Protein AF-A0A1F4UQZ3-F1 (afdb_monomer)

Solvent-accessible surface area (backbone atoms only — not comparable to full-atom values): 22144 Å² total; per-residue (Å²): 137,81,85,77,73,74,77,52,70,65,58,59,50,51,50,51,49,51,53,49,50,51,52,49,50,51,53,52,48,54,70,36,80,81,34,38,27,57,60,66,81,38,86,53,58,76,69,54,52,49,53,50,53,51,53,49,31,51,53,33,46,56,51,23,75,71,46,83,50,71,49,60,20,49,28,29,51,36,41,46,78,30,67,94,56,42,72,47,42,84,17,67,29,39,20,33,44,49,50,36,60,72,66,52,88,59,74,44,79,43,82,46,71,38,72,46,68,48,78,52,71,82,83,50,99,48,96,78,57,87,41,72,36,51,33,36,37,34,28,40,34,37,74,46,86,79,81,53,84,61,46,65,63,49,51,28,61,74,68,71,46,86,73,46,77,48,78,45,40,29,43,25,42,67,77,41,61,34,39,54,57,30,37,33,32,74,75,66,73,46,70,71,57,53,53,57,47,55,16,43,35,81,83,68,79,68,31,37,31,33,45,38,39,34,28,61,77,51,37,61,66,54,42,52,54,34,47,54,39,33,62,65,40,38,34,72,68,32,34,59,74,72,74,42,45,94,90,45,42,68,64,42,38,53,49,5,47,50,53,44,47,54,29,22,35,52,31,40,59,71,48,58,84,77,51,86,86,60,61,62,20,56,54,52,34,33,16,44,22,45,13,50,39,44,51,55,52,32,36,77,70,74,58,39,56,70,66,59,52,50,25,22,51,56,34,48,53,20,44,34,51,44,50,48,43,66,67,57,91,46,71,50,29,36,21,34,34,41,53,51,46,50,38,58,77,68,55,16,53,45,63,50,97,77,30,28,34,52,47,70,44,61,69,52,41,51,53,46,35,38,52,50,20,51,51,51,53,57,57,71,72,53,86,80,78,74,76,79,63,53,66,79,73,38,75,67,57,69,77,35,51,67,35,53,73,55,69,79,128

Secondary structure (DSSP, 8-state):
----PPPPHHHHHHHHHHHHHHHHHHHHHHHSTTSHHHHTTPPPPHHHHHHHHHHHHHHHHHHHHT--SHHHHHHHHHHHHTTTS--STT-HHHHHHHHHHHH--S-EEEEEEEEEEE--TTTSS-TT--EEEEEEEEEEEEEE--PPTTHHHHHHHHHT----EEEEEEEEEEEEEEEHHHHHHHHHS---SEEEEEEE-TTSSS-EEEEEEEETTTHHHHHHHHHHHHHHHB-HHHHHHTT--TTTHHHHHHHHHHHHHHHHHHHHHHHGGG-TTS-HHHHHHHHHHHHHHHHHHHHHTTSS-HHHHHHHHHHHHHHHHHHHHT----TTHHHHHHHHHHHHHTT-EEE-TTS-EEEE-HHHHHHHHHHHHHHHHHHHT-SS--PPPGGGG-TTGGGSHHHHTT---

Radius of gyration: 22.31 Å; Cα contacts (8 Å, |Δi|>4): 607; chains: 1; bounding box: 51×51×62 Å

Mean predicted aligned error: 10.72 Å

Foldseek 3Di:
DDDDPPDPPVLVVVLVVLVVVVQVVQVVCCPDPLCVCLLVVHDRDPVVVVVVLVVVLVSLQVSLVSDPDPLLSVLSVQCSVCVVPCADQARPNLQSVLVCLVPDPDWDWHKDKDFDQDPPVDPDVDVPDRGTWIKIWTWTKDWDDDDFPCLLVLLCVLLVNPAAEDETEIEIATPDIGGPQVSCCVVVVDHDQKAKGWYAHPVNPRHIYMYIYGHVVSLQVVLVLLLVLLVLAADPLACVVLVHDPVCSSVLLSLLVVLQSVLLRSSLRRCVVLDVPAQPLLSSLLSRLSSLLSQVVCVVVVRHDPSSNSSVLSSLVSVLLSLCQVPDPDSRNLSSLLLLVLCVVLCQFDDDPQNHTHDGNVVSSSVSSVVSNSVSSVLSVDPDDDRPDSNVVRPPSCVHSNNVSSDDD

Organism: NCBI:txid1802614

pLDDT: mean 75.31, std 20.2, range [28.09, 98.56]

Structure (mmCIF, N/CA/C/O backbone):
data_AF-A0A1F4UQZ3-F1
#
_entry.id   AF-A0A1F4UQZ3-F1
#
loop_
_atom_site.group_PDB
_atom_site.id
_atom_site.type_symbol
_atom_site.label_atom_id
_atom_site.label_alt_id
_atom_site.label_comp_id
_atom_site.label_asym_id
_atom_site.label_entity_id
_atom_site.label_seq_id
_atom_site.pdbx_PDB_ins_code
_atom_site.Cartn_x
_atom_site.Cartn_y
_atom_site.Cartn_z
_atom_site.occupancy
_atom_site.B_iso_or_equiv
_atom_site.auth_seq_id
_atom_site.auth_comp_id
_atom_site.auth_asym_id
_atom_site.auth_atom_id
_atom_site.pdbx_PDB_model_num
ATOM 1 N N . MET A 1 1 ? -3.143 22.768 -29.869 1.00 32.78 1 MET A N 1
ATOM 2 C CA . MET A 1 1 ? -3.600 21.403 -29.548 1.00 32.78 1 MET A CA 1
ATOM 3 C C . MET A 1 1 ? -3.209 20.555 -30.738 1.00 32.78 1 MET A C 1
ATOM 5 O O . MET A 1 1 ? -3.700 20.832 -31.821 1.00 32.78 1 MET A O 1
ATOM 9 N N . GLY A 1 2 ? -2.201 19.696 -30.589 1.00 29.20 2 GLY A N 1
ATOM 10 C CA . GLY A 1 2 ? -1.837 18.744 -31.636 1.00 29.20 2 GLY A CA 1
ATOM 11 C C . GLY A 1 2 ? -2.658 17.484 -31.419 1.00 29.20 2 GLY A C 1
ATOM 12 O O . GLY A 1 2 ? -2.595 16.922 -30.328 1.00 29.20 2 GLY A O 1
ATOM 13 N N . ASP A 1 3 ? -3.453 17.102 -32.414 1.00 28.09 3 ASP A N 1
ATOM 14 C CA . ASP A 1 3 ? -4.177 15.836 -32.418 1.00 28.09 3 ASP A CA 1
ATOM 15 C C . ASP A 1 3 ? -3.158 14.691 -32.366 1.00 28.09 3 ASP A C 1
ATOM 17 O O . ASP A 1 3 ? -2.357 14.511 -33.286 1.00 28.09 3 ASP A O 1
ATOM 21 N N . VAL A 1 4 ? -3.153 13.938 -31.265 1.00 32.62 4 VAL A N 1
ATOM 22 C CA . VAL A 1 4 ? -2.428 12.669 -31.189 1.00 32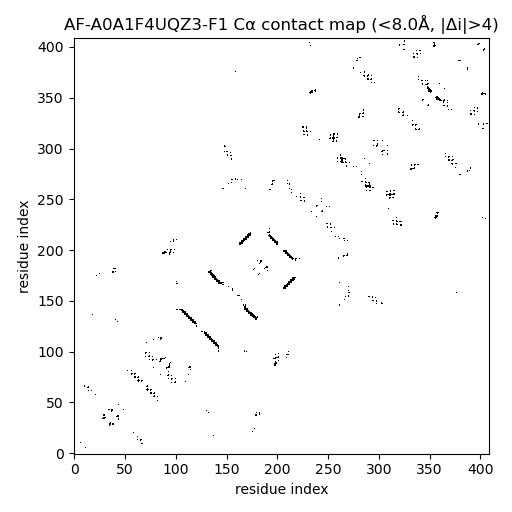.62 4 VAL A CA 1
ATOM 23 C C . VAL A 1 4 ? -3.262 11.674 -31.982 1.00 32.62 4 VAL A C 1
ATOM 25 O O . VAL A 1 4 ? -4.368 11.322 -31.571 1.00 32.62 4 VAL A O 1
ATOM 28 N N . ALA A 1 5 ? -2.768 11.282 -33.156 1.00 30.56 5 ALA A N 1
ATOM 29 C CA . ALA A 1 5 ? -3.398 10.235 -33.943 1.00 30.56 5 ALA A CA 1
ATOM 30 C C . ALA A 1 5 ? -3.519 8.969 -33.073 1.00 30.56 5 ALA A C 1
ATOM 32 O O . ALA A 1 5 ? -2.532 8.603 -32.427 1.00 30.56 5 ALA A O 1
ATOM 33 N N . PRO A 1 6 ? -4.692 8.311 -33.020 1.00 37.00 6 PRO A N 1
ATOM 34 C CA . PRO A 1 6 ? -4.800 7.019 -32.359 1.00 37.00 6 PRO A CA 1
ATOM 35 C C . PRO A 1 6 ? -3.767 6.072 -32.975 1.00 37.00 6 PRO A C 1
ATOM 37 O O . PRO A 1 6 ? -3.554 6.096 -34.193 1.00 37.00 6 PRO A O 1
ATOM 40 N N . LEU A 1 7 ? -3.105 5.271 -32.135 1.00 38.41 7 LEU A N 1
ATOM 41 C CA . LEU A 1 7 ? -2.251 4.184 -32.607 1.00 38.41 7 LEU A CA 1
ATOM 42 C C . LEU A 1 7 ? -3.061 3.369 -33.618 1.00 38.41 7 LEU A C 1
ATOM 44 O O . LEU A 1 7 ? -4.242 3.087 -33.400 1.00 38.41 7 LEU A O 1
ATOM 48 N N . SER A 1 8 ? -2.472 3.066 -34.775 1.00 39.25 8 SER A N 1
ATOM 49 C CA . SER A 1 8 ? -3.177 2.245 -35.750 1.00 39.25 8 SER A CA 1
ATOM 50 C C . SER A 1 8 ? -3.485 0.898 -35.099 1.00 39.25 8 SER A C 1
ATOM 52 O O . SER A 1 8 ? -2.655 0.340 -34.384 1.00 39.25 8 SER A O 1
ATOM 54 N N . TYR A 1 9 ? -4.674 0.366 -35.369 1.00 36.97 9 TYR A N 1
ATOM 55 C CA . TYR A 1 9 ? -5.112 -0.958 -34.914 1.00 36.97 9 TYR A CA 1
ATOM 56 C C . TYR A 1 9 ? -4.041 -2.049 -35.127 1.00 36.97 9 TYR A C 1
ATOM 58 O O . TYR A 1 9 ? -3.914 -2.985 -34.349 1.00 36.97 9 TYR A O 1
ATOM 66 N N . GLU A 1 10 ? -3.220 -1.895 -36.165 1.00 32.75 10 GLU A N 1
ATOM 67 C CA . GLU A 1 10 ? -2.103 -2.771 -36.506 1.00 32.75 10 GLU A CA 1
ATOM 68 C C . GLU A 1 10 ? -0.932 -2.704 -35.503 1.00 32.75 10 GLU A C 1
ATOM 70 O O . GLU A 1 10 ? -0.347 -3.736 -35.189 1.00 32.75 10 GLU A O 1
ATOM 75 N N . ALA A 1 11 ? -0.614 -1.530 -34.944 1.00 34.28 11 ALA A N 1
ATOM 76 C CA . ALA A 1 11 ? 0.420 -1.376 -33.916 1.00 34.28 11 ALA A CA 1
ATOM 77 C C . ALA A 1 11 ? -0.024 -1.967 -32.565 1.00 34.28 11 ALA A C 1
ATOM 79 O O . ALA A 1 11 ? 0.749 -2.673 -31.920 1.00 34.28 11 ALA A O 1
ATOM 80 N N . GLU A 1 12 ? -1.286 -1.758 -32.174 1.00 36.03 12 GLU A N 1
ATOM 81 C CA . GLU A 1 12 ? -1.869 -2.391 -30.980 1.00 36.03 12 GLU A CA 1
ATOM 82 C C . GLU A 1 12 ? -1.916 -3.921 -31.124 1.00 36.03 12 GLU A C 1
ATOM 84 O O . GLU A 1 12 ? -1.550 -4.651 -30.200 1.00 36.03 12 GLU A O 1
ATOM 89 N N . PHE A 1 13 ? -2.288 -4.415 -32.309 1.00 34.84 13 PHE A N 1
ATOM 90 C CA . PHE A 1 13 ? -2.332 -5.845 -32.613 1.00 34.84 13 PHE A CA 1
ATOM 91 C C . PHE A 1 13 ? -0.937 -6.492 -32.640 1.00 34.84 13 PHE A C 1
ATOM 93 O O . PHE A 1 13 ? -0.755 -7.588 -32.107 1.00 34.84 13 PHE A O 1
ATOM 100 N N . ASN A 1 14 ? 0.067 -5.818 -33.209 1.00 37.97 14 ASN A N 1
ATOM 101 C CA . ASN A 1 14 ? 1.448 -6.308 -33.239 1.00 37.97 14 ASN A CA 1
ATOM 102 C C . ASN A 1 14 ? 2.074 -6.352 -31.840 1.00 37.97 14 ASN A C 1
ATOM 104 O O . ASN A 1 14 ? 2.697 -7.356 -31.493 1.00 37.97 14 ASN A O 1
ATOM 108 N N . SER A 1 15 ? 1.836 -5.332 -31.010 1.00 40.19 15 SER A N 1
ATOM 109 C CA . SER A 1 15 ? 2.256 -5.340 -29.607 1.00 40.19 15 SER A CA 1
ATOM 110 C C . SER A 1 15 ? 1.581 -6.472 -28.832 1.00 40.19 15 SER A C 1
ATOM 112 O O . SER A 1 15 ? 2.271 -7.244 -28.171 1.00 40.19 15 SER A O 1
ATOM 114 N N . LEU A 1 16 ? 0.261 -6.658 -28.963 1.00 42.06 16 LEU A N 1
ATOM 115 C CA . LEU A 1 16 ? -0.461 -7.746 -28.289 1.00 42.06 16 LEU A CA 1
ATOM 116 C C . LEU A 1 16 ? 0.040 -9.139 -28.710 1.00 42.06 16 LEU A C 1
ATOM 118 O O . LEU A 1 16 ? 0.190 -10.021 -27.861 1.00 42.06 16 LEU A O 1
ATOM 122 N N . ASN A 1 17 ? 0.351 -9.342 -29.994 1.00 43.34 17 ASN A N 1
ATOM 123 C CA . ASN A 1 17 ? 0.948 -10.588 -30.481 1.00 43.34 17 ASN A CA 1
ATOM 124 C C . ASN A 1 17 ? 2.366 -10.799 -29.942 1.00 43.34 17 ASN A C 1
ATOM 126 O O . ASN A 1 17 ? 2.698 -11.925 -29.579 1.00 43.34 17 ASN A O 1
ATOM 130 N N . ALA A 1 18 ? 3.178 -9.744 -29.833 1.00 44.94 18 ALA A N 1
ATOM 131 C CA . ALA A 1 18 ? 4.507 -9.816 -29.227 1.00 44.94 18 ALA A CA 1
ATOM 132 C C . ALA A 1 18 ? 4.430 -10.149 -27.725 1.00 44.94 18 ALA A C 1
ATOM 134 O O . ALA A 1 18 ? 5.139 -11.041 -27.261 1.00 44.94 18 ALA A O 1
ATOM 135 N N . PHE A 1 19 ? 3.505 -9.532 -26.977 1.00 47.38 19 PHE A N 1
ATOM 136 C CA . PHE A 1 19 ? 3.244 -9.867 -25.569 1.00 47.38 19 PHE A CA 1
ATOM 137 C C . PHE A 1 19 ? 2.729 -11.302 -25.398 1.00 47.38 19 PHE A C 1
ATOM 139 O O . PHE A 1 19 ? 3.161 -12.004 -24.487 1.00 47.38 19 PHE A O 1
ATOM 146 N N . THR A 1 20 ? 1.845 -11.762 -26.287 1.00 44.38 20 THR A N 1
ATOM 147 C CA . THR A 1 20 ? 1.311 -13.134 -26.271 1.00 44.38 20 THR A CA 1
ATOM 148 C C . THR A 1 20 ? 2.392 -14.153 -26.630 1.00 44.38 20 THR A C 1
ATOM 150 O O . THR A 1 20 ? 2.497 -15.193 -25.984 1.00 44.38 20 THR A O 1
ATOM 153 N N . ALA A 1 21 ? 3.238 -13.856 -27.620 1.00 50.19 21 ALA A N 1
ATOM 154 C CA . ALA A 1 21 ? 4.379 -14.688 -27.985 1.00 50.19 21 ALA A CA 1
ATOM 155 C C . ALA A 1 21 ? 5.398 -14.771 -26.841 1.00 50.19 21 ALA A C 1
ATOM 157 O O . ALA A 1 21 ? 5.853 -15.867 -26.523 1.00 50.19 21 ALA A O 1
ATOM 158 N N . LEU A 1 22 ? 5.689 -13.651 -26.171 1.00 50.44 22 LEU A N 1
ATOM 159 C CA . LEU A 1 22 ? 6.536 -13.603 -24.979 1.00 50.44 22 LEU A CA 1
ATOM 160 C C . LEU A 1 22 ? 5.938 -14.422 -23.826 1.00 50.44 22 LEU A C 1
ATOM 162 O O . LEU A 1 22 ? 6.632 -15.254 -23.247 1.00 50.44 22 LEU A O 1
ATOM 166 N N . ALA A 1 23 ? 4.649 -14.246 -23.526 1.00 48.72 23 ALA A N 1
ATOM 167 C CA . ALA A 1 23 ? 3.949 -15.002 -22.488 1.00 48.72 23 ALA A CA 1
ATOM 168 C C . ALA A 1 23 ? 3.950 -16.514 -22.771 1.00 48.72 23 ALA A C 1
ATOM 170 O O . ALA A 1 23 ? 4.271 -17.304 -21.885 1.00 48.72 23 ALA A O 1
ATOM 171 N N . ASN A 1 24 ? 3.672 -16.915 -24.016 1.00 47.56 24 ASN A N 1
ATOM 172 C CA . ASN A 1 24 ? 3.714 -18.314 -24.445 1.00 47.56 24 ASN A CA 1
ATOM 173 C C . ASN A 1 24 ? 5.134 -18.880 -24.395 1.00 47.56 24 ASN A C 1
ATOM 175 O O . ASN A 1 24 ? 5.317 -20.012 -23.965 1.00 47.56 24 ASN A O 1
ATOM 179 N N . LYS A 1 25 ? 6.151 -18.100 -24.781 1.00 53.00 25 LYS A N 1
ATOM 180 C CA . LYS A 1 25 ? 7.551 -18.532 -24.712 1.00 53.00 25 LYS A CA 1
ATOM 181 C C . LYS A 1 25 ? 8.015 -18.715 -23.273 1.00 53.00 25 LYS A C 1
ATOM 183 O O . LYS A 1 25 ? 8.724 -19.672 -22.981 1.00 53.00 25 LYS A O 1
ATOM 188 N N . ILE A 1 26 ? 7.588 -17.835 -22.372 1.00 49.12 26 ILE A N 1
ATOM 189 C CA . ILE A 1 26 ? 7.842 -17.964 -20.936 1.00 49.12 26 ILE A CA 1
ATOM 190 C C . ILE A 1 26 ? 7.118 -19.192 -20.375 1.00 49.12 26 ILE A C 1
ATOM 192 O O . ILE A 1 26 ? 7.720 -19.947 -19.620 1.00 49.12 26 ILE A O 1
ATOM 196 N N . ASP A 1 27 ? 5.870 -19.447 -20.769 1.00 47.47 27 ASP A N 1
ATOM 197 C CA . ASP A 1 27 ? 5.142 -20.650 -20.349 1.00 47.47 27 ASP A CA 1
ATOM 198 C C . ASP A 1 27 ? 5.757 -21.947 -20.914 1.00 47.47 27 ASP A C 1
ATOM 200 O O . ASP A 1 27 ? 5.860 -22.944 -20.204 1.00 47.47 27 ASP A O 1
ATOM 204 N N . GLU A 1 28 ? 6.245 -21.936 -22.156 1.00 48.66 28 GLU A N 1
ATOM 205 C CA . GLU A 1 28 ? 7.026 -23.031 -22.744 1.00 48.66 28 GLU A CA 1
ATOM 206 C C . GLU A 1 28 ? 8.320 -23.287 -21.965 1.00 48.66 28 GLU A C 1
ATOM 208 O O . GLU A 1 28 ? 8.593 -24.434 -21.616 1.00 48.66 28 GLU A O 1
ATOM 213 N N . LEU A 1 29 ? 9.089 -22.234 -21.657 1.00 44.56 29 LEU A N 1
ATOM 214 C CA . LEU A 1 29 ? 10.301 -22.335 -20.837 1.00 44.56 29 LEU A CA 1
ATOM 215 C C . LEU A 1 29 ? 9.965 -22.880 -19.448 1.00 44.56 29 LEU A C 1
ATOM 217 O O . LEU A 1 29 ? 10.637 -23.782 -18.975 1.00 44.56 29 LEU A O 1
ATOM 221 N N . ASN A 1 30 ? 8.873 -22.423 -18.838 1.00 42.50 30 ASN A N 1
ATOM 222 C CA . ASN A 1 30 ? 8.399 -22.915 -17.548 1.00 42.50 30 ASN A CA 1
ATOM 223 C C . ASN A 1 30 ? 8.035 -24.416 -17.568 1.00 42.50 30 ASN A C 1
ATOM 225 O O . ASN A 1 30 ? 8.050 -25.058 -16.521 1.00 42.50 30 ASN A O 1
ATOM 229 N N . ARG A 1 31 ? 7.673 -24.990 -18.723 1.00 44.22 31 ARG A N 1
ATOM 230 C CA . ARG A 1 31 ? 7.304 -26.413 -18.873 1.00 44.22 31 ARG A CA 1
ATOM 231 C C . ARG A 1 31 ? 8.496 -27.335 -19.152 1.00 44.22 31 ARG A C 1
ATOM 233 O O . ARG A 1 31 ? 8.312 -28.550 -19.141 1.00 44.22 31 ARG A O 1
ATOM 240 N N . ASP A 1 32 ? 9.674 -26.788 -19.429 1.00 41.19 32 ASP A N 1
ATOM 241 C CA . ASP A 1 32 ? 10.890 -27.564 -19.668 1.00 41.19 32 ASP A CA 1
ATOM 242 C C . ASP A 1 32 ? 11.533 -27.960 -18.317 1.00 41.19 32 ASP A C 1
ATOM 244 O O . ASP A 1 32 ? 11.783 -27.082 -17.486 1.00 41.19 32 ASP A O 1
ATOM 248 N N . PRO A 1 33 ? 11.801 -29.263 -18.073 1.00 43.09 33 PRO A N 1
ATOM 249 C CA . PRO A 1 33 ? 12.349 -29.775 -16.812 1.00 43.09 33 PRO A CA 1
ATOM 250 C C . PRO A 1 33 ? 13.648 -29.097 -16.348 1.00 43.09 33 PRO A C 1
ATOM 252 O O . PRO A 1 33 ? 13.946 -29.064 -15.158 1.00 43.09 33 PRO A O 1
ATOM 255 N N . ILE A 1 34 ? 14.435 -28.527 -17.268 1.00 37.44 34 ILE A N 1
ATOM 256 C CA . ILE A 1 34 ? 15.671 -27.798 -16.931 1.00 37.44 34 ILE A CA 1
ATOM 257 C C . ILE A 1 34 ? 15.361 -26.471 -16.213 1.00 37.44 34 ILE A C 1
ATOM 259 O O . ILE A 1 34 ? 16.144 -26.010 -15.384 1.00 37.44 34 ILE A O 1
ATOM 263 N N . TYR A 1 35 ? 14.202 -25.874 -16.496 1.00 37.97 35 TYR A N 1
ATOM 264 C CA . TYR A 1 35 ? 13.705 -24.644 -15.877 1.00 37.97 35 TYR A CA 1
ATOM 265 C C . TYR A 1 35 ? 12.632 -24.913 -14.813 1.00 37.97 35 TYR A C 1
ATOM 267 O O . TYR A 1 35 ? 12.076 -23.974 -14.244 1.00 37.97 35 TYR A O 1
ATOM 275 N N . GLU A 1 36 ? 12.375 -26.179 -14.477 1.00 39.12 36 GLU A N 1
ATOM 276 C CA . GLU A 1 36 ? 11.538 -26.578 -13.340 1.00 39.12 36 GLU A CA 1
ATOM 277 C C . GLU A 1 36 ? 12.074 -25.954 -12.033 1.00 39.12 36 GLU A C 1
ATOM 279 O O . GLU A 1 36 ? 11.296 -25.521 -11.186 1.00 39.12 36 GLU A O 1
ATOM 284 N N . GLY A 1 37 ? 13.393 -25.730 -11.934 1.00 37.41 37 GLY A N 1
ATOM 285 C CA . GLY A 1 37 ? 14.016 -24.939 -10.864 1.00 37.41 37 GLY A CA 1
ATOM 286 C C . GLY A 1 37 ? 13.558 -23.471 -10.804 1.00 37.41 37 GLY A C 1
ATOM 287 O O . GLY A 1 37 ? 13.348 -22.938 -9.717 1.00 37.41 37 GLY A O 1
ATOM 288 N N . LEU A 1 38 ? 13.268 -22.826 -11.944 1.00 36.25 38 LEU A N 1
ATOM 289 C CA . LEU A 1 38 ? 12.679 -21.474 -11.975 1.00 36.25 38 LEU A CA 1
ATOM 290 C C . LEU A 1 38 ? 11.217 -21.461 -11.491 1.00 36.25 38 LEU A C 1
ATOM 292 O O . LEU A 1 38 ? 10.775 -20.452 -10.936 1.00 36.25 38 LEU A O 1
A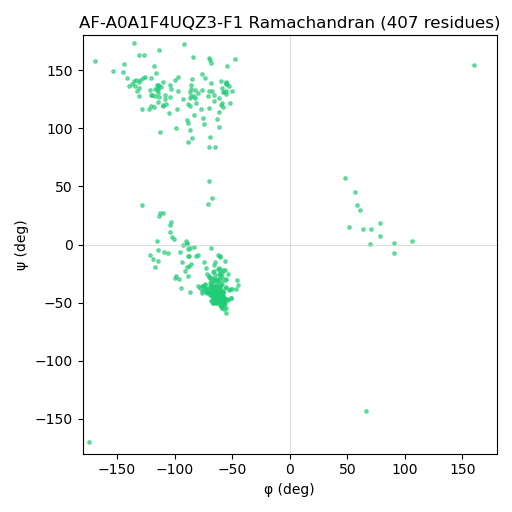TOM 296 N N . ARG A 1 39 ? 10.477 -22.572 -11.649 1.00 35.31 39 ARG A N 1
ATOM 297 C CA . ARG A 1 39 ? 9.136 -22.773 -11.060 1.00 35.31 39 ARG A CA 1
ATOM 298 C C . ARG A 1 39 ? 9.190 -23.091 -9.564 1.00 35.31 39 ARG A C 1
ATOM 300 O O . ARG A 1 39 ? 8.320 -22.646 -8.819 1.00 35.31 39 ARG A O 1
ATOM 307 N N . HIS A 1 40 ? 10.205 -23.835 -9.130 1.00 33.16 40 HIS A N 1
ATOM 308 C CA . HIS A 1 40 ? 10.363 -24.322 -7.757 1.00 33.16 40 HIS A CA 1
ATOM 309 C C . HIS A 1 40 ? 11.380 -23.567 -6.927 1.00 33.16 40 HIS A C 1
ATOM 311 O O . HIS A 1 40 ? 11.777 -24.075 -5.883 1.00 33.16 40 HIS A O 1
ATOM 317 N N . ALA A 1 41 ? 11.755 -22.344 -7.311 1.00 38.09 41 ALA A N 1
ATOM 318 C CA . ALA A 1 41 ? 12.640 -21.550 -6.474 1.00 38.09 41 ALA A CA 1
ATOM 319 C C . ALA A 1 41 ? 14.059 -22.161 -6.283 1.00 38.09 41 ALA A C 1
ATOM 321 O O . ALA A 1 41 ? 14.809 -21.704 -5.417 1.00 38.09 41 ALA A O 1
ATOM 322 N N . GLU A 1 42 ? 14.435 -23.163 -7.083 1.00 33.81 42 GLU A N 1
ATOM 323 C CA . GLU A 1 42 ? 15.694 -23.905 -6.996 1.00 33.81 42 GLU A CA 1
ATOM 324 C C . GLU A 1 42 ? 16.670 -23.449 -8.088 1.00 33.81 42 GLU A C 1
ATOM 326 O O . GLU A 1 42 ? 16.316 -23.265 -9.253 1.00 33.81 42 GLU A O 1
ATOM 331 N N . PHE A 1 43 ? 17.921 -23.227 -7.685 1.00 39.22 43 PHE A N 1
ATOM 332 C CA . PHE A 1 43 ? 18.976 -22.696 -8.540 1.00 39.22 43 PHE A CA 1
ATOM 333 C C . PHE A 1 43 ? 19.217 -23.622 -9.739 1.00 39.22 43 PHE A C 1
ATOM 335 O O . PHE A 1 43 ? 19.619 -24.773 -9.576 1.00 39.22 43 PHE A O 1
ATOM 342 N N . VAL A 1 44 ? 19.042 -23.095 -10.949 1.00 36.06 44 VAL A N 1
ATOM 343 C CA . VAL A 1 44 ? 19.714 -23.637 -12.135 1.00 36.06 44 VAL A CA 1
ATOM 344 C C . VAL A 1 44 ? 21.100 -22.989 -12.170 1.00 36.06 44 VAL A C 1
ATOM 346 O O . VAL A 1 44 ? 21.231 -21.834 -11.770 1.00 36.06 44 VAL A O 1
ATOM 349 N N . GLY A 1 45 ? 22.147 -23.716 -12.562 1.00 35.47 45 GLY A N 1
ATOM 350 C CA . GLY A 1 45 ? 23.528 -23.225 -12.532 1.00 35.47 45 GLY A CA 1
ATOM 351 C C . GLY A 1 45 ? 23.724 -21.824 -13.141 1.00 35.47 45 GLY A C 1
ATOM 352 O O . GLY A 1 45 ? 22.929 -21.320 -13.935 1.00 35.47 45 GLY A O 1
ATOM 353 N N . VAL A 1 46 ? 24.831 -21.170 -12.765 1.00 40.88 46 VAL A N 1
ATOM 354 C CA . VAL A 1 46 ? 25.227 -19.839 -13.275 1.00 40.88 46 VAL A CA 1
ATOM 355 C C . VAL A 1 46 ? 25.118 -19.718 -14.815 1.00 40.88 46 VAL A C 1
ATOM 357 O O . VAL A 1 46 ? 24.669 -18.669 -15.284 1.00 40.88 46 VAL A O 1
ATOM 360 N N . PRO A 1 47 ? 25.453 -20.747 -15.624 1.00 38.19 47 PRO A N 1
ATOM 361 C CA . PRO A 1 47 ? 25.271 -20.699 -17.079 1.00 38.19 47 PRO A CA 1
ATOM 362 C C . PRO A 1 47 ? 23.806 -20.636 -17.548 1.00 38.19 47 PRO A C 1
ATOM 364 O O . PRO A 1 47 ? 23.501 -19.971 -18.538 1.00 38.19 47 PRO A O 1
ATOM 367 N N . GLU A 1 48 ? 22.882 -21.310 -16.871 1.00 43.19 48 GLU A N 1
ATOM 368 C CA . GLU A 1 48 ? 21.481 -21.417 -17.285 1.00 43.19 48 GLU A CA 1
ATOM 369 C C . GLU A 1 48 ? 20.660 -20.169 -16.929 1.00 43.19 48 GLU A C 1
ATOM 371 O O . GLU A 1 48 ? 19.828 -19.730 -17.732 1.00 43.19 48 GLU A O 1
ATOM 376 N N . VAL A 1 49 ? 20.940 -19.539 -15.781 1.00 48.16 49 VAL A N 1
ATOM 377 C CA . VAL A 1 49 ? 20.399 -18.209 -15.440 1.00 48.16 49 VAL A CA 1
ATOM 378 C C . VAL A 1 49 ? 20.893 -17.174 -16.450 1.00 48.16 49 VAL A C 1
ATOM 380 O O . VAL A 1 49 ? 20.097 -16.401 -16.977 1.00 48.16 49 VAL A O 1
ATOM 383 N N . TYR A 1 50 ? 22.182 -17.215 -16.799 1.00 49.94 50 TYR A N 1
ATOM 384 C CA . TYR A 1 50 ? 22.764 -16.336 -17.812 1.00 49.94 50 TYR A CA 1
ATOM 385 C C . TYR A 1 50 ? 22.105 -16.518 -19.190 1.00 49.94 50 TYR A C 1
ATOM 387 O O . TYR A 1 50 ? 21.701 -15.536 -19.807 1.00 49.94 50 TYR A O 1
ATOM 395 N N . ASN A 1 51 ? 21.889 -17.759 -19.642 1.00 53.53 51 ASN A N 1
ATOM 396 C CA . ASN A 1 51 ? 21.186 -18.038 -20.902 1.00 53.53 51 ASN A CA 1
ATOM 397 C C . ASN A 1 51 ? 19.716 -17.581 -20.888 1.00 53.53 51 ASN A C 1
ATOM 399 O O . ASN A 1 51 ? 19.196 -17.145 -21.914 1.00 53.53 51 ASN A O 1
ATOM 403 N N . THR A 1 52 ? 19.041 -17.668 -19.740 1.00 57.78 52 THR A N 1
ATOM 404 C CA . THR A 1 52 ? 17.661 -17.181 -19.581 1.00 57.78 52 THR A CA 1
ATOM 405 C C . THR A 1 52 ? 17.605 -15.658 -19.642 1.00 57.78 52 THR A C 1
ATOM 407 O O . THR A 1 52 ? 16.753 -15.109 -20.336 1.00 57.78 52 THR A O 1
ATOM 410 N N . LEU A 1 53 ? 18.542 -14.973 -18.980 1.00 58.19 53 LEU A N 1
ATOM 411 C CA . LEU A 1 53 ? 18.672 -13.515 -19.037 1.00 58.19 53 LEU A CA 1
ATOM 412 C C . LEU A 1 53 ? 19.044 -13.028 -20.443 1.00 58.19 53 LEU A C 1
ATOM 414 O O . LEU A 1 53 ? 18.496 -12.025 -20.888 1.00 58.19 53 LEU A O 1
ATOM 418 N N . LEU A 1 54 ? 19.909 -13.748 -21.167 1.00 61.06 54 LEU A N 1
ATOM 419 C CA . LEU A 1 54 ? 20.226 -13.446 -22.567 1.00 61.06 54 LEU A CA 1
ATOM 420 C C . LEU A 1 54 ? 18.992 -13.567 -23.466 1.00 61.06 54 LEU A C 1
ATOM 422 O O . LEU A 1 54 ? 18.691 -12.634 -24.202 1.00 61.06 54 LEU A O 1
ATOM 426 N N . ARG A 1 55 ? 18.238 -14.668 -23.361 1.00 64.19 55 ARG A N 1
ATOM 427 C CA . ARG A 1 55 ? 16.991 -14.860 -24.124 1.00 64.19 55 ARG A CA 1
ATOM 428 C C . ARG A 1 55 ? 15.927 -13.828 -23.767 1.00 64.19 55 ARG A C 1
ATOM 430 O O . ARG A 1 55 ? 15.220 -13.346 -24.644 1.00 64.19 55 ARG A O 1
ATOM 437 N N . LEU A 1 56 ? 15.807 -13.472 -22.489 1.00 69.38 56 LEU A N 1
ATOM 438 C CA . LEU A 1 56 ? 14.939 -12.379 -22.063 1.00 69.38 56 LEU A CA 1
ATOM 439 C C . LEU A 1 56 ? 15.393 -11.051 -22.684 1.00 69.38 56 LEU A C 1
ATOM 441 O O . LEU A 1 56 ? 14.554 -10.289 -23.149 1.00 69.38 56 LEU A O 1
ATOM 445 N N . GLY A 1 57 ? 16.701 -10.796 -22.735 1.00 70.06 57 GLY A N 1
ATOM 446 C CA . GLY A 1 57 ? 17.278 -9.638 -23.413 1.00 70.06 57 GLY A CA 1
ATOM 447 C C . GLY A 1 57 ? 16.958 -9.594 -24.905 1.00 70.06 57 GLY A C 1
ATOM 448 O O . GLY A 1 57 ? 16.543 -8.548 -25.389 1.00 70.06 57 GLY A O 1
ATOM 449 N N . GLU A 1 58 ? 17.072 -10.719 -25.616 1.00 72.69 58 GLU A N 1
ATOM 450 C CA . GLU A 1 58 ? 16.682 -10.836 -27.031 1.00 72.69 58 GLU A CA 1
ATOM 451 C C . GLU A 1 58 ? 15.194 -10.509 -27.227 1.00 72.69 58 GLU A C 1
ATOM 453 O O . GLU A 1 58 ? 14.843 -9.684 -28.065 1.00 72.69 58 GLU A O 1
ATOM 458 N N . LEU A 1 59 ? 14.317 -11.076 -26.395 1.00 74.75 59 LEU A N 1
ATOM 459 C CA . LEU A 1 59 ? 12.875 -10.831 -26.480 1.00 74.75 59 LEU A CA 1
ATOM 460 C C . LEU A 1 59 ? 12.498 -9.382 -26.143 1.00 74.75 59 LEU A C 1
ATOM 462 O O . LEU A 1 59 ? 11.609 -8.813 -26.773 1.00 74.75 59 LEU A O 1
ATOM 466 N N . LEU A 1 60 ? 13.160 -8.774 -25.155 1.00 78.50 60 LEU A N 1
ATOM 467 C CA . LEU A 1 60 ? 12.978 -7.360 -24.819 1.00 78.50 60 LEU A CA 1
ATOM 468 C C . LEU A 1 60 ? 13.506 -6.442 -25.929 1.00 78.50 60 LEU A C 1
ATOM 470 O O . LEU A 1 60 ? 12.929 -5.378 -26.155 1.00 78.50 60 LEU A O 1
ATOM 474 N N . PHE A 1 61 ? 14.563 -6.848 -26.636 1.00 81.06 61 PHE A N 1
ATOM 475 C CA . PHE A 1 61 ? 15.093 -6.124 -27.787 1.00 81.06 61 PHE A CA 1
ATOM 476 C C . PHE A 1 61 ? 14.120 -6.166 -28.974 1.00 81.06 61 PHE A C 1
ATOM 478 O O . PHE A 1 61 ? 13.753 -5.113 -29.491 1.00 81.06 61 PHE A O 1
ATOM 485 N N . ASP A 1 62 ? 13.609 -7.346 -29.332 1.00 80.44 62 ASP A N 1
ATOM 486 C CA . ASP A 1 62 ? 12.581 -7.492 -30.374 1.00 80.44 62 ASP A CA 1
ATOM 487 C C . ASP A 1 62 ? 11.310 -6.703 -30.020 1.00 80.44 62 ASP A C 1
ATOM 489 O O . ASP A 1 62 ? 10.721 -6.010 -30.859 1.00 80.44 62 ASP A O 1
ATOM 493 N N . LEU A 1 63 ? 10.897 -6.761 -28.747 1.00 81.06 63 LEU A N 1
ATOM 494 C CA . LEU A 1 63 ? 9.764 -5.987 -28.259 1.00 81.06 63 LEU A CA 1
ATOM 495 C C . LEU A 1 63 ? 10.031 -4.487 -28.400 1.00 81.06 63 LEU A C 1
ATOM 497 O O . LEU A 1 63 ? 9.152 -3.781 -28.887 1.00 81.06 63 LEU A O 1
ATOM 501 N N . SER A 1 64 ? 11.226 -4.015 -28.039 1.00 86.25 64 SER A N 1
ATOM 502 C CA . SER A 1 64 ? 11.658 -2.625 -28.217 1.00 86.25 64 SER A CA 1
ATOM 503 C C . SER A 1 64 ? 11.567 -2.162 -29.674 1.00 86.25 64 SER A C 1
ATOM 505 O O . SER A 1 64 ? 10.983 -1.111 -29.952 1.00 86.25 64 SER A O 1
ATOM 507 N N . ASP A 1 65 ? 12.063 -2.963 -30.620 1.00 82.81 65 ASP A N 1
ATOM 508 C CA . ASP A 1 65 ? 12.033 -2.634 -32.049 1.00 82.81 65 ASP A CA 1
ATOM 509 C C . ASP A 1 65 ? 10.613 -2.555 -32.621 1.00 82.81 65 ASP A C 1
ATOM 511 O O . ASP A 1 65 ? 10.367 -1.797 -33.563 1.00 82.81 65 ASP A O 1
ATOM 515 N N . SER A 1 66 ? 9.662 -3.270 -32.016 1.00 80.81 66 SER A N 1
ATOM 516 C CA . SER A 1 66 ? 8.243 -3.201 -32.383 1.00 80.81 66 SER A CA 1
ATOM 517 C C . SER A 1 66 ? 7.482 -2.007 -31.783 1.00 80.81 66 SER A C 1
ATOM 519 O O . SER A 1 66 ? 6.350 -1.749 -32.195 1.00 80.81 66 SER A O 1
ATOM 521 N N . GLN A 1 67 ? 8.067 -1.257 -30.837 1.00 80.50 67 GLN A N 1
ATOM 522 C CA . GLN A 1 67 ? 7.368 -0.153 -30.171 1.00 80.50 67 GLN A CA 1
ATOM 523 C C . GLN A 1 67 ? 7.381 1.143 -30.984 1.00 80.50 67 GLN A C 1
ATOM 525 O O . GLN A 1 67 ? 8.424 1.636 -31.414 1.00 80.50 67 GLN A O 1
ATOM 530 N N . THR A 1 68 ? 6.206 1.764 -31.097 1.00 82.31 68 THR A N 1
ATOM 531 C CA . THR A 1 68 ? 6.043 3.106 -31.675 1.00 82.31 68 THR A CA 1
ATOM 532 C C . THR A 1 68 ? 6.123 4.222 -30.634 1.00 82.31 68 THR A C 1
ATOM 534 O O . THR A 1 68 ? 6.410 5.360 -30.998 1.00 82.31 68 THR A O 1
ATOM 537 N N . ASP A 1 69 ? 5.862 3.925 -29.355 1.00 84.38 69 ASP A N 1
ATOM 538 C CA . ASP A 1 69 ? 6.024 4.883 -28.257 1.00 84.38 69 ASP A CA 1
ATOM 539 C C . ASP A 1 69 ? 7.521 5.020 -27.908 1.00 84.38 69 ASP A C 1
ATOM 541 O O . ASP A 1 69 ? 8.133 4.042 -27.463 1.00 84.38 69 ASP A O 1
ATOM 545 N N . PRO A 1 70 ? 8.131 6.212 -28.073 1.00 88.62 70 PRO A N 1
ATOM 546 C CA . PRO A 1 70 ? 9.554 6.408 -27.805 1.00 88.62 70 PRO A CA 1
ATOM 547 C C . PRO A 1 70 ? 9.964 6.157 -26.348 1.00 88.62 70 PRO A C 1
ATOM 549 O O . PRO A 1 70 ? 11.099 5.751 -26.102 1.00 88.62 70 PRO A O 1
ATOM 552 N N . LEU A 1 71 ? 9.078 6.402 -25.376 1.00 89.31 71 LEU A N 1
ATOM 553 C CA . LEU A 1 71 ? 9.361 6.165 -23.958 1.00 89.31 71 LEU A CA 1
ATOM 554 C C . LEU A 1 71 ? 9.283 4.679 -23.623 1.00 89.31 71 LEU A C 1
ATOM 556 O O . LEU A 1 71 ? 10.135 4.185 -22.887 1.00 89.31 71 LEU A O 1
ATOM 560 N N . LEU A 1 72 ? 8.311 3.963 -24.193 1.00 88.88 72 LEU A N 1
ATOM 561 C CA . LEU A 1 72 ? 8.193 2.516 -24.010 1.00 88.88 72 LEU A CA 1
ATOM 562 C C . LEU A 1 72 ? 9.349 1.776 -24.692 1.00 88.88 72 LEU A C 1
ATOM 564 O O . LEU A 1 72 ? 9.948 0.886 -24.091 1.00 88.88 72 LEU A O 1
ATOM 568 N N . LYS A 1 73 ? 9.726 2.213 -25.902 1.00 91.50 73 LYS A N 1
ATOM 569 C CA . LYS A 1 73 ? 10.930 1.746 -26.596 1.00 91.50 73 LYS A CA 1
ATOM 570 C C . LYS A 1 73 ? 12.172 1.931 -25.724 1.00 91.50 73 LYS A C 1
ATOM 572 O O . LYS A 1 73 ? 12.870 0.968 -25.413 1.00 91.50 73 LYS A O 1
ATOM 577 N N . ARG A 1 74 ? 12.405 3.162 -25.255 1.00 90.38 74 ARG A N 1
ATOM 578 C CA . ARG A 1 74 ? 13.546 3.484 -24.389 1.00 90.38 74 ARG A CA 1
ATOM 579 C C . ARG A 1 74 ? 13.536 2.656 -23.105 1.00 90.38 74 ARG A C 1
ATOM 581 O O . ARG A 1 74 ? 14.593 2.221 -22.665 1.00 90.38 74 ARG A O 1
ATOM 588 N N . TYR A 1 75 ? 12.372 2.430 -22.499 1.00 90.50 75 TYR A N 1
ATOM 589 C CA . TYR A 1 75 ? 12.249 1.607 -21.296 1.00 90.50 75 TYR A CA 1
ATOM 590 C C . TYR A 1 75 ? 12.731 0.168 -21.539 1.00 90.50 75 TYR A C 1
ATOM 592 O O . TYR A 1 75 ? 13.522 -0.354 -20.751 1.00 90.50 75 TYR A O 1
ATOM 600 N N . TYR A 1 76 ? 12.333 -0.443 -22.657 1.00 88.31 76 TYR A N 1
ATOM 601 C CA . TYR A 1 76 ? 12.790 -1.780 -23.040 1.00 88.31 76 TYR A CA 1
ATOM 602 C C . TYR A 1 76 ? 14.280 -1.823 -23.383 1.00 88.31 76 TYR A C 1
ATOM 604 O O . TYR A 1 76 ? 14.977 -2.711 -22.894 1.00 88.31 76 TYR A O 1
ATOM 612 N N . GLU A 1 77 ? 14.804 -0.829 -24.104 1.00 88.00 77 GLU A N 1
ATOM 613 C CA . GLU A 1 77 ? 16.252 -0.684 -24.321 1.00 88.00 77 GLU A CA 1
ATOM 614 C C . GLU A 1 77 ? 17.015 -0.623 -22.991 1.00 88.00 77 GLU A C 1
ATOM 616 O O . GLU A 1 77 ? 17.992 -1.349 -22.807 1.00 88.00 77 GLU A O 1
ATOM 621 N N . GLN A 1 78 ? 16.553 0.186 -22.030 1.00 85.81 78 GLN A N 1
ATOM 622 C CA . GLN A 1 78 ? 17.199 0.286 -20.719 1.00 85.81 78 GLN A CA 1
ATOM 623 C C . GLN A 1 78 ? 17.178 -1.039 -19.958 1.00 85.81 78 GLN A C 1
ATOM 625 O O . GLN A 1 78 ? 18.184 -1.374 -19.333 1.00 85.81 78 GLN A O 1
ATOM 630 N N . MET A 1 79 ? 16.083 -1.807 -20.014 1.00 80.19 79 MET A N 1
ATOM 631 C CA . MET A 1 79 ? 16.045 -3.135 -19.393 1.00 80.19 79 MET A CA 1
ATOM 632 C C . MET A 1 79 ? 17.058 -4.089 -20.025 1.00 80.19 79 MET A C 1
ATOM 634 O O . MET A 1 79 ? 17.749 -4.784 -19.286 1.00 80.19 79 MET A O 1
ATOM 638 N N . VAL A 1 80 ? 17.204 -4.086 -21.355 1.00 78.00 80 VAL A N 1
ATOM 639 C CA . VAL A 1 80 ? 18.204 -4.913 -22.056 1.00 78.00 80 VAL A CA 1
ATOM 640 C C . VAL A 1 80 ? 19.624 -4.531 -21.637 1.00 78.00 80 VAL A C 1
ATOM 642 O O . VAL A 1 80 ? 20.416 -5.401 -21.272 1.00 78.00 80 VAL A O 1
ATOM 645 N N . TYR A 1 81 ? 19.952 -3.236 -21.642 1.00 74.12 81 TYR A N 1
ATOM 646 C CA . TYR A 1 81 ? 21.299 -2.765 -21.300 1.00 74.12 81 TYR A CA 1
ATOM 647 C C . TYR A 1 81 ? 21.666 -2.986 -19.829 1.00 74.12 81 TYR A C 1
ATOM 649 O O . TYR A 1 81 ? 22.842 -3.178 -19.519 1.00 74.12 81 TYR A O 1
ATOM 657 N N . ASN A 1 82 ? 20.675 -2.990 -18.935 1.00 66.88 82 ASN A N 1
ATOM 658 C CA . ASN A 1 82 ? 20.881 -3.056 -17.491 1.00 66.88 82 ASN A CA 1
ATOM 659 C C . ASN A 1 82 ? 20.358 -4.352 -16.864 1.00 66.88 82 ASN A C 1
ATOM 661 O O . ASN A 1 82 ? 20.085 -4.360 -15.670 1.00 66.88 82 ASN A O 1
ATOM 665 N N . LEU A 1 83 ? 20.247 -5.452 -17.618 1.00 60.09 83 LEU A N 1
ATOM 666 C CA . LEU A 1 83 ? 19.668 -6.725 -17.157 1.00 60.09 83 LEU A CA 1
ATOM 667 C C . LEU A 1 83 ? 20.122 -7.232 -15.758 1.00 60.09 83 LEU A C 1
ATOM 669 O O . LEU A 1 83 ? 19.290 -7.795 -15.045 1.00 60.09 83 LEU A O 1
ATOM 673 N N . PRO A 1 84 ? 21.381 -7.033 -15.307 1.00 52.56 84 PRO A N 1
ATOM 674 C CA . PRO A 1 84 ? 21.793 -7.380 -13.941 1.00 52.56 84 PRO A CA 1
ATOM 675 C C . PRO A 1 84 ? 21.575 -6.281 -12.875 1.00 52.56 84 PRO A C 1
ATOM 677 O O . PRO A 1 84 ? 21.708 -6.571 -11.689 1.00 52.56 84 PRO A O 1
ATOM 680 N N . TYR A 1 85 ? 21.234 -5.044 -13.257 1.00 58.88 85 TYR A N 1
ATOM 681 C CA . TYR A 1 85 ? 21.154 -3.849 -12.391 1.00 58.88 85 TYR A CA 1
ATOM 682 C C . TYR A 1 85 ? 19.817 -3.102 -12.518 1.00 58.88 85 TYR A C 1
ATOM 684 O O . TYR A 1 85 ? 19.745 -1.878 -12.448 1.00 58.88 85 TYR A O 1
ATOM 692 N N . ILE A 1 86 ? 18.738 -3.847 -12.743 1.00 61.09 86 ILE A N 1
ATOM 693 C CA . ILE A 1 86 ? 17.442 -3.284 -13.135 1.00 61.09 86 ILE A CA 1
ATOM 694 C C . ILE A 1 86 ? 16.782 -2.495 -11.999 1.00 61.09 86 ILE A C 1
ATOM 696 O O . ILE A 1 86 ? 16.105 -1.500 -12.253 1.00 61.09 86 ILE A O 1
ATOM 700 N N . THR A 1 87 ? 16.992 -2.905 -10.749 1.00 59.44 87 THR A N 1
ATOM 701 C CA . THR A 1 87 ? 16.313 -2.342 -9.577 1.00 59.44 87 THR A CA 1
ATOM 702 C C . THR A 1 87 ? 17.258 -1.500 -8.728 1.00 59.44 87 THR A C 1
ATOM 704 O O . THR A 1 87 ? 18.307 -1.985 -8.308 1.00 59.44 87 THR A O 1
ATOM 707 N N . GLY A 1 88 ? 16.856 -0.270 -8.417 1.00 64.12 88 GLY A N 1
ATOM 708 C CA . GLY A 1 88 ? 17.592 0.645 -7.544 1.00 64.12 88 GLY A CA 1
ATOM 709 C C . GLY A 1 88 ? 17.150 2.091 -7.769 1.00 64.12 88 GLY A C 1
ATOM 710 O O . GLY A 1 88 ? 16.660 2.404 -8.855 1.00 64.12 88 GLY A O 1
ATOM 711 N N . PRO A 1 89 ? 17.299 2.986 -6.778 1.00 63.16 89 PRO A N 1
ATOM 712 C CA . PRO A 1 89 ? 16.863 4.369 -6.927 1.00 63.16 89 PRO A CA 1
ATOM 713 C C . PRO A 1 89 ? 17.620 5.117 -8.037 1.00 63.16 89 PRO A C 1
ATOM 715 O O . PRO A 1 89 ? 17.051 5.957 -8.727 1.00 63.16 89 PRO A O 1
ATOM 718 N N . ASP A 1 90 ? 18.879 4.780 -8.283 1.00 69.62 90 ASP A N 1
ATOM 719 C CA . ASP A 1 90 ? 19.707 5.338 -9.350 1.00 69.62 90 ASP A CA 1
ATOM 720 C C . ASP A 1 90 ? 19.549 4.616 -10.703 1.00 69.62 90 ASP A C 1
ATOM 722 O O . ASP A 1 90 ? 20.113 5.080 -11.697 1.00 69.62 90 ASP A O 1
ATOM 726 N N . SER A 1 91 ? 18.746 3.546 -10.773 1.00 78.69 91 SER A N 1
ATOM 727 C CA . SER A 1 91 ? 18.541 2.746 -11.985 1.00 78.69 91 SER A CA 1
ATOM 728 C C . SER A 1 91 ? 17.931 3.566 -13.122 1.00 78.69 91 SER A C 1
ATOM 730 O O . SER A 1 91 ? 16.847 4.145 -12.998 1.00 78.69 91 SER A O 1
ATOM 732 N N . ASP A 1 92 ? 18.595 3.556 -14.279 1.00 82.81 92 ASP A N 1
ATOM 733 C CA . ASP A 1 92 ? 18.075 4.175 -15.501 1.00 82.81 92 ASP A CA 1
ATOM 734 C C . ASP A 1 92 ? 16.809 3.474 -16.014 1.00 82.81 92 ASP A C 1
ATOM 736 O O . ASP A 1 92 ? 15.979 4.105 -16.682 1.00 82.81 92 ASP A O 1
ATOM 740 N N . VAL A 1 93 ? 16.604 2.204 -15.644 1.00 83.69 93 VAL A N 1
ATOM 741 C CA . VAL A 1 93 ? 15.356 1.484 -15.914 1.00 83.69 93 VAL A CA 1
ATOM 742 C C . VAL A 1 93 ? 14.207 2.091 -15.116 1.00 83.69 93 VAL A C 1
ATOM 744 O O . VAL A 1 93 ? 13.181 2.431 -15.702 1.00 83.69 93 VAL A O 1
ATOM 747 N N . GLU A 1 94 ? 14.378 2.276 -13.805 1.00 83.94 94 GLU A N 1
ATOM 748 C CA . GLU A 1 94 ? 13.342 2.830 -12.919 1.00 83.94 94 GLU A CA 1
ATOM 749 C C . GLU A 1 94 ? 13.042 4.299 -13.259 1.00 83.94 94 GLU A C 1
ATOM 751 O O . GLU A 1 94 ? 11.879 4.698 -13.337 1.00 83.94 94 GLU A O 1
ATOM 756 N N . LYS A 1 95 ? 14.073 5.090 -13.588 1.00 87.62 95 LYS A N 1
ATOM 757 C CA . LYS A 1 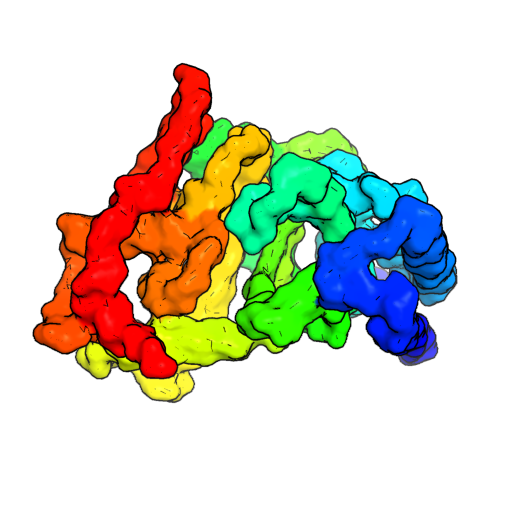95 ? 13.905 6.466 -14.089 1.00 87.62 95 LYS A CA 1
ATOM 758 C C . LYS A 1 95 ? 13.084 6.502 -15.375 1.00 87.62 95 LYS A C 1
ATOM 760 O O . LYS A 1 95 ? 12.148 7.293 -15.486 1.00 87.62 95 LYS A O 1
ATOM 765 N N . THR A 1 96 ? 13.410 5.650 -16.348 1.00 89.44 96 THR A N 1
ATOM 766 C CA . THR A 1 96 ? 12.692 5.612 -17.634 1.00 89.44 96 THR A CA 1
ATOM 767 C C . THR A 1 96 ? 11.270 5.075 -17.460 1.00 89.44 96 THR A C 1
ATOM 769 O O . THR A 1 96 ? 10.343 5.595 -18.079 1.00 89.44 96 THR A O 1
ATOM 772 N N . TYR A 1 97 ? 11.068 4.105 -16.563 1.00 89.62 97 TYR A N 1
ATOM 773 C CA . TYR A 1 97 ? 9.742 3.624 -16.178 1.00 89.62 97 TYR A CA 1
ATOM 774 C C . TYR A 1 97 ? 8.891 4.743 -15.573 1.00 89.62 97 TYR A C 1
ATOM 776 O O . TYR A 1 97 ? 7.753 4.956 -15.994 1.00 89.62 97 TYR A O 1
ATOM 784 N N . TYR A 1 98 ? 9.453 5.523 -14.646 1.00 90.25 98 TYR A N 1
ATOM 785 C CA . TYR A 1 98 ? 8.774 6.688 -14.094 1.00 90.25 98 TYR A CA 1
ATOM 786 C C . TYR A 1 98 ? 8.430 7.716 -15.182 1.00 90.25 98 TYR A C 1
ATOM 788 O O . TYR A 1 98 ? 7.317 8.243 -15.176 1.00 90.25 98 TYR A O 1
ATOM 796 N N . GLN A 1 99 ? 9.334 7.995 -16.134 1.00 90.69 99 GLN A N 1
ATOM 797 C CA . GLN A 1 99 ? 9.049 8.904 -17.257 1.00 90.69 99 GLN A CA 1
ATOM 798 C C . GLN A 1 99 ? 7.887 8.407 -18.114 1.00 90.69 99 GLN A C 1
ATOM 800 O O . GLN A 1 99 ? 6.986 9.191 -18.410 1.00 90.69 99 GLN A O 1
ATOM 805 N N . LEU A 1 100 ? 7.897 7.121 -18.475 1.00 91.06 100 LEU A N 1
ATOM 806 C CA . LEU A 1 100 ? 6.820 6.470 -19.214 1.00 91.06 100 LEU A CA 1
ATOM 807 C C . LEU A 1 100 ? 5.493 6.655 -18.472 1.00 91.06 100 LEU A C 1
ATOM 809 O O . LEU A 1 100 ? 4.584 7.304 -18.982 1.00 91.06 100 LEU A O 1
ATOM 813 N N . VAL A 1 101 ? 5.418 6.179 -17.229 1.00 90.38 101 VAL A N 1
ATOM 814 C CA . VAL A 1 101 ? 4.199 6.218 -16.412 1.00 90.38 101 VAL A CA 1
ATOM 815 C C . VAL A 1 101 ? 3.720 7.652 -16.157 1.00 90.38 101 VAL A C 1
ATOM 817 O O . VAL A 1 101 ? 2.522 7.931 -16.182 1.00 90.38 101 VAL A O 1
ATOM 820 N N . SER A 1 102 ? 4.641 8.598 -15.979 1.00 87.94 102 SER A N 1
ATOM 821 C CA . SER A 1 102 ? 4.327 10.020 -15.807 1.00 87.94 102 SER A CA 1
ATOM 822 C C . SER A 1 102 ? 3.845 10.696 -17.090 1.00 87.94 102 SER A C 1
ATOM 824 O O . SER A 1 102 ? 3.109 11.676 -17.006 1.00 87.94 102 SER A O 1
ATOM 826 N N . ALA A 1 103 ? 4.214 10.201 -18.268 1.00 87.88 103 ALA A N 1
ATOM 827 C CA . ALA A 1 103 ? 3.792 10.763 -19.552 1.00 87.88 103 ALA A CA 1
ATOM 828 C C . ALA A 1 103 ? 2.532 10.093 -20.128 1.00 87.88 103 ALA A C 1
ATOM 830 O O . ALA A 1 103 ? 1.907 10.652 -21.030 1.00 87.88 103 ALA A O 1
ATOM 831 N N . MET A 1 104 ? 2.144 8.925 -19.605 1.00 84.69 104 MET A N 1
ATOM 832 C CA . MET A 1 104 ? 0.983 8.169 -20.076 1.00 84.69 104 MET A CA 1
ATOM 833 C C . MET A 1 104 ? -0.320 8.976 -20.009 1.00 84.69 104 MET A C 1
ATOM 835 O O . MET A 1 104 ? -0.674 9.531 -18.967 1.00 84.69 104 MET A O 1
ATOM 839 N N . ASN A 1 105 ? -1.062 8.967 -21.120 1.00 80.81 105 ASN A N 1
ATOM 840 C CA . ASN A 1 105 ? -2.409 9.545 -21.237 1.00 80.81 105 ASN A CA 1
ATOM 841 C C . ASN A 1 105 ? -3.472 8.516 -21.664 1.00 80.81 105 ASN A C 1
ATOM 843 O O . ASN A 1 105 ? -4.662 8.813 -21.640 1.00 80.81 105 ASN A O 1
ATOM 847 N N . LEU A 1 106 ? -3.042 7.316 -22.053 1.00 82.06 106 LEU A N 1
ATOM 848 C CA . LEU A 1 106 ? -3.873 6.171 -22.419 1.00 82.06 106 LEU A CA 1
ATOM 849 C C . LEU A 1 106 ? -3.362 4.934 -21.666 1.00 82.06 106 LEU A C 1
ATOM 851 O O . LEU A 1 106 ? -2.237 4.975 -21.152 1.00 82.06 106 LEU A O 1
ATOM 855 N N . PRO A 1 107 ? -4.159 3.854 -21.578 1.00 84.56 107 PRO A N 1
ATOM 856 C CA . PRO A 1 107 ? -3.669 2.577 -21.082 1.00 84.56 107 PRO A CA 1
ATOM 857 C C . PRO A 1 107 ? -2.429 2.117 -21.859 1.00 84.56 107 PRO A C 1
ATOM 859 O O . PRO A 1 107 ? -2.382 2.248 -23.081 1.00 84.56 107 PRO A O 1
ATOM 862 N N . VAL A 1 108 ? -1.428 1.586 -21.157 1.00 84.50 108 VAL A N 1
ATOM 863 C CA . VAL A 1 108 ? -0.206 1.042 -21.772 1.00 84.50 108 VAL A CA 1
ATOM 864 C C . VAL A 1 108 ? 0.064 -0.339 -21.200 1.00 84.50 108 VAL A C 1
ATOM 866 O O . VAL A 1 108 ? 0.132 -0.506 -19.986 1.00 84.50 108 VAL A O 1
ATOM 869 N N . THR A 1 109 ? 0.254 -1.329 -22.070 1.00 84.38 109 THR A N 1
ATOM 870 C CA . THR A 1 109 ? 0.753 -2.642 -21.649 1.00 84.38 109 THR A CA 1
ATOM 871 C C . THR A 1 109 ? 2.270 -2.593 -21.546 1.00 84.38 109 THR A C 1
ATOM 873 O O . THR A 1 109 ? 2.945 -2.183 -22.490 1.00 84.38 109 THR A O 1
ATOM 876 N N . VAL A 1 110 ? 2.810 -3.010 -20.404 1.00 85.69 110 VAL A N 1
ATOM 877 C CA . VAL A 1 110 ? 4.252 -3.029 -20.146 1.00 85.69 110 VAL A CA 1
ATOM 878 C C . VAL A 1 110 ? 4.713 -4.416 -19.720 1.00 85.69 110 VAL A C 1
ATOM 880 O O . VAL A 1 110 ? 4.023 -5.114 -18.973 1.00 85.69 110 VAL A O 1
ATOM 883 N N . VAL A 1 111 ? 5.916 -4.797 -20.150 1.00 79.69 111 VAL A N 1
ATOM 884 C CA . VAL A 1 111 ? 6.689 -5.844 -19.473 1.00 79.69 111 VAL A CA 1
ATOM 885 C C . VAL A 1 111 ? 7.476 -5.195 -18.351 1.00 79.69 111 VAL A C 1
ATOM 887 O O . VAL A 1 111 ? 8.220 -4.251 -18.592 1.00 79.69 111 VAL A O 1
ATOM 890 N N . ARG A 1 112 ? 7.360 -5.727 -17.139 1.00 78.62 112 ARG A N 1
ATOM 891 C CA . ARG A 1 112 ? 8.234 -5.392 -16.019 1.00 78.62 112 ARG A CA 1
ATOM 892 C C . ARG A 1 112 ? 9.030 -6.621 -15.639 1.00 78.62 112 ARG A C 1
ATOM 894 O O . ARG A 1 112 ? 8.486 -7.722 -15.542 1.00 78.62 112 ARG A O 1
ATOM 901 N N . PHE A 1 113 ? 10.306 -6.416 -15.371 1.00 69.56 113 PHE A N 1
ATOM 902 C CA . PHE A 1 113 ? 11.185 -7.448 -14.860 1.00 69.56 113 PHE A CA 1
ATOM 903 C C . PHE A 1 113 ? 12.024 -6.867 -13.724 1.00 69.56 113 PHE A C 1
ATOM 905 O O . PHE A 1 113 ? 12.433 -5.711 -13.772 1.00 69.56 113 PHE A O 1
ATOM 912 N N . ALA A 1 114 ? 12.236 -7.654 -12.680 1.00 62.03 114 ALA A N 1
ATOM 913 C CA . ALA A 1 114 ? 13.059 -7.306 -11.538 1.00 62.03 114 ALA A CA 1
ATOM 914 C C . ALA A 1 114 ? 13.835 -8.543 -11.090 1.00 62.03 114 ALA A C 1
ATOM 916 O O . ALA A 1 114 ? 13.306 -9.654 -11.095 1.00 62.03 114 ALA A O 1
ATOM 917 N N . LEU A 1 115 ? 15.076 -8.338 -10.661 1.00 54.72 115 LEU A N 1
ATOM 918 C CA . LEU A 1 115 ? 15.845 -9.339 -9.935 1.00 54.72 115 LEU A CA 1
ATOM 919 C C . LEU A 1 115 ? 15.741 -9.007 -8.449 1.00 54.72 115 LEU A C 1
ATOM 921 O O . LEU A 1 115 ? 16.389 -8.090 -7.955 1.00 54.72 115 LEU A O 1
ATOM 925 N N . ALA A 1 116 ? 14.876 -9.717 -7.735 1.00 49.62 116 ALA A N 1
ATOM 926 C CA . ALA A 1 116 ? 14.746 -9.574 -6.298 1.00 49.62 116 ALA A CA 1
ATOM 927 C C . ALA A 1 116 ? 15.713 -10.538 -5.607 1.00 49.62 116 ALA A C 1
ATOM 929 O O . ALA A 1 116 ? 15.474 -11.744 -5.551 1.00 49.62 116 ALA A O 1
ATOM 930 N N . MET A 1 117 ? 16.794 -10.015 -5.032 1.00 43.06 117 MET A N 1
ATOM 931 C CA . MET A 1 117 ? 17.578 -10.774 -4.062 1.00 43.06 117 MET A CA 1
ATOM 932 C C . MET A 1 117 ? 16.760 -10.935 -2.779 1.00 43.06 117 MET A C 1
ATOM 934 O O . MET A 1 117 ? 16.766 -10.067 -1.906 1.00 43.06 117 MET A O 1
ATOM 938 N N . PHE A 1 118 ? 16.014 -12.030 -2.660 1.00 41.09 118 PHE A N 1
ATOM 939 C CA . PHE A 1 118 ? 15.375 -12.362 -1.398 1.00 41.09 118 PHE A CA 1
ATOM 940 C C . PHE A 1 118 ? 16.392 -13.075 -0.517 1.00 41.09 118 PHE A C 1
ATOM 942 O O . PHE A 1 118 ? 16.733 -14.233 -0.747 1.00 41.09 118 PHE A O 1
ATOM 949 N N . GLY A 1 119 ? 16.812 -12.405 0.555 1.00 34.16 119 GLY A N 1
ATOM 950 C CA . GLY A 1 119 ? 17.409 -13.086 1.696 1.00 34.16 119 GLY A CA 1
ATOM 951 C C . GLY A 1 119 ? 16.360 -13.980 2.361 1.00 34.16 119 GLY A C 1
ATOM 952 O O . GLY A 1 119 ? 15.740 -13.580 3.343 1.00 34.16 119 GLY A O 1
ATOM 953 N N . TYR A 1 120 ? 16.157 -15.199 1.855 1.00 34.19 120 TYR A N 1
ATOM 954 C CA . TYR A 1 120 ? 15.309 -16.245 2.453 1.00 34.19 120 TYR A CA 1
ATOM 955 C C . TYR A 1 120 ? 15.924 -16.831 3.736 1.00 34.19 120 TYR A C 1
ATOM 957 O O . TYR A 1 120 ? 15.742 -18.004 4.051 1.00 34.19 120 TYR A O 1
ATOM 965 N N . LYS A 1 121 ? 16.609 -16.009 4.536 1.00 32.50 121 LYS A N 1
ATOM 966 C CA . LYS A 1 121 ? 17.355 -16.434 5.727 1.00 32.50 121 LYS A CA 1
ATOM 967 C C . LYS A 1 121 ? 16.482 -17.095 6.805 1.00 32.50 121 LYS A C 1
ATOM 969 O O . LYS A 1 121 ? 17.017 -17.649 7.758 1.00 32.50 121 LYS A O 1
ATOM 974 N N . TYR A 1 122 ? 15.155 -17.025 6.678 1.00 34.62 122 TYR A N 1
ATOM 975 C CA . TYR A 1 122 ? 14.220 -17.388 7.740 1.00 34.62 122 TYR A CA 1
ATOM 976 C C . TYR A 1 122 ? 13.267 -18.546 7.418 1.00 34.62 122 TYR A C 1
ATOM 978 O O . TYR A 1 122 ? 12.593 -19.005 8.335 1.00 34.62 122 TYR A O 1
ATOM 986 N N . TRP A 1 123 ? 13.137 -18.995 6.162 1.00 33.31 123 TRP A N 1
ATOM 987 C CA . TRP A 1 123 ? 12.036 -19.908 5.777 1.00 33.31 123 TRP A CA 1
ATOM 988 C C . TRP A 1 123 ? 12.499 -21.289 5.288 1.00 33.31 123 TRP A C 1
ATOM 990 O O . TRP A 1 123 ? 11.735 -22.246 5.370 1.00 33.31 123 TRP A O 1
ATOM 1000 N N . ILE A 1 124 ? 13.760 -21.427 4.877 1.00 36.81 124 ILE A N 1
ATOM 1001 C CA . ILE A 1 124 ? 14.446 -22.712 4.691 1.00 36.81 124 ILE A CA 1
ATOM 1002 C C . ILE A 1 124 ? 15.801 -22.550 5.382 1.00 36.81 124 ILE A C 1
ATOM 1004 O O . ILE A 1 124 ? 16.446 -21.517 5.224 1.00 36.81 124 ILE A O 1
ATOM 1008 N N . GLN A 1 125 ? 16.202 -23.513 6.210 1.00 30.09 125 GLN A N 1
ATOM 1009 C CA . GLN A 1 125 ? 17.434 -23.477 7.008 1.00 30.09 125 GLN A CA 1
ATOM 1010 C C . GLN A 1 125 ? 18.705 -23.617 6.143 1.00 30.09 125 GLN A C 1
ATOM 1012 O O . GLN A 1 125 ? 19.525 -24.495 6.396 1.00 30.09 125 GLN A O 1
ATOM 1017 N N . ASP A 1 126 ? 18.884 -22.771 5.128 1.00 34.53 126 ASP A N 1
ATOM 1018 C CA . ASP A 1 126 ? 20.138 -22.669 4.385 1.00 34.53 126 ASP A CA 1
ATOM 1019 C C . ASP A 1 126 ? 20.806 -21.306 4.651 1.00 34.53 126 ASP A C 1
ATOM 1021 O O . ASP A 1 126 ? 20.457 -20.299 4.025 1.00 34.53 126 ASP A O 1
ATOM 1025 N N . PRO A 1 127 ? 21.767 -21.250 5.591 1.00 36.59 127 PRO A N 1
ATOM 1026 C CA . PRO A 1 127 ? 22.488 -20.031 5.944 1.00 36.59 127 PRO A CA 1
ATOM 1027 C C . PRO A 1 127 ? 23.426 -19.512 4.839 1.00 36.59 127 PRO A C 1
ATOM 1029 O O . PRO A 1 127 ? 24.017 -18.451 5.038 1.00 36.59 127 PRO A O 1
ATOM 1032 N N . ASN A 1 128 ? 23.554 -20.218 3.705 1.00 41.66 128 ASN A N 1
ATOM 1033 C CA . ASN A 1 128 ? 24.446 -19.862 2.597 1.00 41.66 128 ASN A CA 1
ATOM 1034 C C . ASN A 1 128 ? 23.721 -19.506 1.282 1.00 41.66 128 ASN A C 1
ATOM 1036 O O . ASN A 1 128 ?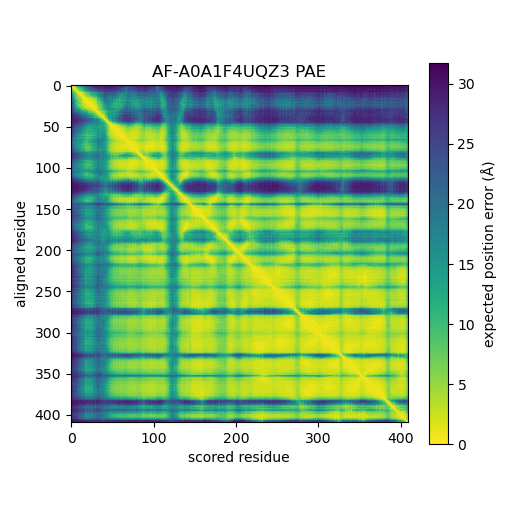 24.393 -19.269 0.279 1.00 41.66 128 ASN A O 1
ATOM 1040 N N . SER A 1 129 ? 22.384 -19.479 1.241 1.00 37.84 129 SER A N 1
ATOM 1041 C CA . SER A 1 129 ? 21.660 -19.246 -0.019 1.00 37.84 129 SER A CA 1
ATOM 1042 C C . SER A 1 129 ? 21.419 -17.753 -0.303 1.00 37.84 129 SER A C 1
ATOM 1044 O O . SER A 1 129 ? 20.381 -17.180 0.029 1.00 37.84 129 SER A O 1
ATOM 1046 N N . ASP A 1 130 ? 22.381 -17.108 -0.967 1.00 39.75 130 ASP A N 1
ATOM 1047 C CA . ASP A 1 130 ? 22.157 -15.832 -1.658 1.00 39.75 130 ASP A CA 1
ATOM 1048 C C . ASP A 1 130 ? 21.279 -16.092 -2.892 1.00 39.75 130 ASP A C 1
ATOM 1050 O O . ASP A 1 130 ? 21.757 -16.331 -4.003 1.00 39.75 130 ASP A O 1
ATOM 1054 N N . ARG A 1 131 ? 19.961 -16.126 -2.686 1.00 46.44 131 ARG A N 1
ATOM 1055 C CA . ARG A 1 131 ? 18.995 -16.383 -3.752 1.00 46.44 131 ARG A CA 1
ATOM 1056 C C . ARG A 1 131 ? 18.611 -15.091 -4.468 1.00 46.44 131 ARG A C 1
ATOM 1058 O O . ARG A 1 131 ? 18.141 -14.134 -3.855 1.00 46.44 131 ARG A O 1
ATOM 1065 N N . CYS A 1 132 ? 18.756 -15.102 -5.789 1.00 42.41 132 CYS A N 1
ATOM 1066 C CA . CYS A 1 132 ? 18.251 -14.068 -6.683 1.00 42.41 132 CYS A CA 1
ATOM 1067 C C . CYS A 1 132 ? 17.008 -14.599 -7.405 1.00 42.41 132 CYS A C 1
ATOM 1069 O O . CYS A 1 132 ? 17.101 -15.545 -8.185 1.00 42.41 132 CYS A O 1
ATOM 1071 N N . ASP A 1 133 ? 15.846 -14.019 -7.118 1.00 51.03 133 ASP A N 1
ATOM 1072 C CA . ASP A 1 133 ? 14.594 -14.340 -7.790 1.00 51.03 133 ASP A CA 1
ATOM 1073 C C . ASP A 1 133 ? 14.363 -13.409 -8.969 1.00 51.03 133 ASP A C 1
ATOM 1075 O O . ASP A 1 133 ? 14.269 -12.194 -8.807 1.00 51.03 133 ASP A O 1
ATOM 1079 N N . ALA A 1 134 ? 14.149 -13.986 -10.145 1.00 55.53 134 ALA A N 1
ATOM 1080 C CA . ALA A 1 134 ? 13.498 -13.259 -11.218 1.00 55.53 134 ALA A CA 1
ATOM 1081 C C . ALA A 1 134 ? 12.017 -13.065 -10.868 1.00 55.53 134 ALA A C 1
ATOM 1083 O O . ALA A 1 134 ? 11.295 -14.016 -10.558 1.00 55.53 134 ALA A O 1
ATOM 1084 N N . ILE A 1 135 ? 11.561 -11.821 -10.933 1.00 61.69 135 ILE A N 1
ATOM 1085 C CA . ILE A 1 135 ? 10.156 -11.443 -10.920 1.00 61.69 135 ILE A CA 1
ATOM 1086 C C . ILE A 1 135 ? 9.862 -10.845 -12.282 1.00 61.69 135 ILE A C 1
ATOM 1088 O O . ILE A 1 135 ? 10.522 -9.895 -12.698 1.00 61.69 135 ILE A O 1
ATOM 1092 N N . PHE A 1 136 ? 8.841 -11.359 -12.952 1.00 68.00 136 PHE A N 1
ATOM 1093 C CA . PHE A 1 136 ? 8.349 -10.760 -14.181 1.00 68.00 136 PHE A CA 1
ATOM 1094 C C . PHE A 1 136 ? 6.836 -10.587 -14.118 1.00 68.00 136 PHE A C 1
ATOM 1096 O O . PHE A 1 136 ? 6.118 -11.438 -13.585 1.00 68.00 136 PHE A O 1
ATOM 1103 N N . ALA A 1 137 ? 6.372 -9.468 -14.660 1.00 73.19 137 ALA A N 1
ATOM 1104 C CA . ALA A 1 137 ? 4.966 -9.152 -14.799 1.00 73.19 137 ALA A CA 1
ATOM 1105 C C . ALA A 1 137 ? 4.701 -8.556 -16.184 1.00 73.19 137 ALA A C 1
ATOM 1107 O O . ALA A 1 137 ? 5.464 -7.713 -16.653 1.00 73.19 137 ALA A O 1
ATOM 1108 N N . ILE A 1 138 ? 3.600 -8.961 -16.814 1.00 77.81 138 ILE A N 1
ATOM 1109 C CA . ILE A 1 138 ? 2.993 -8.208 -17.917 1.00 77.81 138 ILE A CA 1
ATOM 1110 C C . ILE A 1 138 ? 1.723 -7.602 -17.358 1.00 77.81 138 ILE A C 1
ATOM 1112 O O . ILE A 1 138 ? 0.850 -8.333 -16.884 1.00 77.81 138 ILE A O 1
ATOM 1116 N N . GLY A 1 139 ? 1.639 -6.280 -17.396 1.00 82.00 139 GLY A N 1
ATOM 1117 C CA . GLY A 1 139 ? 0.519 -5.540 -16.841 1.00 82.00 139 GLY A CA 1
ATOM 1118 C C . GLY A 1 139 ? 0.027 -4.485 -17.812 1.00 82.00 139 GLY A C 1
ATOM 1119 O O . GLY A 1 139 ? 0.826 -3.826 -18.476 1.00 82.00 139 GLY A O 1
ATOM 1120 N N . GLU A 1 140 ? -1.287 -4.311 -17.876 1.00 88.44 140 GLU A N 1
ATOM 1121 C CA . GLU A 1 140 ? -1.876 -3.113 -18.462 1.00 88.44 140 GLU A CA 1
ATOM 1122 C C . GLU A 1 140 ? -1.968 -2.038 -17.381 1.00 88.44 140 GLU A C 1
ATOM 1124 O O . GLU A 1 140 ? -2.612 -2.231 -16.349 1.00 88.44 140 GLU A O 1
ATOM 1129 N N . LEU A 1 141 ? -1.292 -0.919 -17.611 1.00 89.81 141 LEU A N 1
ATOM 1130 C CA . LEU A 1 141 ? -1.241 0.215 -16.707 1.00 89.81 141 LEU A CA 1
ATOM 1131 C C . LEU A 1 141 ? -2.258 1.268 -17.125 1.00 89.81 141 LEU A C 1
ATOM 1133 O O . LEU A 1 141 ? -2.277 1.708 -18.275 1.00 89.81 141 LEU A O 1
ATOM 1137 N N . VAL A 1 142 ? -3.031 1.749 -16.160 1.00 89.56 142 VAL A N 1
ATOM 1138 C CA . VAL A 1 142 ? -3.894 2.919 -16.297 1.00 89.56 142 VAL A CA 1
ATOM 1139 C C . VAL A 1 142 ? -3.468 3.940 -15.263 1.00 89.56 142 VAL A C 1
ATOM 1141 O O . VAL A 1 142 ? -3.502 3.706 -14.054 1.00 89.56 142 VAL A O 1
ATOM 1144 N N . LYS A 1 143 ? -3.053 5.102 -15.753 1.00 86.19 143 LYS A N 1
ATOM 1145 C CA . LYS A 1 143 ? -2.578 6.174 -14.897 1.00 86.19 143 LYS A CA 1
ATOM 1146 C C . LYS A 1 143 ? -3.717 6.785 -14.088 1.00 86.19 143 LYS A C 1
ATOM 1148 O O . LYS A 1 143 ? -4.760 7.144 -14.634 1.00 86.19 143 LYS A O 1
ATOM 1153 N N . ARG A 1 144 ? -3.485 6.946 -12.789 1.00 77.50 144 ARG A N 1
ATOM 1154 C CA . ARG A 1 144 ? -4.381 7.618 -11.852 1.00 77.50 144 ARG A CA 1
ATOM 1155 C C . ARG A 1 144 ? -3.667 8.808 -11.217 1.00 77.50 144 ARG A C 1
ATOM 1157 O O . ARG A 1 144 ? -2.487 8.764 -10.884 1.00 77.50 144 ARG A O 1
ATOM 1164 N N . TYR A 1 145 ? -4.426 9.867 -10.999 1.00 68.12 145 TYR A N 1
ATOM 1165 C CA . TYR A 1 145 ? -4.088 10.920 -10.047 1.00 68.12 145 TYR A CA 1
ATOM 1166 C C . TYR A 1 145 ? -5.312 11.072 -9.132 1.00 68.12 145 TYR A C 1
ATOM 1168 O O . TYR A 1 145 ? -6.428 10.850 -9.593 1.00 68.12 145 TYR A O 1
ATOM 1176 N N . GLU A 1 146 ? -5.199 11.330 -7.831 1.00 65.50 146 GLU A N 1
ATOM 1177 C CA . GLU A 1 146 ? -4.256 12.194 -7.117 1.00 65.50 146 GLU A CA 1
ATOM 1178 C C . GLU A 1 146 ? -3.890 11.596 -5.747 1.00 65.50 146 GLU A C 1
ATOM 1180 O O . GLU A 1 146 ? -4.729 10.992 -5.081 1.00 65.50 146 GLU A O 1
ATOM 1185 N N . ILE A 1 147 ? -2.663 11.838 -5.276 1.00 80.81 147 ILE A N 1
ATOM 1186 C CA . ILE A 1 147 ? -2.419 11.827 -3.830 1.00 80.81 147 ILE A CA 1
ATOM 1187 C C . ILE A 1 147 ? -2.984 13.138 -3.274 1.00 80.81 147 ILE A C 1
ATOM 1189 O O . ILE A 1 147 ? -2.687 14.196 -3.840 1.00 80.81 147 ILE A O 1
ATOM 1193 N N . PRO A 1 148 ? -3.762 13.115 -2.179 1.00 85.31 148 PRO A N 1
ATOM 1194 C CA . PRO A 1 148 ? -4.328 14.336 -1.627 1.00 85.31 148 PRO A CA 1
ATOM 1195 C C . PRO A 1 148 ? -3.255 15.389 -1.319 1.00 85.31 148 PRO A C 1
ATOM 1197 O O . PRO A 1 148 ? -2.191 15.094 -0.763 1.00 85.31 148 PRO A O 1
ATOM 1200 N N . SER A 1 149 ? -3.546 16.651 -1.644 1.00 85.75 149 SER A N 1
ATOM 1201 C CA . SER A 1 149 ? -2.623 17.763 -1.390 1.00 85.75 149 SER A CA 1
ATOM 1202 C C . SER A 1 149 ? -2.231 17.826 0.093 1.00 85.75 149 SER A C 1
ATOM 1204 O O . SER A 1 149 ? -3.115 17.859 0.951 1.00 85.75 149 SER A O 1
ATOM 1206 N N . GLY A 1 150 ? -0.931 17.908 0.383 1.00 86.06 150 GLY A N 1
ATOM 1207 C CA . GLY A 1 150 ? -0.395 17.964 1.747 1.00 86.06 150 GLY A CA 1
ATOM 1208 C C . GLY A 1 150 ? -0.053 16.604 2.370 1.00 86.06 150 GLY A C 1
ATOM 1209 O O . GLY A 1 150 ? 0.576 16.591 3.425 1.00 86.06 150 GLY A O 1
ATOM 1210 N N . PHE A 1 151 ? -0.391 15.476 1.724 1.00 90.81 151 PHE A N 1
ATOM 1211 C CA . PHE A 1 151 ? -0.035 14.132 2.215 1.00 90.81 151 PHE A CA 1
ATOM 1212 C C . PHE A 1 151 ? 1.490 13.969 2.324 1.00 90.81 151 PHE A C 1
ATOM 1214 O O . PHE A 1 151 ? 2.028 13.651 3.382 1.00 90.81 151 PHE A O 1
ATOM 1221 N N . ILE A 1 152 ? 2.197 14.254 1.226 1.00 89.94 152 ILE A N 1
ATOM 1222 C CA . ILE A 1 152 ? 3.662 14.159 1.146 1.00 89.94 152 ILE A CA 1
ATOM 1223 C C . ILE A 1 152 ? 4.320 15.152 2.108 1.00 89.94 152 ILE A C 1
ATOM 1225 O O . ILE A 1 152 ? 5.252 14.787 2.816 1.00 89.94 152 ILE A O 1
ATOM 1229 N N . ASP A 1 153 ? 3.822 16.390 2.183 1.00 89.94 153 ASP A N 1
ATOM 1230 C CA . ASP A 1 153 ? 4.372 17.414 3.081 1.00 89.94 153 ASP A CA 1
ATOM 1231 C C . ASP A 1 153 ? 4.276 17.001 4.551 1.00 89.94 153 ASP A C 1
ATOM 1233 O O . ASP A 1 153 ? 5.189 17.272 5.336 1.00 89.94 153 ASP A O 1
ATOM 1237 N N . TYR A 1 154 ? 3.176 16.348 4.933 1.00 92.62 154 TYR A N 1
ATOM 1238 C CA . TYR A 1 154 ? 3.031 15.781 6.265 1.00 92.62 154 TYR A CA 1
ATOM 1239 C C . TYR A 1 154 ? 4.059 14.672 6.499 1.00 92.62 154 TYR A C 1
ATOM 1241 O O . TYR A 1 154 ? 4.797 14.747 7.479 1.00 92.62 154 TYR A O 1
ATOM 1249 N N . LEU A 1 155 ? 4.175 13.697 5.590 1.00 92.38 155 LEU A N 1
ATOM 1250 C CA . LEU A 1 155 ? 5.144 12.604 5.727 1.00 92.38 155 LEU A CA 1
ATOM 1251 C C . LEU A 1 155 ? 6.595 13.096 5.791 1.00 92.38 155 LEU A C 1
ATOM 1253 O O . LEU A 1 155 ? 7.364 12.616 6.623 1.00 92.38 155 LEU A O 1
ATOM 1257 N N . LYS A 1 156 ? 6.964 14.091 4.975 1.00 90.50 156 LYS A N 1
ATOM 1258 C CA . LYS A 1 156 ? 8.286 14.737 5.018 1.00 90.50 156 LYS A CA 1
ATOM 1259 C C . LYS A 1 156 ? 8.584 15.314 6.398 1.00 90.50 156 LYS A C 1
ATOM 1261 O O . LYS A 1 156 ? 9.656 15.073 6.947 1.00 90.50 156 LYS A O 1
ATOM 1266 N N . LYS A 1 157 ? 7.626 16.038 6.985 1.00 91.25 157 LYS A N 1
ATOM 1267 C CA . LYS A 1 157 ? 7.754 16.578 8.349 1.00 91.25 157 LYS A CA 1
ATOM 1268 C C . LYS A 1 157 ? 7.808 15.462 9.385 1.00 91.25 157 LYS A C 1
ATOM 1270 O O . LYS A 1 157 ? 8.650 15.504 10.275 1.00 91.25 157 LYS A O 1
ATOM 1275 N N . PHE A 1 158 ? 6.937 14.464 9.254 1.00 90.94 158 PHE A N 1
ATOM 1276 C CA . PHE A 1 158 ? 6.838 13.342 10.177 1.00 90.94 158 PHE A CA 1
ATOM 1277 C C . PHE A 1 158 ? 8.151 12.560 10.255 1.00 90.94 158 PHE A C 1
ATOM 1279 O O . PHE A 1 158 ? 8.631 12.298 11.356 1.00 90.94 158 PHE A O 1
ATOM 1286 N N . PHE A 1 159 ? 8.757 12.243 9.107 1.00 88.56 159 PHE A N 1
ATOM 1287 C CA . PHE A 1 159 ? 10.029 11.525 9.012 1.00 88.56 159 PHE A CA 1
ATOM 1288 C C . PHE A 1 159 ? 11.264 12.433 9.010 1.00 88.56 159 PHE A C 1
ATOM 1290 O O . PHE A 1 159 ? 12.379 11.920 8.927 1.00 88.56 159 PHE A O 1
ATOM 1297 N N . ASN A 1 160 ? 11.104 13.755 9.112 1.00 86.88 160 ASN A N 1
ATOM 1298 C CA . ASN A 1 160 ? 12.196 14.725 9.007 1.00 86.88 160 ASN A CA 1
ATOM 1299 C C . ASN A 1 160 ? 13.091 14.453 7.775 1.00 86.88 160 ASN A C 1
ATOM 1301 O O . ASN A 1 160 ? 14.282 14.138 7.899 1.00 86.88 160 ASN A O 1
ATOM 1305 N N . VAL A 1 161 ? 12.468 14.442 6.595 1.00 85.25 161 VAL A N 1
ATOM 1306 C CA . VAL A 1 161 ? 13.102 14.204 5.290 1.00 85.25 161 VAL A CA 1
ATOM 1307 C C . VAL A 1 161 ? 12.953 15.457 4.430 1.00 85.25 161 VAL A C 1
ATOM 1309 O O . VAL A 1 161 ? 11.842 15.951 4.232 1.00 85.25 161 VAL A O 1
ATOM 1312 N N . ASP A 1 162 ? 14.073 15.943 3.896 1.00 84.56 162 ASP A N 1
ATOM 1313 C CA . ASP A 1 162 ? 14.111 17.159 3.076 1.00 84.56 162 ASP A CA 1
ATOM 1314 C C . ASP A 1 162 ? 13.840 16.892 1.586 1.00 84.56 162 ASP A C 1
ATOM 1316 O O . ASP A 1 162 ? 13.427 17.810 0.870 1.00 84.56 162 ASP A O 1
ATOM 1320 N N . ASP A 1 163 ? 13.981 15.639 1.138 1.00 83.56 163 ASP A N 1
ATOM 1321 C CA . ASP A 1 163 ? 13.765 15.215 -0.248 1.00 83.56 163 ASP A CA 1
ATOM 1322 C C . ASP A 1 163 ? 12.396 15.658 -0.771 1.00 83.56 163 ASP A C 1
ATOM 1324 O O . ASP A 1 163 ? 11.368 15.575 -0.095 1.00 83.56 163 ASP A O 1
ATOM 1328 N N . ASN A 1 164 ? 12.361 16.156 -2.000 1.00 86.75 164 ASN A N 1
ATOM 1329 C CA . ASN A 1 164 ? 11.111 16.425 -2.699 1.00 86.75 164 ASN A CA 1
ATOM 1330 C C . ASN A 1 164 ? 10.646 15.155 -3.396 1.00 86.75 164 ASN A C 1
ATOM 1332 O O . ASN A 1 164 ? 11.451 14.477 -4.024 1.00 86.75 164 ASN A O 1
ATOM 1336 N N . PHE A 1 165 ? 9.351 14.865 -3.324 1.00 87.94 165 PHE A N 1
ATOM 1337 C CA . PHE A 1 165 ? 8.777 13.670 -3.928 1.00 87.94 165 PHE A CA 1
ATOM 1338 C C . PHE A 1 165 ? 7.808 14.050 -5.041 1.00 87.94 165 PHE A C 1
ATOM 1340 O O . PHE A 1 165 ? 6.980 14.945 -4.875 1.00 87.94 165 PHE A O 1
ATOM 1347 N N . SER A 1 166 ? 7.885 13.330 -6.153 1.00 87.50 166 SER A N 1
ATOM 1348 C CA . SER A 1 166 ? 6.881 13.346 -7.207 1.00 87.50 166 SER A CA 1
ATOM 1349 C C . SER A 1 166 ? 6.291 11.952 -7.330 1.00 87.50 166 SER A C 1
ATOM 1351 O O . SER A 1 166 ? 7.016 11.001 -7.613 1.00 87.50 166 SER A O 1
ATOM 1353 N N . VAL A 1 167 ? 4.989 11.821 -7.085 1.00 88.06 167 VAL A N 1
ATOM 1354 C CA . VAL A 1 167 ? 4.328 10.519 -6.969 1.00 88.06 167 VAL A CA 1
ATOM 1355 C C . VAL A 1 167 ? 3.312 10.335 -8.087 1.00 88.06 167 VAL A C 1
ATOM 1357 O O . VAL A 1 167 ? 2.505 11.225 -8.360 1.00 88.06 167 VAL A O 1
ATOM 1360 N N . VAL A 1 168 ? 3.331 9.162 -8.713 1.00 89.31 168 VAL A N 1
ATOM 1361 C CA . VAL A 1 168 ? 2.321 8.728 -9.678 1.00 89.31 168 VAL A CA 1
ATOM 1362 C C . VAL A 1 168 ? 1.696 7.434 -9.189 1.00 89.31 168 VAL A C 1
ATOM 1364 O O . VAL A 1 168 ? 2.400 6.505 -8.800 1.00 89.31 168 VAL A O 1
ATOM 1367 N N . VAL A 1 169 ? 0.368 7.375 -9.221 1.00 88.75 169 VAL A N 1
ATOM 1368 C CA . VAL A 1 169 ? -0.392 6.171 -8.889 1.00 88.75 169 VAL A CA 1
ATOM 1369 C C . VAL A 1 169 ? -0.881 5.543 -10.191 1.00 88.75 169 VAL A C 1
ATOM 1371 O O . VAL A 1 169 ? -1.328 6.240 -11.100 1.00 88.75 169 VAL A O 1
ATOM 1374 N N . VAL A 1 170 ? -0.802 4.226 -10.313 1.00 90.50 170 VAL A N 1
ATOM 1375 C CA . VAL A 1 170 ? -1.343 3.492 -11.458 1.00 90.50 170 VAL A CA 1
ATOM 1376 C C . VAL A 1 170 ? -2.183 2.319 -10.989 1.00 90.50 170 VAL A C 1
ATOM 1378 O O . VAL A 1 170 ? -1.825 1.609 -10.049 1.00 90.50 170 VAL A O 1
ATOM 1381 N N . ASP A 1 171 ? -3.292 2.106 -11.682 1.00 89.19 171 ASP A N 1
ATOM 1382 C CA . ASP A 1 171 ? -3.983 0.826 -11.679 1.00 89.19 171 ASP A CA 1
ATOM 1383 C C . ASP A 1 171 ? -3.236 -0.101 -12.646 1.00 89.19 171 ASP A C 1
ATOM 1385 O O . ASP A 1 171 ? -2.945 0.286 -13.775 1.00 89.19 171 ASP A O 1
ATOM 1389 N N . GLU A 1 172 ? -2.916 -1.314 -12.216 1.00 87.38 172 GLU A N 1
ATOM 1390 C CA . GLU A 1 172 ? -2.261 -2.333 -13.031 1.00 87.38 172 GLU A CA 1
ATOM 1391 C C . GLU A 1 172 ? -3.128 -3.590 -13.081 1.00 87.38 172 GLU A C 1
ATOM 1393 O O . GLU A 1 172 ? -3.362 -4.248 -12.065 1.00 87.38 172 GLU A O 1
ATOM 1398 N N . ASN A 1 173 ? -3.598 -3.936 -14.275 1.00 85.38 173 ASN A N 1
ATOM 1399 C CA . ASN A 1 173 ? -4.248 -5.211 -14.537 1.00 85.38 173 ASN A CA 1
ATOM 1400 C C . ASN A 1 173 ? -3.177 -6.241 -14.918 1.00 85.38 173 ASN A C 1
ATOM 1402 O O . ASN A 1 173 ? -2.631 -6.192 -16.021 1.00 85.38 173 ASN A O 1
ATOM 1406 N N . LEU A 1 174 ? -2.846 -7.149 -13.997 1.00 76.50 174 LEU A N 1
ATOM 1407 C CA . LEU A 1 174 ? -1.781 -8.136 -14.186 1.00 76.50 174 LEU A CA 1
ATOM 1408 C C . LEU A 1 174 ? -2.230 -9.246 -15.142 1.00 76.50 174 LEU A C 1
ATOM 1410 O O . LEU A 1 174 ? -2.971 -10.146 -14.754 1.00 76.50 174 LEU A O 1
ATOM 1414 N N . LEU A 1 175 ? -1.753 -9.213 -16.380 1.00 72.50 175 LEU A N 1
ATOM 1415 C CA . LEU A 1 175 ? -2.059 -10.224 -17.393 1.00 72.50 175 LEU A CA 1
ATOM 1416 C C . LEU A 1 175 ? -1.262 -11.508 -17.155 1.00 72.50 175 LEU A C 1
ATOM 1418 O O . LEU A 1 175 ? -1.794 -12.610 -17.274 1.00 72.50 175 LEU A O 1
ATOM 1422 N N . VAL A 1 176 ? 0.016 -11.362 -16.795 1.00 68.94 176 VAL A N 1
ATOM 1423 C CA . VAL A 1 176 ? 0.926 -12.479 -16.527 1.00 68.94 176 VAL A CA 1
ATOM 1424 C C . VAL A 1 176 ? 1.787 -12.149 -15.316 1.00 68.94 176 VAL A C 1
ATOM 1426 O O . VAL A 1 176 ? 2.325 -11.049 -15.215 1.00 68.94 176 VAL A O 1
ATOM 1429 N N . LEU A 1 177 ? 1.949 -13.123 -14.422 1.00 63.94 177 LEU A N 1
ATOM 1430 C CA . LEU A 1 177 ? 2.959 -13.126 -13.368 1.00 63.94 177 LEU A CA 1
ATOM 1431 C C . LEU A 1 177 ? 3.838 -14.356 -13.562 1.00 63.94 177 LEU A C 1
ATOM 1433 O O . LEU A 1 177 ? 3.323 -15.467 -13.666 1.00 63.94 177 LEU A O 1
ATOM 1437 N N . GLY A 1 178 ? 5.151 -14.170 -13.586 1.00 59.59 178 GLY A N 1
ATOM 1438 C CA . GLY A 1 178 ? 6.100 -15.276 -13.656 1.00 59.59 178 GLY A CA 1
ATOM 1439 C C . GLY A 1 178 ? 7.268 -15.106 -12.694 1.00 59.59 178 GLY A C 1
ATOM 1440 O O . GLY A 1 178 ? 7.408 -14.088 -12.008 1.00 59.59 178 GLY A O 1
ATOM 1441 N N . GLY A 1 179 ? 8.086 -16.152 -12.617 1.00 59.09 179 GLY A N 1
ATOM 1442 C CA . GLY A 1 179 ? 9.136 -16.263 -11.611 1.00 59.09 179 GLY A CA 1
ATOM 1443 C C . GLY A 1 179 ? 8.562 -16.381 -10.197 1.00 59.09 179 GLY A C 1
ATOM 1444 O O . GLY A 1 179 ? 7.510 -16.994 -9.990 1.00 59.09 179 GLY A O 1
ATOM 1445 N N . SER A 1 180 ? 9.222 -15.775 -9.207 1.00 55.31 180 SER A N 1
ATOM 1446 C CA . SER A 1 180 ? 8.878 -16.007 -7.796 1.00 55.31 180 SER A CA 1
ATOM 1447 C C . SER A 1 180 ? 7.504 -15.474 -7.376 1.00 55.31 180 SER A C 1
ATOM 1449 O O . SER A 1 180 ? 6.913 -16.008 -6.440 1.00 55.31 180 SER A O 1
ATOM 1451 N N . GLN A 1 181 ? 6.947 -14.476 -8.071 1.00 54.97 181 GLN A N 1
ATOM 1452 C CA . GLN A 1 181 ? 5.589 -13.981 -7.796 1.00 54.97 181 GLN A CA 1
ATOM 1453 C C . GLN A 1 181 ? 4.502 -14.928 -8.323 1.00 54.97 181 GLN A C 1
ATOM 1455 O O . GLN A 1 181 ? 3.487 -15.110 -7.655 1.00 54.97 181 GLN A O 1
ATOM 1460 N N . GLY A 1 182 ? 4.732 -15.575 -9.473 1.00 51.66 182 GLY A N 1
ATOM 1461 C CA . GLY A 1 182 ? 3.855 -16.640 -9.973 1.00 51.66 182 GLY A CA 1
ATOM 1462 C C . GLY A 1 182 ? 3.861 -17.845 -9.030 1.00 51.66 182 GLY A C 1
ATOM 1463 O O . GLY A 1 182 ? 2.809 -18.274 -8.566 1.00 51.66 182 GLY A O 1
ATOM 1464 N N . ALA A 1 183 ? 5.053 -18.284 -8.610 1.00 51.97 183 ALA A N 1
ATOM 1465 C CA . ALA A 1 183 ? 5.196 -19.354 -7.623 1.00 51.97 183 ALA A CA 1
ATOM 1466 C C . ALA A 1 183 ? 4.547 -19.005 -6.270 1.00 51.97 183 ALA A C 1
ATOM 1468 O O . ALA A 1 183 ? 3.941 -19.863 -5.636 1.00 51.97 183 ALA A O 1
ATOM 1469 N N . ARG A 1 184 ? 4.618 -17.743 -5.818 1.00 54.91 184 ARG A N 1
ATOM 1470 C CA . ARG A 1 184 ? 3.945 -17.314 -4.580 1.00 54.91 184 ARG A CA 1
ATOM 1471 C C . ARG A 1 184 ? 2.426 -17.388 -4.671 1.00 54.91 184 ARG A C 1
ATOM 1473 O O . ARG A 1 184 ? 1.783 -17.805 -3.706 1.00 54.91 184 ARG A O 1
ATOM 1480 N N . ARG A 1 185 ? 1.860 -17.015 -5.817 1.00 54.62 185 ARG A N 1
ATOM 1481 C CA . ARG A 1 185 ? 0.430 -17.171 -6.078 1.00 54.62 185 ARG A CA 1
ATOM 1482 C C . ARG A 1 185 ? 0.029 -18.645 -6.051 1.00 54.62 185 ARG A C 1
ATOM 1484 O O . ARG A 1 185 ? -0.933 -18.977 -5.368 1.00 54.62 185 ARG A O 1
ATOM 1491 N N . ASP A 1 186 ? 0.787 -19.506 -6.721 1.00 49.53 186 ASP A N 1
ATOM 1492 C CA . ASP A 1 186 ? 0.441 -20.924 -6.874 1.00 49.53 186 ASP A CA 1
ATOM 1493 C C . ASP A 1 186 ? 0.656 -21.739 -5.588 1.00 49.53 186 ASP A C 1
ATOM 1495 O O . ASP A 1 186 ? -0.158 -22.596 -5.254 1.00 49.53 186 ASP A O 1
ATOM 1499 N N . ILE A 1 187 ? 1.729 -21.460 -4.840 1.00 42.88 187 ILE A N 1
ATOM 1500 C CA . ILE A 1 187 ? 2.100 -22.212 -3.629 1.00 42.88 187 ILE A CA 1
ATOM 1501 C C . ILE A 1 187 ? 1.387 -21.665 -2.389 1.00 42.88 187 ILE A C 1
ATOM 1503 O O . ILE A 1 187 ? 0.949 -22.438 -1.539 1.00 42.88 187 ILE A O 1
ATOM 1507 N N . PHE A 1 188 ? 1.279 -20.339 -2.259 1.00 48.66 188 PHE A N 1
ATOM 1508 C CA . PHE A 1 188 ? 0.775 -19.705 -1.036 1.00 48.66 188 PHE A CA 1
ATOM 1509 C C . PHE A 1 188 ? -0.606 -19.069 -1.199 1.00 48.66 188 PHE A C 1
ATOM 1511 O O . PHE A 1 188 ? -1.160 -18.594 -0.208 1.00 48.66 188 PHE A O 1
ATOM 1518 N N . GLY A 1 189 ? -1.169 -19.019 -2.413 1.00 51.41 189 GLY A N 1
ATOM 1519 C CA . GLY A 1 189 ? -2.436 -18.322 -2.661 1.00 51.41 189 GLY A CA 1
ATOM 1520 C C . GLY A 1 189 ? -2.348 -16.828 -2.336 1.00 51.41 189 GLY A C 1
ATOM 1521 O O . GLY A 1 189 ? -3.318 -16.231 -1.872 1.00 51.41 189 GLY A O 1
ATOM 1522 N N . GLN A 1 190 ? -1.158 -16.230 -2.477 1.00 57.12 190 GLN A N 1
ATOM 1523 C CA . GLN A 1 190 ? -0.903 -14.842 -2.100 1.00 57.12 190 GLN A CA 1
ATOM 1524 C C . GLN A 1 190 ? -0.258 -14.082 -3.251 1.00 57.12 190 GLN A C 1
ATOM 1526 O O . GLN A 1 190 ? 0.876 -14.346 -3.637 1.00 57.12 190 GLN A O 1
ATOM 1531 N N . THR A 1 191 ? -0.972 -13.074 -3.748 1.00 61.25 191 THR A N 1
ATOM 1532 C CA . THR A 1 191 ? -0.413 -12.033 -4.617 1.00 61.25 191 THR A CA 1
ATOM 1533 C C . THR A 1 191 ? -0.473 -10.704 -3.855 1.00 61.25 191 THR A C 1
ATOM 1535 O O . THR A 1 191 ? -1.470 -10.460 -3.169 1.00 61.25 191 THR A O 1
ATOM 1538 N N . PRO A 1 192 ? 0.561 -9.840 -3.861 1.00 68.69 192 PRO A N 1
ATOM 1539 C CA . PRO A 1 192 ? 0.471 -8.508 -3.253 1.00 68.69 192 PRO A CA 1
ATOM 1540 C C . PRO A 1 192 ? -0.721 -7.719 -3.824 1.00 68.69 192 PRO A C 1
ATOM 1542 O O . PRO A 1 192 ? -1.191 -8.003 -4.915 1.00 68.69 192 PRO A O 1
ATOM 1545 N N . SER A 1 193 ? -1.269 -6.767 -3.063 1.00 72.44 193 SER A N 1
ATOM 1546 C CA . SER A 1 193 ? -2.379 -5.905 -3.534 1.00 72.44 193 SER A CA 1
ATOM 1547 C C . SER A 1 193 ? -1.884 -4.677 -4.303 1.00 72.44 193 SER A C 1
ATOM 1549 O O . SER A 1 193 ? -2.654 -4.026 -5.006 1.00 72.44 193 SER A O 1
ATOM 1551 N N . GLY A 1 194 ? -0.600 -4.367 -4.152 1.00 79.94 194 GLY A N 1
ATOM 1552 C CA . GLY A 1 194 ? 0.083 -3.261 -4.791 1.00 79.94 194 GLY A CA 1
ATOM 1553 C C . GLY A 1 194 ? 1.574 -3.291 -4.484 1.00 79.94 194 GLY A C 1
ATOM 1554 O O . GLY A 1 194 ? 2.084 -4.306 -4.005 1.00 79.94 194 GLY A O 1
ATOM 1555 N N . SER A 1 195 ? 2.263 -2.215 -4.850 1.00 81.25 195 SER A N 1
ATOM 1556 C CA . SER A 1 195 ? 3.690 -2.008 -4.565 1.00 81.25 195 SER A CA 1
ATOM 1557 C C . SER A 1 195 ? 4.101 -0.572 -4.878 1.00 81.25 195 SER A C 1
ATOM 1559 O O . SER A 1 195 ? 3.497 0.053 -5.754 1.00 81.25 195 SER A O 1
ATOM 1561 N N . SER A 1 196 ? 5.184 -0.107 -4.267 1.00 83.44 196 SER A N 1
ATOM 1562 C CA . SER A 1 196 ? 5.847 1.161 -4.563 1.00 83.44 196 SER A CA 1
ATOM 1563 C C . SER A 1 196 ? 7.262 0.952 -5.101 1.00 83.44 196 SER A C 1
ATOM 1565 O O . SER A 1 196 ? 7.949 -0.009 -4.763 1.00 83.44 196 SER A O 1
ATOM 1567 N N . HIS A 1 197 ? 7.686 1.851 -5.986 1.00 81.25 197 HIS A N 1
ATOM 1568 C CA . HIS A 1 197 ? 9.051 1.934 -6.506 1.00 81.25 197 HIS A CA 1
ATOM 1569 C C . HIS A 1 197 ? 9.533 3.371 -6.399 1.00 81.25 197 HIS A C 1
ATOM 1571 O O . HIS A 1 197 ? 8.798 4.288 -6.767 1.00 81.25 197 HIS A O 1
ATOM 1577 N N . VAL A 1 198 ? 10.759 3.556 -5.913 1.00 81.75 198 VAL A N 1
ATOM 1578 C CA . VAL A 1 198 ? 11.393 4.868 -5.773 1.00 81.75 198 VAL A CA 1
ATOM 1579 C C . VAL A 1 198 ? 12.591 4.941 -6.706 1.00 81.75 198 VAL A C 1
ATOM 1581 O O . VAL A 1 198 ? 13.446 4.059 -6.680 1.00 81.75 198 VAL A O 1
ATOM 1584 N N . SER A 1 199 ? 12.667 6.013 -7.485 1.00 84.38 199 SER A N 1
ATOM 1585 C CA . SER A 1 199 ? 13.817 6.378 -8.304 1.00 84.38 199 SER A CA 1
ATOM 1586 C C . SER A 1 199 ? 14.261 7.808 -8.011 1.00 84.38 199 SER A C 1
ATOM 1588 O O . SER A 1 199 ? 13.510 8.614 -7.465 1.00 84.38 199 SER A O 1
ATOM 1590 N N . ASP A 1 200 ? 15.474 8.159 -8.406 1.00 84.44 200 ASP A N 1
ATOM 1591 C CA . ASP A 1 200 ? 15.883 9.548 -8.560 1.00 84.44 200 ASP A CA 1
ATOM 1592 C C . ASP A 1 200 ? 15.167 10.175 -9.753 1.00 84.44 200 ASP A C 1
ATOM 1594 O O . ASP A 1 200 ? 14.657 9.483 -10.645 1.00 84.44 200 ASP A O 1
ATOM 1598 N N . SER A 1 201 ? 15.125 11.502 -9.776 1.00 84.81 201 SER A N 1
ATOM 1599 C CA . SER A 1 201 ? 14.515 12.216 -10.876 1.00 84.81 201 SER A CA 1
ATOM 1600 C C . SER A 1 201 ? 15.323 12.033 -12.166 1.00 84.81 201 SER A C 1
ATOM 1602 O O . SER A 1 201 ? 16.544 12.215 -12.182 1.00 84.81 201 SER A O 1
ATOM 1604 N N . PRO A 1 202 ? 14.658 11.709 -13.287 1.00 82.19 202 PRO A N 1
ATOM 1605 C CA . PRO A 1 202 ? 15.328 11.523 -14.574 1.00 82.19 202 PRO A CA 1
ATOM 1606 C C . PRO A 1 202 ? 16.034 12.780 -15.106 1.00 82.19 202 PRO A C 1
ATOM 1608 O O . PRO A 1 202 ? 16.896 12.681 -15.974 1.00 82.19 202 PRO A O 1
ATOM 1611 N N . ASP A 1 203 ? 15.638 13.963 -14.632 1.00 82.94 203 ASP A N 1
ATOM 1612 C CA . ASP A 1 203 ? 16.182 15.265 -15.030 1.00 82.94 203 ASP A CA 1
ATOM 1613 C C . ASP A 1 203 ? 17.327 15.754 -14.124 1.00 82.94 203 ASP A C 1
ATOM 1615 O O . ASP A 1 203 ? 17.871 16.833 -14.355 1.00 82.94 203 ASP A O 1
ATOM 1619 N N . GLY A 1 204 ? 17.695 14.987 -13.091 1.00 76.94 204 GLY A N 1
ATOM 1620 C CA . GLY A 1 204 ? 18.742 15.367 -12.142 1.00 76.94 204 GLY A CA 1
ATOM 1621 C C . GLY A 1 204 ? 18.355 16.512 -11.201 1.00 76.94 204 GLY A C 1
ATOM 1622 O O . GLY A 1 204 ? 19.226 17.062 -10.530 1.00 76.94 204 GLY A O 1
ATOM 1623 N N . SER A 1 205 ? 17.068 16.871 -11.115 1.00 81.31 205 SER A N 1
ATOM 1624 C CA . SER A 1 205 ? 16.556 17.904 -10.195 1.00 81.31 205 SER A CA 1
ATOM 1625 C C . SER A 1 205 ? 16.748 17.588 -8.704 1.00 81.31 205 SER A C 1
ATOM 1627 O O . SER A 1 205 ? 16.506 18.455 -7.867 1.00 81.31 205 SER A O 1
ATOM 1629 N N . GLY A 1 206 ? 17.171 16.366 -8.361 1.00 79.31 206 GLY A N 1
ATOM 1630 C CA . GLY A 1 206 ? 17.323 15.908 -6.978 1.00 79.31 206 GLY A CA 1
ATOM 1631 C C . GLY A 1 206 ? 16.000 15.511 -6.318 1.00 79.31 206 GLY A C 1
ATOM 1632 O O . GLY A 1 206 ? 15.975 15.229 -5.123 1.00 79.31 206 GLY A O 1
ATOM 1633 N N . ASN A 1 207 ? 14.902 15.476 -7.078 1.00 84.62 207 ASN A N 1
ATOM 1634 C CA . ASN A 1 207 ? 13.627 14.958 -6.596 1.00 84.62 207 ASN A CA 1
ATOM 1635 C C . ASN A 1 207 ? 13.662 13.423 -6.573 1.00 84.62 207 ASN A C 1
ATOM 1637 O O . ASN A 1 207 ? 14.251 12.791 -7.447 1.00 84.62 207 ASN A O 1
ATOM 1641 N N . LYS A 1 208 ? 12.975 12.817 -5.610 1.00 87.25 208 LYS A N 1
ATOM 1642 C CA . LYS A 1 208 ? 12.624 11.399 -5.621 1.00 87.25 208 LYS A CA 1
ATOM 1643 C C . LYS A 1 208 ? 11.321 11.212 -6.392 1.00 87.25 208 LYS A C 1
ATOM 1645 O O . LYS A 1 208 ? 10.348 11.941 -6.208 1.00 87.25 208 LYS A O 1
ATOM 1650 N N . CYS A 1 209 ? 11.300 10.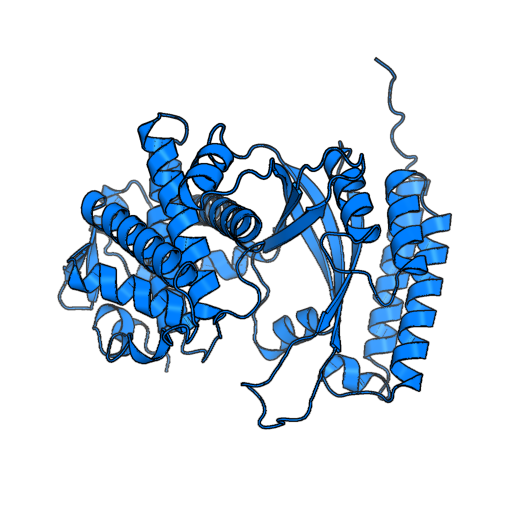232 -7.268 1.00 88.94 209 CYS A N 1
ATOM 1651 C CA . CYS A 1 209 ? 10.183 9.873 -8.118 1.00 88.94 209 CYS A CA 1
ATOM 1652 C C . CYS A 1 209 ? 9.602 8.553 -7.618 1.00 88.94 209 CYS A C 1
ATOM 1654 O O . CYS A 1 209 ? 10.330 7.579 -7.465 1.00 88.94 209 CYS A O 1
ATOM 1656 N N . VAL A 1 210 ? 8.305 8.521 -7.328 1.00 87.69 210 VAL A N 1
ATOM 1657 C CA . VAL A 1 210 ? 7.636 7.351 -6.751 1.00 87.69 210 VAL A CA 1
ATOM 1658 C C . VAL A 1 210 ? 6.541 6.877 -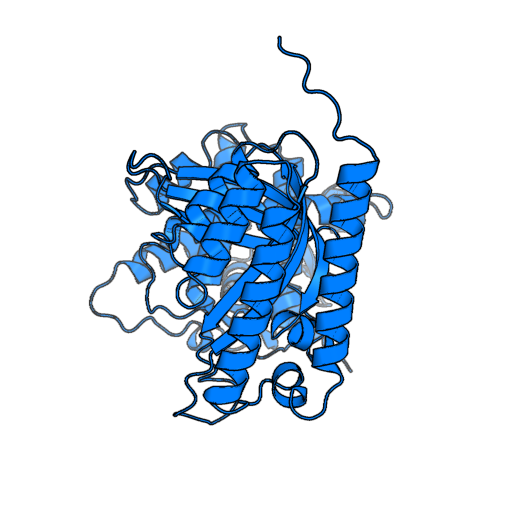7.692 1.00 87.69 210 VAL A C 1
ATOM 1660 O O . VAL A 1 210 ? 5.681 7.663 -8.092 1.00 87.69 210 VAL A O 1
ATOM 1663 N N . VAL A 1 211 ? 6.539 5.587 -8.014 1.00 89.12 211 VAL A N 1
ATOM 1664 C CA . VAL A 1 211 ? 5.425 4.928 -8.705 1.00 89.12 211 VAL A CA 1
ATOM 1665 C C . VAL A 1 211 ? 4.738 3.978 -7.737 1.00 89.12 211 VAL A C 1
ATOM 1667 O O . VAL A 1 211 ? 5.357 3.027 -7.268 1.00 89.12 211 VAL A O 1
ATOM 1670 N N . ILE A 1 212 ? 3.455 4.212 -7.469 1.00 88.25 212 ILE A N 1
ATOM 1671 C CA . ILE A 1 212 ? 2.597 3.332 -6.670 1.00 88.25 212 ILE A CA 1
ATOM 1672 C C . ILE A 1 212 ? 1.684 2.564 -7.617 1.00 88.25 212 ILE A C 1
ATOM 1674 O O . ILE A 1 212 ? 0.989 3.163 -8.434 1.00 88.25 212 ILE A O 1
ATOM 1678 N N . ARG A 1 213 ? 1.664 1.239 -7.503 1.00 87.31 213 ARG A N 1
ATOM 1679 C CA . ARG A 1 213 ? 0.883 0.341 -8.361 1.00 87.31 213 ARG A CA 1
ATOM 1680 C C . ARG A 1 213 ? -0.193 -0.355 -7.541 1.00 87.31 213 ARG A C 1
ATOM 1682 O O . ARG A 1 213 ? 0.113 -0.906 -6.486 1.00 87.31 213 ARG A O 1
ATOM 1689 N N . LYS A 1 214 ? -1.426 -0.375 -8.043 1.00 86.44 214 LYS A N 1
ATOM 1690 C CA . LYS A 1 214 ? -2.555 -1.135 -7.490 1.00 86.44 214 LYS A CA 1
ATOM 1691 C C . LYS A 1 214 ? -2.912 -2.275 -8.436 1.00 86.44 214 LYS A C 1
ATOM 1693 O O . LYS A 1 214 ? -3.299 -2.021 -9.569 1.00 86.44 214 LYS A O 1
ATOM 1698 N N . TYR A 1 215 ? -2.848 -3.518 -7.970 1.00 85.00 215 TYR A N 1
ATOM 1699 C CA . TYR A 1 215 ? -3.124 -4.685 -8.813 1.00 85.00 215 TYR A CA 1
ATOM 1700 C C . TYR A 1 215 ? -4.627 -4.988 -8.884 1.00 85.00 215 TYR A C 1
ATOM 1702 O O . TYR A 1 215 ? -5.173 -5.694 -8.036 1.00 85.00 215 TYR A O 1
ATOM 1710 N N . THR A 1 216 ? -5.324 -4.434 -9.876 1.00 82.44 216 THR A N 1
ATOM 1711 C CA . THR A 1 216 ? -6.799 -4.364 -9.901 1.00 82.44 216 THR A CA 1
ATOM 1712 C C . THR A 1 216 ? -7.491 -5.716 -10.008 1.00 82.44 216 THR A C 1
ATOM 1714 O O . THR A 1 216 ? -8.563 -5.894 -9.437 1.00 82.44 216 THR A O 1
ATOM 1717 N N . ASN A 1 217 ? -6.877 -6.689 -10.674 1.00 75.12 217 ASN A N 1
ATOM 1718 C CA . ASN A 1 217 ? -7.421 -8.036 -10.837 1.00 75.12 217 ASN A CA 1
ATOM 1719 C C . ASN A 1 217 ? -7.047 -9.008 -9.701 1.00 75.12 217 ASN A C 1
ATOM 1721 O O . ASN A 1 217 ? -7.531 -10.136 -9.680 1.00 75.12 217 ASN A O 1
ATOM 1725 N N . VAL A 1 218 ? -6.225 -8.570 -8.742 1.00 68.75 218 VAL A N 1
ATOM 1726 C CA . VAL A 1 218 ? -5.897 -9.303 -7.502 1.00 68.75 218 VAL A CA 1
ATOM 1727 C C . VAL A 1 218 ? -6.734 -8.804 -6.322 1.00 68.75 218 VAL A C 1
ATOM 1729 O O . VAL A 1 218 ? -6.998 -9.541 -5.373 1.00 68.75 218 VAL A O 1
ATOM 1732 N N . VAL A 1 219 ? -7.159 -7.538 -6.379 1.00 71.25 219 VAL A N 1
ATOM 1733 C CA . VAL A 1 219 ? -7.954 -6.875 -5.338 1.00 71.25 219 VAL A CA 1
ATOM 1734 C C . VAL A 1 219 ? -9.190 -7.688 -4.920 1.00 71.25 219 VAL A C 1
ATOM 1736 O O . VAL A 1 219 ? -9.336 -7.857 -3.711 1.00 71.25 219 VAL A O 1
ATOM 1739 N N . PRO A 1 220 ? -10.023 -8.253 -5.822 1.00 78.31 220 PRO A N 1
ATOM 1740 C CA . PRO A 1 220 ? -11.256 -8.937 -5.420 1.00 78.31 220 PRO A CA 1
ATOM 1741 C C . PRO A 1 220 ? -11.048 -10.035 -4.370 1.00 78.31 220 PRO A C 1
ATOM 1743 O O . PRO A 1 220 ? -11.687 -9.999 -3.327 1.00 78.31 220 PRO A O 1
ATOM 1746 N N . GLU A 1 221 ? -10.071 -10.926 -4.559 1.00 77.31 221 GLU A N 1
ATOM 1747 C CA . GLU A 1 221 ? -9.809 -12.032 -3.624 1.00 77.31 221 GLU A CA 1
ATOM 1748 C C . GLU A 1 221 ? -9.424 -11.532 -2.219 1.00 77.31 221 GLU A C 1
ATOM 1750 O O . GLU A 1 221 ? -9.834 -12.081 -1.193 1.00 77.31 221 GLU A O 1
ATOM 1755 N N . LYS A 1 222 ? -8.622 -10.464 -2.148 1.00 78.12 222 LYS A N 1
ATOM 1756 C CA . LYS A 1 222 ? -8.215 -9.873 -0.866 1.00 78.12 222 LYS A CA 1
ATOM 1757 C C . LYS A 1 222 ? -9.335 -9.099 -0.200 1.00 78.12 222 LYS A C 1
ATOM 1759 O O . LYS A 1 222 ? -9.435 -9.136 1.024 1.00 78.12 222 LYS A O 1
ATOM 1764 N N . ILE A 1 223 ? -10.148 -8.405 -0.990 1.00 87.12 223 ILE A N 1
ATOM 1765 C CA . ILE A 1 223 ? -11.335 -7.716 -0.497 1.00 87.12 223 ILE A CA 1
ATOM 1766 C C . ILE A 1 223 ? -12.319 -8.727 0.068 1.00 87.12 223 ILE A C 1
ATOM 1768 O O . ILE A 1 223 ? -12.788 -8.517 1.176 1.00 87.12 223 ILE A O 1
ATOM 1772 N N . GLU A 1 224 ? -12.565 -9.839 -0.620 1.00 88.50 224 GLU A N 1
ATOM 1773 C CA . GLU A 1 224 ? -13.440 -10.911 -0.138 1.00 88.50 224 GLU A CA 1
ATOM 1774 C C . GLU A 1 224 ? -12.949 -11.483 1.196 1.00 88.50 224 GLU A C 1
ATOM 1776 O O . GLU A 1 224 ? -13.730 -11.593 2.138 1.00 88.50 224 GLU A O 1
ATOM 1781 N N . LYS A 1 225 ? -11.646 -11.771 1.326 1.00 86.50 225 LYS A N 1
ATOM 1782 C CA . LYS A 1 225 ? -11.053 -12.252 2.589 1.00 86.50 225 LYS A CA 1
ATOM 1783 C C . LYS A 1 225 ? -11.148 -11.216 3.714 1.00 86.50 225 LYS A C 1
ATOM 1785 O O . LYS A 1 225 ? -11.513 -11.562 4.837 1.00 86.50 225 LYS A O 1
ATOM 1790 N N . ALA A 1 226 ? -10.839 -9.951 3.425 1.00 89.12 226 ALA A N 1
ATOM 1791 C CA . ALA A 1 226 ? -10.918 -8.872 4.407 1.00 89.12 226 ALA A CA 1
ATOM 1792 C C . ALA A 1 226 ? -12.368 -8.586 4.820 1.00 89.12 226 ALA A C 1
ATOM 1794 O O . ALA A 1 226 ? -12.628 -8.383 6.003 1.00 89.12 226 ALA A O 1
ATOM 1795 N N . LEU A 1 227 ? -13.302 -8.613 3.869 1.00 92.75 227 LEU A N 1
ATOM 1796 C CA . LEU A 1 227 ? -14.730 -8.435 4.101 1.00 92.75 227 LEU A CA 1
ATOM 1797 C C . LEU A 1 227 ? -15.284 -9.585 4.935 1.00 92.75 227 LEU A C 1
ATOM 1799 O O . LEU A 1 227 ? -15.905 -9.317 5.953 1.00 92.75 227 LEU A O 1
ATOM 1803 N N . ALA A 1 228 ? -15.000 -10.840 4.577 1.00 91.38 228 ALA A N 1
ATOM 1804 C CA . ALA A 1 228 ? -15.410 -12.001 5.366 1.00 91.38 228 ALA A CA 1
ATOM 1805 C C . ALA A 1 228 ? -14.865 -11.924 6.802 1.00 91.38 228 ALA A C 1
ATOM 1807 O O . ALA A 1 228 ? -15.590 -12.189 7.761 1.00 91.38 228 ALA A O 1
ATOM 1808 N N . CYS A 1 229 ? -13.609 -11.488 6.965 1.00 92.50 229 CYS A N 1
ATOM 1809 C CA . CYS A 1 229 ? -13.052 -11.218 8.286 1.00 92.50 229 CYS A CA 1
ATOM 1810 C C . CYS A 1 229 ? -13.830 -10.115 9.013 1.00 92.50 229 CYS A C 1
ATOM 1812 O O . CYS A 1 229 ? -14.205 -10.306 10.165 1.00 92.50 229 CYS A O 1
ATOM 1814 N N . GLY A 1 230 ? -14.128 -9.002 8.341 1.00 94.00 230 GLY A N 1
ATOM 1815 C CA . GLY A 1 230 ? -14.949 -7.922 8.879 1.00 94.00 230 GLY A CA 1
ATOM 1816 C C . GLY A 1 230 ? -16.341 -8.393 9.308 1.00 94.00 230 GLY A C 1
ATOM 1817 O O . GLY A 1 230 ? -16.807 -8.024 10.381 1.00 94.00 230 GLY A O 1
ATOM 1818 N N . GLU A 1 231 ? -17.016 -9.208 8.497 1.00 93.50 231 GLU A N 1
ATOM 1819 C CA . GLU A 1 231 ? -18.373 -9.700 8.772 1.00 93.50 231 GLU A CA 1
ATOM 1820 C C . GLU A 1 231 ? -18.431 -10.620 9.990 1.00 93.50 231 GLU A C 1
ATOM 1822 O O . GLU A 1 231 ? -19.428 -10.619 10.708 1.00 93.50 231 GLU A O 1
ATOM 1827 N N . MET A 1 232 ? -17.355 -11.359 10.258 1.00 92.94 232 MET A N 1
ATOM 1828 C CA . MET A 1 232 ? -17.200 -12.094 11.511 1.00 92.94 232 MET A CA 1
ATOM 1829 C C . MET A 1 232 ? -16.786 -11.175 12.664 1.00 92.94 232 MET A C 1
ATOM 1831 O O . MET A 1 232 ? -17.245 -11.371 13.781 1.00 92.94 232 MET A O 1
ATOM 1835 N N . LEU A 1 233 ? -15.934 -10.180 12.401 1.00 95.38 233 LEU A N 1
ATOM 1836 C CA . LEU A 1 233 ? -15.341 -9.303 13.410 1.00 95.38 233 LEU A CA 1
ATOM 1837 C C . LEU A 1 233 ? -16.339 -8.311 14.011 1.00 95.38 233 LEU A C 1
ATOM 1839 O O . LEU A 1 233 ? -16.233 -7.999 15.193 1.00 95.38 233 LEU A O 1
ATOM 1843 N N . PHE A 1 234 ? -17.254 -7.765 13.216 1.00 96.25 234 PHE A N 1
ATOM 1844 C CA . PHE A 1 234 ? -18.131 -6.670 13.622 1.00 96.25 234 PHE A CA 1
ATOM 1845 C C . PHE A 1 234 ? -19.582 -7.118 13.768 1.00 96.25 234 PHE A C 1
ATOM 1847 O O . PHE A 1 234 ? -20.115 -7.836 12.923 1.00 96.25 234 PHE A O 1
ATOM 1854 N N . THR A 1 235 ? -20.260 -6.610 14.797 1.00 95.25 235 THR A N 1
ATOM 1855 C CA . THR A 1 235 ? -21.695 -6.849 14.984 1.00 95.25 235 THR A CA 1
ATOM 1856 C C . THR A 1 235 ? -22.541 -6.130 13.922 1.00 95.25 235 THR A C 1
ATOM 1858 O O . THR A 1 235 ? -22.157 -5.099 13.364 1.00 95.25 235 THR A O 1
ATOM 1861 N N . ASP A 1 236 ? -23.775 -6.588 13.702 1.00 93.31 236 ASP A N 1
ATOM 1862 C CA . ASP A 1 236 ? -24.733 -5.888 12.828 1.00 93.31 236 ASP A CA 1
ATOM 1863 C C . ASP A 1 236 ? -25.027 -4.447 13.283 1.00 93.31 236 ASP A C 1
ATOM 1865 O O . ASP A 1 236 ? -25.227 -3.547 12.460 1.00 93.31 236 ASP A O 1
ATOM 1869 N N . SER A 1 237 ? -25.030 -4.203 14.600 1.00 93.50 237 SER A N 1
ATOM 1870 C CA . SER A 1 237 ? -25.169 -2.857 15.169 1.00 93.50 237 SER A CA 1
ATOM 1871 C C . SER A 1 237 ? -24.001 -1.950 14.779 1.00 93.50 237 SER A C 1
ATOM 1873 O O . SER A 1 237 ? -24.229 -0.783 14.437 1.00 93.50 237 SER A O 1
ATOM 1875 N N . PHE A 1 238 ? -22.772 -2.477 14.774 1.00 96.31 238 PHE A N 1
ATOM 1876 C CA . PHE A 1 238 ? -21.591 -1.746 14.331 1.00 96.31 238 PHE A CA 1
ATOM 1877 C C . PHE A 1 238 ? -21.736 -1.324 12.868 1.00 96.31 238 PHE A C 1
ATOM 1879 O O . PHE A 1 238 ? -21.641 -0.134 12.564 1.00 96.31 238 PHE A O 1
ATOM 1886 N N . TRP A 1 239 ? -22.060 -2.260 11.975 1.00 94.75 239 TRP A N 1
ATOM 1887 C CA . TRP A 1 239 ? -22.237 -1.966 10.551 1.00 94.75 239 TRP A CA 1
ATOM 1888 C C . TRP A 1 239 ? -23.275 -0.872 10.301 1.00 94.75 239 TRP A C 1
ATOM 1890 O O . TRP A 1 239 ? -22.989 0.139 9.654 1.00 94.75 239 TRP A O 1
ATOM 1900 N N . LYS A 1 240 ? -24.458 -1.023 10.907 1.00 91.12 240 LYS A N 1
ATOM 1901 C CA . LYS A 1 240 ? -25.564 -0.075 10.753 1.00 91.12 240 LYS A CA 1
ATOM 1902 C C . LYS A 1 240 ? -25.206 1.329 11.241 1.00 91.12 240 LYS A C 1
ATOM 1904 O O . LYS A 1 240 ? -25.598 2.309 10.613 1.00 91.12 240 LYS A O 1
ATOM 1909 N N . SER A 1 241 ? -24.481 1.437 12.356 1.00 93.12 241 SER A N 1
ATOM 1910 C CA . SER A 1 241 ? -24.091 2.734 12.929 1.00 93.12 241 SER A CA 1
ATOM 1911 C C . SER A 1 241 ? -23.007 3.464 12.132 1.00 93.12 241 SER A C 1
ATOM 1913 O O . SER A 1 241 ? -22.915 4.684 12.239 1.00 93.12 241 SER A O 1
ATOM 1915 N N . ASN A 1 242 ? -22.243 2.751 11.299 1.00 92.12 242 ASN A N 1
ATOM 1916 C CA . ASN A 1 242 ? -21.199 3.325 10.447 1.00 92.12 242 ASN A CA 1
ATOM 1917 C C . ASN A 1 242 ? -21.645 3.513 8.982 1.00 92.12 242 ASN A C 1
ATOM 1919 O O . ASN A 1 242 ? -20.842 3.922 8.150 1.00 92.12 242 ASN A O 1
ATOM 1923 N N . GLY A 1 243 ? -22.914 3.238 8.647 1.00 89.56 243 GLY A N 1
ATOM 1924 C CA . GLY A 1 243 ? -23.446 3.427 7.288 1.00 89.56 243 GLY A CA 1
ATOM 1925 C C . GLY A 1 243 ? -23.067 2.325 6.290 1.00 89.56 243 GLY A C 1
ATOM 1926 O O . GLY A 1 243 ? -23.167 2.528 5.080 1.00 89.56 243 GLY A O 1
ATOM 1927 N N . PHE A 1 244 ? -22.651 1.161 6.793 1.00 90.81 244 PHE A N 1
ATOM 1928 C CA . PHE A 1 244 ? -22.343 -0.020 5.993 1.00 90.81 244 PHE A CA 1
ATOM 1929 C C . PHE A 1 244 ? -23.548 -0.959 6.013 1.00 90.81 244 PHE A C 1
ATOM 1931 O O . PHE A 1 244 ? -23.924 -1.490 7.061 1.00 90.81 244 PHE A O 1
ATOM 1938 N N . ASP A 1 245 ? -24.142 -1.191 4.851 1.00 87.69 245 ASP A N 1
ATOM 1939 C CA . ASP A 1 245 ? -25.185 -2.189 4.655 1.00 87.69 245 ASP A CA 1
ATOM 1940 C C . ASP A 1 245 ? -24.691 -3.318 3.743 1.00 87.69 245 ASP A C 1
ATOM 1942 O O . ASP A 1 245 ? -23.645 -3.231 3.100 1.00 87.69 245 ASP A O 1
ATOM 1946 N N . THR A 1 246 ? -25.438 -4.417 3.694 1.00 84.94 246 THR A N 1
ATOM 1947 C CA . THR A 1 246 ? -25.080 -5.592 2.890 1.00 84.94 246 THR A CA 1
ATOM 1948 C C . THR A 1 246 ? -24.914 -5.301 1.397 1.00 84.94 246 THR A C 1
ATOM 1950 O O . THR A 1 246 ? -24.228 -6.065 0.727 1.00 84.94 246 THR A O 1
ATOM 1953 N N . ASN A 1 247 ? -25.493 -4.218 0.868 1.00 88.25 247 ASN A N 1
ATOM 1954 C CA . ASN A 1 247 ? -25.399 -3.872 -0.550 1.00 88.25 247 ASN A CA 1
ATOM 1955 C C . ASN A 1 247 ? -24.186 -2.991 -0.870 1.00 88.25 247 ASN A C 1
ATOM 1957 O O . ASN A 1 247 ? -23.799 -2.924 -2.033 1.00 88.25 247 ASN A O 1
ATOM 1961 N N . ASN A 1 248 ? -23.600 -2.311 0.122 1.00 92.94 248 ASN A N 1
ATOM 1962 C CA . ASN A 1 248 ? -22.483 -1.387 -0.093 1.00 92.94 248 ASN A CA 1
ATOM 1963 C C . ASN A 1 248 ? -21.156 -1.829 0.554 1.00 92.94 248 ASN A C 1
ATOM 1965 O O . ASN A 1 248 ? -20.111 -1.293 0.192 1.00 92.94 248 ASN A O 1
ATOM 1969 N N . ARG A 1 249 ? -21.161 -2.813 1.468 1.00 91.81 249 ARG A N 1
ATOM 1970 C CA . ARG A 1 249 ? -19.960 -3.268 2.201 1.00 91.81 249 ARG A CA 1
ATOM 1971 C C . ARG A 1 249 ? -18.775 -3.588 1.293 1.00 91.81 249 ARG A C 1
ATOM 1973 O O . ARG A 1 249 ? -17.665 -3.154 1.585 1.00 91.81 249 ARG A O 1
ATOM 1980 N N . TYR A 1 250 ? -19.006 -4.325 0.206 1.00 91.81 250 TYR A N 1
ATOM 1981 C CA . TYR A 1 250 ? -17.940 -4.708 -0.721 1.00 91.81 250 TYR A CA 1
ATOM 1982 C C . TYR A 1 250 ? -17.272 -3.477 -1.345 1.00 91.81 250 TYR A C 1
ATOM 1984 O O . TYR A 1 250 ? -16.058 -3.317 -1.237 1.00 91.81 250 TYR A O 1
ATOM 1992 N N . ASP A 1 251 ? -18.060 -2.558 -1.906 1.00 92.06 251 ASP A N 1
ATOM 1993 C CA . ASP A 1 251 ? -17.548 -1.337 -2.540 1.00 92.06 251 ASP A CA 1
ATOM 1994 C C . ASP A 1 251 ? -16.817 -0.430 -1.539 1.00 92.06 251 ASP A C 1
ATOM 1996 O O . ASP A 1 251 ? -15.759 0.124 -1.846 1.00 92.06 251 ASP A O 1
ATOM 2000 N N . ARG A 1 252 ? -17.328 -0.333 -0.306 1.00 93.81 252 ARG A N 1
ATOM 2001 C CA . ARG A 1 252 ? -16.684 0.412 0.786 1.00 93.81 252 ARG A CA 1
ATOM 2002 C C . ARG A 1 252 ? -15.347 -0.223 1.193 1.00 93.81 252 ARG A C 1
ATOM 2004 O O . ARG A 1 252 ? -14.382 0.494 1.440 1.00 93.81 252 ARG A O 1
ATOM 2011 N N . PHE A 1 253 ? -15.237 -1.555 1.200 1.00 93.25 253 PHE A N 1
ATOM 2012 C CA . PHE A 1 253 ? -13.957 -2.248 1.417 1.00 93.25 253 PHE A CA 1
ATOM 2013 C C . PHE A 1 253 ? -12.980 -2.039 0.256 1.00 93.25 253 PHE A C 1
ATOM 2015 O O . PHE A 1 253 ? -11.790 -1.843 0.503 1.00 93.25 253 PHE A O 1
ATOM 2022 N N . VAL A 1 254 ? -13.455 -2.036 -0.996 1.00 90.62 254 VAL A N 1
ATOM 2023 C CA . VAL A 1 254 ? -12.629 -1.691 -2.168 1.00 90.62 254 VAL A CA 1
ATOM 2024 C C . VAL A 1 254 ? -12.057 -0.277 -2.024 1.00 90.62 254 VAL A C 1
ATOM 2026 O O . VAL A 1 254 ? -10.869 -0.070 -2.292 1.00 90.62 254 VAL A O 1
ATOM 2029 N N . ASN A 1 255 ? -12.871 0.685 -1.576 1.00 91.12 255 ASN A N 1
ATOM 2030 C CA . ASN A 1 255 ? -12.422 2.053 -1.316 1.00 91.12 255 ASN A CA 1
ATOM 2031 C C . ASN A 1 255 ? -11.420 2.113 -0.152 1.00 91.12 255 ASN A C 1
ATOM 2033 O O . ASN A 1 255 ? -10.316 2.632 -0.311 1.00 91.12 255 ASN A O 1
ATOM 2037 N N . GLY A 1 256 ? -11.745 1.497 0.987 1.00 93.50 256 GLY A N 1
ATOM 2038 C CA . GLY A 1 256 ? -10.868 1.458 2.159 1.00 93.50 256 GLY A CA 1
ATOM 2039 C C . GLY A 1 256 ? -9.502 0.841 1.858 1.00 93.50 256 GLY A C 1
ATOM 2040 O O . GLY A 1 256 ? -8.474 1.389 2.251 1.00 93.50 256 GLY A O 1
ATOM 2041 N N . GLN A 1 257 ? -9.472 -0.240 1.075 1.00 91.25 257 GLN A N 1
ATOM 2042 C CA . GLN A 1 257 ? -8.236 -0.857 0.597 1.00 91.25 257 GLN A CA 1
ATOM 2043 C C . GLN A 1 257 ? -7.430 0.058 -0.312 1.00 91.25 257 GLN A C 1
ATOM 2045 O O . GLN A 1 257 ? -6.203 0.059 -0.239 1.00 91.25 257 GLN A O 1
ATOM 2050 N N . HIS A 1 258 ? -8.098 0.806 -1.187 1.00 88.62 258 HIS A N 1
ATOM 2051 C CA . HIS A 1 258 ? -7.430 1.741 -2.079 1.00 88.62 258 HIS A CA 1
ATOM 2052 C C . HIS A 1 258 ? -6.737 2.858 -1.295 1.00 88.62 258 HIS A C 1
ATOM 2054 O O . HIS A 1 258 ? -5.558 3.129 -1.532 1.00 88.62 258 HIS A O 1
ATOM 2060 N N . VAL A 1 259 ? -7.457 3.458 -0.347 1.00 90.94 259 VAL A N 1
ATOM 2061 C CA . VAL A 1 259 ? -6.957 4.546 0.497 1.00 90.94 259 VAL A CA 1
ATOM 2062 C C . VAL A 1 259 ? -5.821 4.053 1.406 1.00 90.94 259 VAL A C 1
ATOM 2064 O O . VAL A 1 259 ? -4.774 4.699 1.459 1.00 90.94 259 VAL A O 1
ATOM 2067 N N . ASP A 1 260 ? -5.980 2.886 2.049 1.00 92.31 260 ASP A N 1
ATOM 2068 C CA . ASP A 1 260 ? -4.935 2.236 2.863 1.00 92.31 260 ASP A CA 1
ATOM 2069 C C . ASP A 1 260 ? -3.677 1.935 2.042 1.00 92.31 260 ASP A C 1
ATOM 2071 O O . ASP A 1 260 ? -2.577 2.304 2.445 1.00 92.31 260 ASP A O 1
ATOM 2075 N N . LEU A 1 261 ? -3.832 1.314 0.866 1.00 90.19 261 LEU A N 1
ATOM 2076 C CA . LEU A 1 261 ? -2.708 0.962 -0.000 1.00 90.19 261 LEU A CA 1
ATOM 2077 C C . LEU A 1 261 ? -1.938 2.208 -0.440 1.00 90.19 261 LEU A C 1
ATOM 2079 O O . LEU A 1 261 ? -0.719 2.238 -0.325 1.00 90.19 261 LEU A O 1
ATOM 2083 N N . MET A 1 262 ? -2.634 3.243 -0.919 1.00 89.38 262 MET A N 1
ATOM 2084 C CA . MET A 1 262 ? -1.987 4.491 -1.328 1.00 89.38 262 MET A CA 1
ATOM 2085 C C . MET A 1 262 ? -1.197 5.099 -0.167 1.00 89.38 262 MET A C 1
ATOM 2087 O O . MET A 1 262 ? -0.037 5.482 -0.343 1.00 89.38 262 MET A O 1
ATOM 2091 N N . ALA A 1 263 ? -1.794 5.140 1.024 1.00 92.50 263 ALA A N 1
ATOM 2092 C CA . ALA A 1 263 ? -1.160 5.727 2.191 1.00 92.50 263 ALA A CA 1
ATOM 2093 C C . ALA A 1 263 ? 0.064 4.928 2.664 1.00 92.50 263 ALA A C 1
ATOM 2095 O O . ALA A 1 263 ? 1.114 5.518 2.927 1.00 92.50 263 ALA A O 1
ATOM 2096 N N . HIS A 1 264 ? -0.064 3.602 2.732 1.00 93.00 264 HIS A N 1
ATOM 2097 C CA . HIS A 1 264 ? 1.008 2.681 3.100 1.00 93.00 264 HIS A CA 1
ATOM 2098 C C . HIS A 1 264 ? 2.191 2.789 2.131 1.00 93.00 264 HIS A C 1
ATOM 2100 O O . HIS A 1 264 ? 3.309 3.056 2.558 1.00 93.00 264 HIS A O 1
ATOM 2106 N N . GLU A 1 265 ? 1.939 2.654 0.828 1.00 89.00 265 GLU A N 1
ATOM 2107 C CA . GLU A 1 265 ? 2.980 2.624 -0.208 1.00 89.00 265 GLU A CA 1
ATOM 2108 C C . GLU A 1 265 ? 3.688 3.979 -0.349 1.00 89.00 265 GLU A C 1
ATOM 2110 O O . GLU A 1 265 ? 4.900 4.046 -0.548 1.00 89.00 265 GLU A O 1
ATOM 2115 N N . THR A 1 266 ? 2.958 5.088 -0.176 1.00 89.12 266 THR A N 1
ATOM 2116 C CA . THR A 1 266 ? 3.579 6.422 -0.124 1.00 89.12 266 THR A CA 1
ATOM 2117 C C . THR A 1 266 ? 4.454 6.570 1.120 1.00 89.12 266 THR A C 1
ATOM 2119 O O . THR A 1 266 ? 5.540 7.143 1.047 1.00 89.12 266 THR A O 1
ATOM 2122 N N . SER A 1 267 ? 3.998 6.060 2.269 1.00 90.94 267 SER A N 1
ATOM 2123 C CA . SER A 1 267 ? 4.778 6.085 3.508 1.00 90.94 267 SER A CA 1
ATOM 2124 C C . SER A 1 267 ? 6.055 5.258 3.382 1.00 90.94 267 SER A C 1
ATOM 2126 O O . SER A 1 267 ? 7.130 5.768 3.701 1.00 90.94 267 SER A O 1
ATOM 2128 N N . GLU A 1 268 ? 5.954 4.037 2.841 1.00 86.25 268 GLU A N 1
ATOM 2129 C CA . GLU A 1 268 ? 7.096 3.158 2.570 1.00 86.25 268 GLU A CA 1
ATOM 2130 C C . GLU A 1 268 ? 8.115 3.852 1.659 1.00 86.25 268 GLU A C 1
ATOM 2132 O O . GLU A 1 268 ? 9.301 3.893 1.988 1.00 86.25 268 GLU A O 1
ATOM 2137 N N . ALA A 1 269 ? 7.663 4.489 0.577 1.00 82.88 269 ALA A N 1
ATOM 2138 C CA . ALA A 1 269 ? 8.520 5.227 -0.350 1.00 82.88 269 ALA A CA 1
ATOM 2139 C C . ALA A 1 269 ? 9.260 6.418 0.290 1.00 82.88 269 ALA A C 1
ATOM 2141 O O . ALA A 1 269 ? 10.419 6.676 -0.033 1.00 82.88 269 ALA A O 1
ATOM 2142 N N . VAL A 1 270 ? 8.617 7.154 1.203 1.00 84.12 270 VAL A N 1
ATOM 2143 C CA . VAL A 1 270 ? 9.260 8.290 1.890 1.00 84.12 270 VAL A CA 1
ATOM 2144 C C . VAL A 1 270 ? 10.270 7.808 2.934 1.00 84.12 270 VAL A C 1
ATOM 2146 O O . VAL A 1 270 ? 11.303 8.448 3.139 1.00 84.12 270 VAL A O 1
ATOM 2149 N N . VAL A 1 271 ? 9.998 6.681 3.598 1.00 77.50 271 VAL A N 1
ATOM 2150 C CA . VAL A 1 271 ? 10.839 6.191 4.696 1.00 77.50 271 VAL A CA 1
ATOM 2151 C C . VAL A 1 271 ? 11.993 5.286 4.232 1.00 77.50 271 VAL A C 1
ATOM 2153 O O . VAL A 1 271 ? 13.042 5.269 4.878 1.00 77.50 271 VAL A O 1
ATOM 2156 N N . THR A 1 272 ? 11.861 4.582 3.098 1.00 64.50 272 THR A N 1
ATOM 2157 C CA . THR A 1 272 ? 12.836 3.588 2.583 1.00 64.50 272 THR A CA 1
ATOM 2158 C C . THR A 1 272 ? 14.257 4.128 2.393 1.00 64.50 272 THR A C 1
ATOM 2160 O O . THR A 1 272 ? 15.209 3.356 2.484 1.00 64.50 272 THR A O 1
ATOM 2163 N N . GLY A 1 273 ? 14.445 5.445 2.255 1.00 55.72 273 GLY A N 1
ATOM 2164 C CA . GLY A 1 273 ? 15.775 6.069 2.211 1.00 55.72 273 GLY A CA 1
ATOM 2165 C C . GLY A 1 273 ? 16.590 5.977 3.513 1.00 55.72 273 GLY A C 1
ATOM 2166 O O . GLY A 1 273 ? 17.806 6.149 3.476 1.00 55.72 273 GLY A O 1
ATOM 2167 N N . LYS A 1 274 ? 15.958 5.693 4.662 1.00 51.78 274 LYS A N 1
ATOM 2168 C CA . LYS A 1 274 ? 16.613 5.658 5.988 1.00 51.78 274 LYS A CA 1
ATOM 2169 C C . LYS A 1 274 ? 16.646 4.275 6.645 1.00 51.78 274 LYS A C 1
ATOM 2171 O O . LYS A 1 274 ? 17.244 4.137 7.708 1.00 51.78 274 LYS A O 1
ATOM 2176 N N . ILE A 1 275 ? 16.019 3.260 6.042 1.00 51.59 275 ILE A N 1
ATOM 2177 C CA . ILE A 1 275 ? 15.756 1.972 6.704 1.00 51.59 275 ILE A CA 1
ATOM 2178 C C . ILE A 1 275 ? 16.546 0.779 6.118 1.00 51.59 275 ILE A C 1
ATOM 2180 O O . ILE A 1 275 ? 16.130 -0.380 6.211 1.00 51.59 275 ILE A O 1
ATOM 2184 N N . LEU A 1 276 ? 17.716 1.011 5.525 1.00 45.66 276 LEU A N 1
ATOM 2185 C CA . LEU A 1 276 ? 18.575 -0.100 5.104 1.00 45.66 276 LEU A CA 1
ATOM 2186 C C . LEU A 1 276 ? 19.024 -0.910 6.339 1.00 45.66 276 LEU A C 1
ATOM 2188 O O .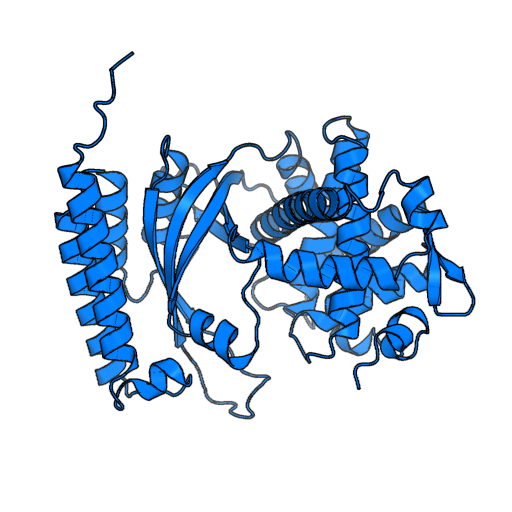 LEU A 1 276 ? 19.836 -0.443 7.131 1.00 45.66 276 LEU A O 1
ATOM 2192 N N . GLY A 1 277 ? 18.476 -2.122 6.502 1.00 50.31 277 GLY A N 1
ATOM 2193 C CA . GLY A 1 277 ? 18.889 -3.096 7.524 1.00 50.31 277 GLY A CA 1
ATOM 2194 C C . GLY A 1 277 ? 17.959 -3.301 8.729 1.00 50.31 277 GLY A C 1
ATOM 2195 O O . GLY A 1 277 ? 18.322 -4.082 9.606 1.00 50.31 277 GLY A O 1
ATOM 2196 N N . SER A 1 278 ? 16.784 -2.661 8.804 1.00 55.16 278 SER A N 1
ATOM 2197 C CA . SER A 1 278 ? 15.843 -2.931 9.910 1.00 55.16 278 SER A CA 1
ATOM 2198 C C . SER A 1 278 ? 14.948 -4.156 9.669 1.00 55.16 278 SER A C 1
ATOM 2200 O O . SER A 1 278 ? 14.753 -4.591 8.534 1.00 55.16 278 SER A O 1
ATOM 2202 N N . ASP A 1 279 ? 14.369 -4.679 10.750 1.00 69.94 279 ASP A N 1
ATOM 2203 C CA . ASP A 1 279 ? 13.396 -5.772 10.744 1.00 69.94 279 ASP A CA 1
ATOM 2204 C C . ASP A 1 279 ? 12.163 -5.425 9.879 1.00 69.94 279 ASP A C 1
ATOM 2206 O O . ASP A 1 279 ? 11.446 -4.458 10.145 1.00 69.94 279 ASP A O 1
ATOM 2210 N N . LYS A 1 280 ? 11.899 -6.201 8.819 1.00 74.88 280 LYS A N 1
ATOM 2211 C CA . LYS A 1 280 ? 10.786 -5.962 7.878 1.00 74.88 280 LYS A CA 1
ATOM 2212 C C . LYS A 1 280 ? 9.393 -5.870 8.549 1.00 74.88 280 LYS A C 1
ATOM 2214 O O . LYS A 1 280 ? 8.635 -4.996 8.127 1.00 74.88 280 LYS A O 1
ATOM 2219 N N . PRO A 1 281 ? 9.044 -6.638 9.609 1.00 80.12 281 PRO A N 1
ATOM 2220 C CA . PRO A 1 281 ? 7.840 -6.389 10.405 1.00 80.12 281 PRO A CA 1
ATOM 2221 C C . PRO A 1 281 ? 7.716 -4.949 10.921 1.00 80.12 281 PRO A C 1
ATOM 2223 O O . PRO A 1 281 ? 6.619 -4.391 10.931 1.00 80.12 281 PRO A O 1
ATOM 2226 N N . MET A 1 282 ? 8.826 -4.338 11.347 1.00 81.38 282 MET A N 1
ATOM 2227 C CA . MET A 1 282 ? 8.836 -2.971 11.865 1.00 81.38 282 MET A CA 1
ATOM 2228 C C . MET A 1 282 ? 8.623 -1.946 10.756 1.00 81.38 282 MET A C 1
ATOM 2230 O O . MET A 1 282 ? 7.839 -1.017 10.939 1.00 81.38 282 MET A O 1
ATOM 2234 N N . GLN A 1 283 ? 9.260 -2.143 9.600 1.00 81.56 283 GLN A N 1
ATOM 2235 C CA . GLN A 1 283 ? 9.063 -1.288 8.423 1.00 81.56 283 GLN A CA 1
ATOM 2236 C C . GLN A 1 283 ? 7.595 -1.256 8.003 1.00 81.56 283 GLN A C 1
ATOM 2238 O O . GLN A 1 283 ? 7.028 -0.194 7.780 1.00 81.56 283 GLN A O 1
ATOM 2243 N N . GLU A 1 284 ? 6.967 -2.425 7.959 1.00 85.12 284 GLU A N 1
ATOM 2244 C CA . GLU A 1 284 ? 5.587 -2.603 7.506 1.00 85.12 284 GLU A CA 1
ATOM 2245 C C . GLU A 1 284 ? 4.579 -2.050 8.515 1.00 85.12 284 GLU A C 1
ATOM 2247 O O . GLU A 1 284 ? 3.599 -1.401 8.139 1.00 85.12 284 GLU A O 1
ATOM 2252 N N . CYS A 1 285 ? 4.854 -2.230 9.811 1.00 90.81 285 CYS A N 1
ATOM 2253 C CA . CYS A 1 285 ? 4.089 -1.603 10.886 1.00 90.81 285 CYS A CA 1
ATOM 2254 C C . CYS A 1 285 ? 4.182 -0.071 10.820 1.00 90.81 285 CYS A C 1
ATOM 2256 O O . CYS A 1 285 ? 3.164 0.621 10.897 1.00 90.81 285 CYS A O 1
ATOM 2258 N N . LEU A 1 286 ? 5.387 0.468 10.622 1.00 91.06 286 LEU A N 1
ATOM 2259 C CA . LEU A 1 286 ? 5.613 1.906 10.534 1.00 91.06 286 LEU A CA 1
ATOM 2260 C C . LEU A 1 286 ? 4.984 2.513 9.277 1.00 91.06 286 LEU A C 1
ATOM 2262 O O . LEU A 1 286 ? 4.279 3.509 9.395 1.00 91.06 286 LEU A O 1
ATOM 2266 N N . ALA A 1 287 ? 5.186 1.920 8.099 1.00 90.62 287 ALA A N 1
ATOM 2267 C CA . ALA A 1 287 ? 4.595 2.408 6.852 1.00 90.62 287 ALA A CA 1
ATOM 2268 C C . ALA A 1 287 ? 3.059 2.427 6.936 1.00 90.62 287 ALA A C 1
ATOM 2270 O O . ALA A 1 287 ? 2.419 3.414 6.575 1.00 90.62 287 ALA A O 1
ATOM 2271 N N . THR A 1 288 ? 2.463 1.376 7.511 1.00 94.31 288 THR A N 1
ATOM 2272 C CA . THR A 1 288 ? 1.012 1.306 7.738 1.00 94.31 288 THR A CA 1
ATOM 2273 C C . THR A 1 288 ? 0.534 2.387 8.710 1.00 94.31 288 THR A C 1
ATOM 2275 O O . THR A 1 288 ? -0.401 3.124 8.407 1.00 94.31 288 THR A O 1
ATOM 2278 N N . THR A 1 289 ? 1.173 2.520 9.876 1.00 96.38 289 THR A N 1
ATOM 2279 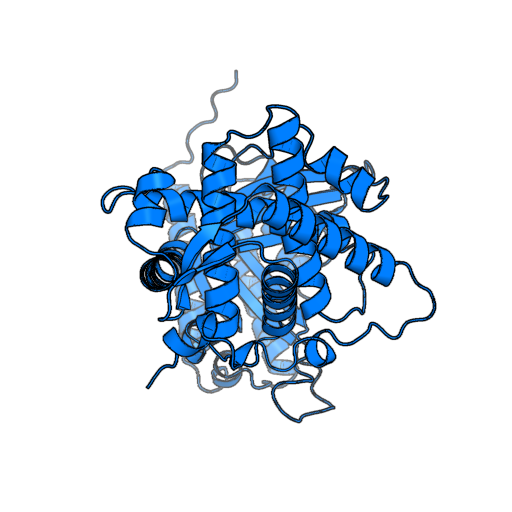C CA . THR A 1 289 ? 0.728 3.451 10.930 1.00 96.38 289 THR A CA 1
ATOM 2280 C C . THR A 1 289 ? 0.994 4.913 10.574 1.00 96.38 289 THR A C 1
ATOM 2282 O O . THR A 1 289 ? 0.117 5.752 10.776 1.00 96.38 289 THR A O 1
ATOM 2285 N N . ALA A 1 290 ? 2.144 5.239 9.980 1.00 95.12 290 ALA A N 1
ATOM 2286 C CA . ALA A 1 290 ? 2.462 6.589 9.513 1.00 95.12 290 ALA A CA 1
ATOM 2287 C C . ALA A 1 290 ? 1.621 6.988 8.288 1.00 95.12 290 ALA A C 1
ATOM 2289 O O . ALA A 1 290 ? 1.118 8.115 8.228 1.00 95.12 290 ALA A O 1
ATOM 2290 N N . GLY A 1 291 ? 1.405 6.065 7.343 1.00 95.31 291 GLY A N 1
ATOM 2291 C CA . GLY A 1 291 ? 0.469 6.257 6.234 1.00 95.31 291 GLY A CA 1
ATOM 2292 C C . GLY A 1 291 ? -0.941 6.563 6.741 1.00 95.31 291 GLY A C 1
ATOM 2293 O O . GLY A 1 291 ? -1.518 7.590 6.382 1.00 95.31 291 GLY A O 1
ATOM 2294 N N . PHE A 1 292 ? -1.462 5.743 7.658 1.00 97.06 292 PHE A N 1
ATOM 2295 C CA . PHE A 1 292 ? -2.777 5.961 8.261 1.00 97.06 292 PHE A CA 1
ATOM 2296 C C . PHE A 1 292 ? -2.868 7.285 9.038 1.00 97.06 292 PHE A C 1
ATOM 2298 O O . PHE A 1 292 ? -3.817 8.046 8.860 1.00 97.06 292 PHE A O 1
ATOM 2305 N N . THR A 1 293 ? -1.856 7.620 9.841 1.00 96.94 293 THR A N 1
ATOM 2306 C CA . THR A 1 293 ? -1.810 8.892 10.589 1.00 96.94 293 THR A CA 1
ATOM 2307 C C . THR A 1 293 ? -1.861 10.100 9.645 1.00 96.94 293 THR A C 1
ATOM 2309 O O . THR A 1 293 ? -2.511 11.104 9.939 1.00 96.94 293 THR A O 1
ATOM 2312 N N . SER A 1 294 ? -1.256 9.987 8.461 1.00 95.69 294 SER A N 1
ATOM 2313 C CA . SER A 1 294 ? -1.331 11.021 7.423 1.00 95.69 294 SER A CA 1
ATOM 2314 C C . SER A 1 294 ? -2.758 11.207 6.897 1.00 95.69 294 SER A C 1
ATOM 2316 O O . SER A 1 294 ? -3.178 12.340 6.664 1.00 95.69 294 SER A O 1
ATOM 2318 N N . LEU A 1 295 ? -3.539 10.128 6.762 1.00 96.19 295 LEU A N 1
ATOM 2319 C CA . LEU A 1 295 ? -4.958 10.206 6.389 1.00 96.19 295 LEU A CA 1
ATOM 2320 C C . LEU A 1 295 ? -5.785 10.939 7.456 1.00 96.19 295 LEU A C 1
ATOM 2322 O O . LEU A 1 295 ? -6.591 11.807 7.115 1.00 96.19 295 LEU A O 1
ATOM 2326 N N . VAL A 1 296 ? -5.547 10.647 8.740 1.00 96.81 296 VAL A N 1
ATOM 2327 C CA . VAL A 1 296 ? -6.198 11.344 9.867 1.00 96.81 296 VAL A CA 1
ATOM 2328 C C . VAL A 1 296 ? -5.857 12.837 9.849 1.00 96.81 296 VAL A C 1
ATOM 2330 O O . VAL A 1 296 ? -6.753 13.679 9.952 1.00 96.81 296 VAL A O 1
ATOM 2333 N N . TYR A 1 297 ? -4.583 13.184 9.641 1.00 95.69 297 TYR A N 1
ATOM 2334 C CA . TYR A 1 297 ? -4.148 14.575 9.496 1.00 95.69 297 TYR A CA 1
ATOM 2335 C C . TYR A 1 297 ? -4.873 15.287 8.346 1.00 95.69 297 TYR A C 1
ATOM 2337 O O . TYR A 1 297 ? -5.404 16.384 8.532 1.00 95.69 297 TYR A O 1
ATOM 2345 N N . LEU A 1 298 ? -4.934 14.659 7.168 1.00 94.06 298 LEU A N 1
ATOM 2346 C CA . LEU A 1 298 ? -5.615 15.226 6.005 1.00 94.06 298 LEU A CA 1
ATOM 2347 C C . LEU A 1 298 ? -7.102 15.451 6.247 1.00 94.06 298 LEU A C 1
ATOM 2349 O O . LEU A 1 298 ? -7.640 16.473 5.818 1.00 94.06 298 LEU A O 1
ATOM 2353 N N . HIS A 1 299 ? -7.763 14.531 6.943 1.00 95.25 299 HIS A N 1
ATOM 2354 C CA . HIS A 1 299 ? -9.143 14.730 7.358 1.00 95.25 299 HIS A CA 1
ATOM 2355 C C . HIS A 1 299 ? -9.276 15.954 8.277 1.00 95.25 299 HIS A C 1
ATOM 2357 O O . HIS A 1 299 ? -10.119 16.815 8.026 1.00 95.25 299 HIS A O 1
ATOM 2363 N N . GLY A 1 300 ? -8.380 16.105 9.259 1.00 92.75 300 GLY A N 1
ATOM 2364 C CA . GLY A 1 300 ? -8.343 17.264 10.159 1.00 92.75 300 GLY A CA 1
ATOM 2365 C C . GLY A 1 300 ? -8.160 18.616 9.453 1.00 92.75 300 GLY A C 1
ATOM 2366 O O . GLY A 1 300 ? -8.598 19.643 9.971 1.00 92.75 300 GLY A O 1
ATOM 2367 N N . ILE A 1 301 ? -7.571 18.629 8.252 1.00 92.50 301 ILE A N 1
ATOM 2368 C CA . ILE A 1 301 ? -7.439 19.829 7.406 1.00 92.50 301 ILE A CA 1
ATOM 2369 C C . ILE A 1 301 ? -8.427 19.866 6.223 1.00 92.50 301 ILE A C 1
ATOM 2371 O O . ILE A 1 301 ? -8.241 20.654 5.294 1.00 92.50 301 ILE A O 1
ATOM 2375 N N . ASN A 1 302 ? -9.487 19.049 6.253 1.00 91.12 302 ASN A N 1
ATOM 2376 C CA . ASN A 1 302 ? -10.539 18.961 5.229 1.00 91.12 302 ASN A CA 1
ATOM 2377 C C . ASN A 1 302 ? -10.027 18.616 3.815 1.00 91.12 302 ASN A C 1
ATOM 2379 O O . ASN A 1 302 ? -10.551 19.103 2.812 1.00 91.12 302 ASN A O 1
ATOM 2383 N N . LYS A 1 303 ? -8.979 17.792 3.727 1.00 90.69 303 LYS A N 1
ATOM 2384 C CA . LYS A 1 303 ? -8.397 17.280 2.473 1.00 90.69 303 LYS A CA 1
ATOM 2385 C C . LYS A 1 303 ? -8.730 15.814 2.191 1.00 90.69 303 LYS A C 1
ATOM 2387 O O . LYS A 1 303 ? -8.425 15.337 1.104 1.00 90.69 303 LYS A O 1
ATOM 2392 N N . LEU A 1 304 ? -9.362 15.129 3.142 1.00 92.31 304 LEU A N 1
ATOM 2393 C CA . LEU A 1 304 ? -9.901 13.778 3.009 1.00 92.31 304 LEU A CA 1
ATOM 2394 C C . LEU A 1 304 ? -11.315 13.750 3.600 1.00 92.31 304 LEU A C 1
ATOM 2396 O O . LEU A 1 304 ? -11.554 14.331 4.668 1.00 92.31 304 LEU A O 1
ATOM 2400 N N . SER A 1 305 ? -12.253 13.103 2.909 1.00 94.06 305 SER A N 1
ATOM 2401 C CA . SER A 1 305 ? -13.626 12.983 3.399 1.00 94.06 305 SER A CA 1
ATOM 2402 C C . SER A 1 305 ? -13.691 12.086 4.643 1.00 94.06 305 SER A C 1
ATOM 2404 O O . SER A 1 305 ? -12.817 11.248 4.875 1.00 94.06 305 SER A O 1
ATOM 2406 N N . LEU A 1 306 ? -14.726 12.267 5.471 1.00 94.88 306 LEU A N 1
ATOM 2407 C CA . LEU A 1 306 ? -14.951 11.370 6.608 1.00 94.88 306 LEU A CA 1
ATOM 2408 C C . LEU A 1 306 ? -15.265 9.944 6.137 1.00 94.88 306 LEU A C 1
ATOM 2410 O O . LEU A 1 306 ? -14.837 9.000 6.792 1.00 94.88 306 LEU A O 1
ATOM 2414 N N . ASP A 1 307 ? -15.977 9.796 5.016 1.00 95.06 307 ASP A N 1
ATOM 2415 C CA . ASP A 1 307 ? -16.334 8.490 4.460 1.00 95.06 307 ASP A CA 1
ATOM 2416 C C . ASP A 1 307 ? -15.091 7.709 4.025 1.00 95.06 307 ASP A C 1
ATOM 2418 O O . ASP A 1 307 ? -14.938 6.559 4.426 1.00 95.06 307 ASP A O 1
ATOM 2422 N N . ASP A 1 308 ? -14.150 8.347 3.321 1.00 94.50 308 ASP A N 1
ATOM 2423 C CA . ASP A 1 308 ? -12.893 7.701 2.913 1.00 94.50 308 ASP A CA 1
ATOM 2424 C C . ASP A 1 308 ? -12.040 7.298 4.121 1.00 94.50 308 ASP A C 1
ATOM 2426 O O . ASP A 1 308 ? -11.457 6.212 4.153 1.00 94.50 308 ASP A O 1
ATOM 2430 N N . LEU A 1 309 ? -11.974 8.158 5.145 1.00 96.38 309 LEU A N 1
ATOM 2431 C CA . LEU A 1 309 ? -11.250 7.835 6.373 1.00 96.38 309 LEU A CA 1
ATOM 2432 C C . LEU A 1 309 ? -11.930 6.698 7.149 1.00 96.38 309 LEU A C 1
ATOM 2434 O O . LEU A 1 309 ? -11.247 5.846 7.717 1.00 96.38 309 LEU A O 1
ATOM 2438 N N . LEU A 1 310 ? -13.263 6.674 7.190 1.00 97.00 310 LEU A N 1
ATOM 2439 C CA . LEU A 1 310 ? -14.031 5.614 7.839 1.00 97.00 310 LEU A CA 1
ATOM 2440 C C . LEU A 1 310 ? -13.860 4.271 7.114 1.00 97.00 310 LEU A C 1
ATOM 2442 O O . LEU A 1 310 ? -13.663 3.249 7.773 1.00 97.00 310 LEU A O 1
ATOM 2446 N N . ASP A 1 311 ? -13.852 4.283 5.782 1.00 96.69 311 ASP A N 1
ATOM 2447 C CA . ASP A 1 311 ? -13.589 3.106 4.950 1.00 96.69 311 ASP A CA 1
ATOM 2448 C C . ASP A 1 311 ? -12.196 2.552 5.208 1.00 96.69 311 ASP A C 1
ATOM 2450 O O . ASP A 1 311 ? -12.040 1.356 5.466 1.00 96.69 311 ASP A O 1
ATOM 2454 N N . ALA A 1 312 ? -11.189 3.430 5.220 1.00 96.31 312 ALA A N 1
ATOM 2455 C CA . ALA A 1 312 ? -9.817 3.059 5.534 1.00 96.31 312 ALA A CA 1
ATOM 2456 C C . ALA A 1 312 ? -9.691 2.485 6.954 1.00 96.31 312 ALA A C 1
ATOM 2458 O O . ALA A 1 312 ? -9.044 1.458 7.136 1.00 96.31 312 ALA A O 1
ATOM 2459 N N . ARG A 1 313 ? -10.344 3.089 7.959 1.00 97.44 313 ARG A N 1
ATOM 2460 C CA . ARG A 1 313 ? -10.350 2.607 9.354 1.00 97.44 313 ARG A CA 1
ATOM 2461 C C . ARG A 1 313 ? -10.916 1.193 9.486 1.00 97.44 313 ARG A C 1
ATOM 2463 O O . ARG A 1 313 ? -10.282 0.332 10.097 1.00 97.44 313 ARG A O 1
ATOM 2470 N N . ILE A 1 314 ? -12.103 0.953 8.928 1.00 97.31 314 ILE A N 1
ATOM 2471 C CA . ILE A 1 314 ? -12.794 -0.342 9.029 1.00 97.31 314 ILE A CA 1
ATOM 2472 C C . ILE A 1 314 ? -12.036 -1.415 8.243 1.00 97.31 314 ILE A C 1
ATOM 2474 O O . ILE A 1 314 ? -11.817 -2.517 8.761 1.00 97.31 314 ILE A O 1
ATOM 2478 N N . TYR A 1 315 ? -11.576 -1.087 7.033 1.00 96.31 315 TYR A N 1
ATOM 2479 C CA . TYR A 1 315 ? -10.738 -1.984 6.243 1.00 96.31 315 TYR A CA 1
ATOM 2480 C C . TYR A 1 315 ? -9.432 -2.321 6.975 1.00 96.31 315 TYR A C 1
ATOM 2482 O O . TYR A 1 315 ? -9.092 -3.496 7.103 1.00 96.31 315 TYR A O 1
ATOM 2490 N N . LEU A 1 316 ? -8.722 -1.320 7.509 1.00 96.56 316 LEU A N 1
ATOM 2491 C CA . LEU A 1 316 ? -7.445 -1.514 8.195 1.00 96.56 316 LEU A CA 1
ATOM 2492 C C . LEU A 1 316 ? -7.598 -2.364 9.459 1.00 96.56 316 LEU A C 1
ATOM 2494 O O . LEU A 1 316 ? -6.810 -3.283 9.668 1.00 96.56 316 LEU A O 1
ATOM 2498 N N . LEU A 1 317 ? -8.627 -2.121 10.275 1.00 97.19 317 LEU A N 1
ATOM 2499 C CA . LEU A 1 317 ? -8.901 -2.951 11.450 1.00 97.19 317 LEU A CA 1
ATOM 2500 C C . LEU A 1 317 ? -9.208 -4.407 11.055 1.00 97.19 317 LEU A C 1
ATOM 2502 O O . LEU A 1 317 ? -8.656 -5.331 11.655 1.00 97.19 317 LEU A O 1
ATOM 2506 N N . SER A 1 318 ? -9.996 -4.613 9.995 1.00 95.31 318 SER A N 1
ATOM 2507 C CA . SER A 1 318 ? -10.255 -5.953 9.441 1.00 95.31 318 SER A CA 1
ATOM 2508 C C . SER A 1 318 ? -8.964 -6.610 8.949 1.00 95.31 318 SER A C 1
ATOM 2510 O O . SER A 1 318 ? -8.694 -7.764 9.263 1.00 95.31 318 SER A O 1
ATOM 2512 N N . LYS A 1 319 ? -8.110 -5.864 8.238 1.00 92.06 319 LYS A N 1
ATOM 2513 C CA . LYS A 1 319 ? -6.808 -6.325 7.733 1.00 92.06 319 LYS A CA 1
ATOM 2514 C C . LYS A 1 319 ? -5.847 -6.683 8.867 1.00 92.06 319 LYS A C 1
ATOM 2516 O O . LYS A 1 319 ? -5.153 -7.695 8.757 1.00 92.06 319 LYS A O 1
ATOM 2521 N N . ILE A 1 320 ? -5.813 -5.899 9.947 1.00 93.75 320 ILE A N 1
ATOM 2522 C CA . ILE A 1 320 ? -5.018 -6.184 11.150 1.00 93.75 320 ILE A CA 1
ATOM 2523 C C . ILE A 1 320 ? -5.434 -7.534 11.735 1.00 93.75 320 ILE A C 1
ATOM 2525 O O . ILE A 1 320 ? -4.592 -8.420 11.875 1.00 93.75 320 ILE A O 1
ATOM 2529 N N . VAL A 1 321 ? -6.726 -7.719 12.014 1.00 92.81 321 VAL A N 1
ATOM 2530 C CA . VAL A 1 321 ? -7.242 -8.966 12.595 1.00 92.81 321 VAL A CA 1
ATOM 2531 C C . VAL A 1 321 ? -7.034 -10.144 11.644 1.00 92.81 321 VAL A C 1
ATOM 2533 O O . VAL A 1 321 ? -6.471 -11.155 12.058 1.00 92.81 321 VAL A O 1
ATOM 2536 N N . MET A 1 322 ? -7.377 -9.991 10.363 1.00 89.50 322 MET A N 1
ATOM 2537 C CA . MET A 1 322 ? -7.184 -11.007 9.323 1.00 89.50 322 MET A CA 1
ATOM 2538 C C . MET A 1 322 ? -5.724 -11.471 9.248 1.00 89.50 322 MET A C 1
ATOM 2540 O O . MET A 1 322 ? -5.456 -12.670 9.215 1.00 89.50 322 MET A O 1
ATOM 2544 N N . THR A 1 323 ? -4.770 -10.535 9.251 1.00 86.31 323 THR A N 1
ATOM 2545 C CA . THR A 1 323 ? -3.335 -10.848 9.136 1.00 86.31 323 THR A CA 1
ATOM 2546 C C . THR A 1 323 ? -2.804 -11.565 10.377 1.00 86.31 323 THR A C 1
ATOM 2548 O O . THR A 1 323 ? -1.956 -12.453 10.264 1.00 86.31 323 THR A O 1
ATOM 2551 N N . VAL A 1 324 ? -3.304 -11.212 11.564 1.00 87.88 324 VAL A N 1
ATOM 2552 C CA . VAL A 1 324 ? -2.953 -11.895 12.818 1.00 87.88 324 VAL A CA 1
ATOM 2553 C C . VAL A 1 324 ? -3.580 -13.292 12.880 1.00 87.88 324 VAL A C 1
ATOM 2555 O O . VAL A 1 324 ? -2.913 -14.240 13.298 1.00 87.88 324 VAL A O 1
ATOM 2558 N N . ALA A 1 325 ? -4.829 -13.434 12.429 1.00 84.88 325 ALA A N 1
ATOM 2559 C CA . ALA A 1 325 ? -5.591 -14.681 12.455 1.00 84.88 325 ALA A CA 1
ATOM 2560 C C . ALA A 1 325 ? -5.125 -15.716 11.420 1.00 84.88 325 ALA A C 1
ATOM 2562 O O . ALA A 1 325 ? -5.142 -16.909 11.708 1.00 84.88 325 ALA A O 1
ATOM 2563 N N . ALA A 1 326 ? -4.664 -15.287 10.239 1.00 74.94 326 ALA A N 1
ATOM 2564 C CA . ALA A 1 326 ? -4.267 -16.179 9.144 1.00 74.94 326 ALA A CA 1
ATOM 2565 C C . ALA A 1 326 ? -3.106 -17.139 9.484 1.00 74.94 326 ALA A C 1
ATOM 2567 O O . ALA A 1 326 ? -2.818 -18.039 8.701 1.00 74.94 326 ALA A O 1
ATOM 2568 N N . ASN A 1 327 ? -2.430 -16.961 10.627 1.00 61.56 327 ASN A N 1
ATOM 2569 C CA . ASN A 1 327 ? -1.386 -17.843 11.170 1.00 61.56 327 ASN A CA 1
ATOM 2570 C C . ASN A 1 327 ? -0.243 -18.204 10.200 1.00 61.56 327 ASN A C 1
ATOM 2572 O O . ASN A 1 327 ? 0.564 -19.093 10.468 1.00 61.56 327 ASN A O 1
ATOM 2576 N N . THR A 1 328 ? -0.099 -17.486 9.091 1.00 56.41 328 THR A N 1
ATOM 2577 C CA . THR A 1 328 ? 1.125 -17.536 8.309 1.00 56.41 328 THR A CA 1
ATOM 2578 C C . THR A 1 328 ? 2.213 -16.932 9.187 1.00 56.41 328 THR A C 1
ATOM 2580 O O . THR A 1 328 ? 2.028 -15.826 9.695 1.00 56.41 328 THR A O 1
ATOM 2583 N N . LEU A 1 329 ? 3.350 -17.610 9.373 1.00 52.62 329 LEU A N 1
ATOM 2584 C CA . LEU A 1 329 ? 4.576 -17.042 9.968 1.00 52.62 329 LEU A CA 1
ATOM 2585 C C . LEU A 1 329 ? 5.202 -15.982 9.031 1.00 52.62 329 LEU A C 1
ATOM 2587 O O . LEU A 1 329 ? 6.413 -15.919 8.836 1.00 52.62 329 LEU A O 1
ATOM 2591 N N . GLY A 1 330 ? 4.335 -15.181 8.409 1.00 60.31 330 GLY A N 1
ATOM 2592 C CA . GLY A 1 330 ? 4.609 -14.095 7.499 1.00 60.31 330 GLY A CA 1
ATOM 2593 C C . GLY A 1 330 ? 5.535 -13.095 8.158 1.00 60.31 330 GLY A C 1
ATOM 2594 O O . GLY A 1 330 ? 5.345 -12.733 9.317 1.00 60.31 330 GLY A O 1
ATOM 2595 N N . VAL A 1 331 ? 6.481 -12.585 7.379 1.00 65.19 331 VAL A N 1
ATOM 2596 C CA . VAL A 1 331 ? 7.408 -11.519 7.781 1.00 65.19 331 VAL A CA 1
ATOM 2597 C C . VAL A 1 331 ? 6.663 -10.251 8.253 1.00 65.19 331 VAL A C 1
ATOM 2599 O O . VAL A 1 331 ? 7.241 -9.394 8.899 1.00 65.19 331 VAL A O 1
ATOM 2602 N N . TYR A 1 332 ? 5.361 -10.127 7.990 1.00 75.56 332 TYR A N 1
ATOM 2603 C CA . TYR A 1 332 ? 4.550 -8.954 8.330 1.00 75.56 332 TYR A CA 1
ATOM 2604 C C . TYR A 1 332 ? 3.716 -9.119 9.604 1.00 75.56 332 TYR A C 1
ATOM 2606 O O . TYR A 1 332 ? 3.437 -8.141 10.296 1.00 75.56 332 TYR A O 1
ATOM 2614 N N . THR A 1 333 ? 3.323 -10.352 9.938 1.00 82.75 333 THR A N 1
ATOM 2615 C CA . THR A 1 333 ? 2.402 -10.664 11.042 1.00 82.75 333 THR A CA 1
ATOM 2616 C C . THR A 1 333 ? 2.799 -10.050 12.393 1.00 82.75 333 THR A C 1
ATOM 2618 O O . THR A 1 333 ? 1.896 -9.573 13.084 1.00 82.75 333 THR A O 1
ATOM 2621 N N . PRO A 1 334 ? 4.089 -9.978 12.787 1.00 85.50 334 PRO A N 1
ATOM 2622 C CA . PRO A 1 334 ? 4.469 -9.381 14.070 1.00 85.50 334 PRO A CA 1
ATOM 2623 C C . PRO A 1 334 ? 4.125 -7.886 14.152 1.00 85.50 334 PRO A C 1
ATOM 2625 O O . PRO A 1 334 ? 3.665 -7.417 15.190 1.00 85.50 334 PRO A O 1
ATOM 2628 N N . GLY A 1 335 ? 4.257 -7.150 13.043 1.00 88.38 335 GLY A N 1
ATOM 2629 C CA . GLY A 1 335 ? 3.867 -5.740 12.964 1.00 88.38 335 GLY A CA 1
ATOM 2630 C C . GLY A 1 335 ? 2.366 -5.540 13.188 1.00 88.38 335 GLY A C 1
ATOM 2631 O O . GLY A 1 335 ? 1.958 -4.734 14.022 1.00 88.38 335 GLY A O 1
ATOM 2632 N N . TYR A 1 336 ? 1.529 -6.338 12.518 1.00 91.50 336 TYR A N 1
ATOM 2633 C CA . TYR A 1 336 ? 0.071 -6.286 12.694 1.00 91.50 336 TYR A CA 1
ATOM 2634 C C . TYR A 1 336 ? -0.382 -6.758 14.082 1.00 91.50 336 TYR A C 1
ATOM 2636 O O . TYR A 1 336 ? -1.291 -6.166 14.665 1.00 91.50 336 TYR A O 1
ATOM 2644 N N . ALA A 1 337 ? 0.283 -7.759 14.661 1.00 91.31 337 ALA A N 1
ATOM 2645 C CA . ALA A 1 337 ? 0.014 -8.188 16.031 1.00 91.31 337 ALA A CA 1
ATOM 2646 C C . ALA A 1 337 ? 0.361 -7.093 17.053 1.00 91.31 337 ALA A C 1
ATOM 2648 O O . ALA A 1 337 ? -0.374 -6.914 18.025 1.00 91.31 337 ALA A O 1
ATOM 2649 N N . PHE A 1 338 ? 1.428 -6.323 16.815 1.00 92.75 338 PHE A N 1
ATOM 2650 C CA . PHE A 1 338 ? 1.792 -5.182 17.654 1.00 92.75 338 PHE A CA 1
ATOM 2651 C C . PHE A 1 338 ? 0.725 -4.084 17.600 1.00 92.75 338 PHE A C 1
ATOM 2653 O O . PHE A 1 338 ? 0.289 -3.611 18.652 1.00 92.75 338 PHE A O 1
ATOM 2660 N N . MET A 1 339 ? 0.229 -3.755 16.401 1.00 95.69 339 MET A N 1
ATOM 2661 C CA . MET A 1 339 ? -0.894 -2.823 16.229 1.00 95.69 339 MET A CA 1
ATOM 2662 C C . MET A 1 339 ? -2.137 -3.284 16.995 1.00 95.69 339 MET A C 1
ATOM 2664 O O . MET A 1 339 ? -2.684 -2.527 17.798 1.00 95.69 339 MET A O 1
ATOM 2668 N N . LEU A 1 340 ? -2.543 -4.547 16.822 1.00 95.69 340 LEU A N 1
ATOM 2669 C CA . LEU A 1 340 ? -3.709 -5.096 17.513 1.00 95.69 340 LEU A CA 1
ATOM 2670 C C . LEU A 1 340 ? -3.549 -5.052 19.036 1.00 95.69 340 LEU A C 1
ATOM 2672 O O . LEU A 1 340 ? -4.468 -4.635 19.739 1.00 95.69 340 LEU A O 1
ATOM 2676 N N . LYS A 1 341 ? -2.375 -5.438 19.550 1.00 94.69 341 LYS A N 1
ATOM 2677 C CA . LYS A 1 341 ? -2.089 -5.406 20.987 1.00 94.69 341 LYS A CA 1
ATOM 2678 C C . LYS A 1 341 ? -2.283 -4.005 21.565 1.00 94.69 341 LYS A C 1
ATOM 2680 O O . LYS A 1 341 ? -2.938 -3.851 22.589 1.00 94.69 341 LYS A O 1
ATOM 2685 N N . ARG A 1 342 ? -1.733 -2.984 20.906 1.00 95.75 342 ARG A N 1
ATOM 2686 C CA . ARG A 1 342 ? -1.816 -1.590 21.363 1.00 95.75 342 ARG A CA 1
ATOM 2687 C C . ARG A 1 342 ? -3.249 -1.067 21.342 1.00 95.75 342 ARG A C 1
ATOM 2689 O O . ARG A 1 342 ? -3.658 -0.395 22.284 1.00 95.75 342 ARG A O 1
ATOM 2696 N N . LEU A 1 343 ? -4.023 -1.420 20.316 1.00 97.44 343 LEU A N 1
ATOM 2697 C CA . LEU A 1 343 ? -5.445 -1.077 20.241 1.00 97.44 343 LEU A CA 1
ATOM 2698 C C . LEU A 1 343 ? -6.252 -1.726 21.379 1.00 97.44 343 LEU A C 1
ATOM 2700 O O . LEU A 1 343 ? -7.122 -1.073 21.956 1.00 97.44 343 LEU A O 1
ATOM 2704 N N . LEU A 1 344 ? -5.935 -2.974 21.741 1.00 94.88 344 LEU A N 1
ATOM 2705 C CA . LEU A 1 344 ? -6.537 -3.670 22.883 1.00 94.88 344 LEU A CA 1
ATOM 2706 C C . LEU A 1 344 ? -6.149 -3.026 24.221 1.00 94.88 344 LEU A C 1
ATOM 2708 O O . LEU A 1 344 ? -7.030 -2.708 25.020 1.00 94.88 344 LEU A O 1
ATOM 2712 N N . ASP A 1 345 ? -4.853 -2.788 24.448 1.00 94.81 345 ASP A N 1
ATOM 2713 C CA . ASP A 1 345 ? -4.332 -2.182 25.682 1.00 94.81 345 ASP A CA 1
ATOM 2714 C C . ASP A 1 345 ? -4.964 -0.799 25.935 1.00 94.81 345 ASP A C 1
ATOM 2716 O O . ASP A 1 345 ? -5.355 -0.478 27.061 1.00 94.81 345 ASP A O 1
ATOM 2720 N N . ASN A 1 346 ? -5.130 -0.005 24.872 1.00 96.88 346 ASN A N 1
ATOM 2721 C CA . ASN A 1 346 ? -5.730 1.328 24.930 1.00 96.88 346 ASN A CA 1
ATOM 2722 C C . ASN A 1 346 ? -7.266 1.316 24.905 1.00 96.88 346 ASN A C 1
ATOM 2724 O O . ASN A 1 346 ? -7.881 2.375 25.027 1.00 96.88 346 ASN A O 1
ATOM 2728 N N . LYS A 1 347 ? -7.899 0.141 24.786 1.00 96.75 347 LYS A N 1
ATOM 2729 C CA . LYS A 1 347 ? -9.361 -0.027 24.712 1.00 96.75 347 LYS A CA 1
ATOM 2730 C C . LYS A 1 347 ? -9.989 0.762 23.558 1.00 96.75 347 LYS A C 1
ATOM 2732 O O . LYS A 1 347 ? -11.025 1.407 23.724 1.00 96.75 347 LYS A O 1
ATOM 2737 N N . ALA A 1 348 ? -9.373 0.695 22.377 1.00 97.44 348 ALA A N 1
ATOM 2738 C CA . ALA A 1 348 ? -9.862 1.367 21.174 1.00 97.44 348 ALA A CA 1
ATOM 2739 C C . ALA A 1 348 ? -11.253 0.876 20.735 1.00 97.44 348 ALA A C 1
ATOM 2741 O O . ALA A 1 348 ? -11.952 1.584 20.019 1.00 97.44 348 ALA A O 1
ATOM 2742 N N . PHE A 1 349 ? -11.684 -0.309 21.168 1.00 96.00 349 PHE A N 1
ATOM 2743 C CA . PHE A 1 349 ? -12.990 -0.865 20.836 1.00 96.00 349 PHE A CA 1
ATOM 2744 C C . PHE A 1 349 ? -13.604 -1.655 21.993 1.00 96.00 349 PHE A C 1
ATOM 2746 O O . PHE A 1 349 ? -12.905 -2.150 22.878 1.00 96.00 349 PHE A O 1
ATOM 2753 N N . SER A 1 350 ? -14.934 -1.753 21.978 1.00 94.88 350 SER A N 1
ATOM 2754 C CA . SER A 1 350 ? -15.706 -2.615 22.871 1.00 94.88 350 SER A CA 1
ATOM 2755 C C . SER A 1 350 ? -16.087 -3.901 22.147 1.00 94.88 350 SER A C 1
ATOM 2757 O O . SER A 1 350 ? -16.414 -3.878 20.957 1.00 94.88 350 SER A O 1
ATOM 2759 N N . MET A 1 351 ? -16.043 -5.016 22.872 1.00 94.06 351 MET A N 1
ATOM 2760 C CA . MET A 1 351 ? -16.428 -6.329 22.363 1.00 94.06 351 MET A CA 1
ATOM 2761 C C . MET A 1 351 ? -17.613 -6.877 23.151 1.00 94.06 351 MET A C 1
ATOM 2763 O O . MET A 1 351 ? -17.796 -6.524 24.319 1.00 94.06 351 MET A O 1
ATOM 2767 N N . ILE A 1 352 ? -18.396 -7.734 22.506 1.00 92.44 352 ILE A N 1
ATOM 2768 C CA . ILE A 1 352 ? -19.368 -8.610 23.168 1.00 92.44 352 ILE A CA 1
ATOM 2769 C C . ILE A 1 352 ? -18.716 -9.971 23.487 1.00 92.44 352 ILE A C 1
ATOM 2771 O O . ILE A 1 352 ? -17.567 -10.218 23.114 1.00 92.44 352 ILE A O 1
ATOM 2775 N N . ASP A 1 353 ? -19.423 -10.832 24.222 1.00 80.06 353 ASP A N 1
ATOM 2776 C CA . ASP A 1 353 ? -18.858 -12.044 24.845 1.00 80.06 353 ASP A CA 1
ATOM 2777 C C . ASP A 1 353 ? -18.249 -13.062 23.856 1.00 80.06 353 ASP A C 1
ATOM 2779 O O . ASP A 1 353 ? -17.405 -13.864 24.252 1.00 80.06 353 ASP A O 1
ATOM 2783 N N . ASP A 1 354 ? -18.635 -13.031 22.578 1.00 82.31 354 ASP A N 1
ATOM 2784 C CA . ASP A 1 354 ? -18.121 -13.912 21.517 1.00 82.31 354 ASP A CA 1
ATOM 2785 C C . ASP A 1 354 ? -16.872 -13.366 20.791 1.00 82.31 354 ASP A C 1
ATOM 2787 O O . ASP A 1 354 ? -16.328 -14.029 19.910 1.00 82.31 354 ASP A O 1
ATOM 2791 N N . GLY A 1 355 ? -16.375 -12.187 21.186 1.00 87.50 355 GLY A N 1
ATOM 2792 C CA . GLY A 1 355 ? -15.202 -11.552 20.584 1.00 87.50 355 GLY A CA 1
ATOM 2793 C C . GLY A 1 355 ? -15.508 -10.611 19.415 1.00 87.50 355 GLY A C 1
ATOM 2794 O O . GLY A 1 355 ? -14.566 -10.018 18.877 1.00 87.50 355 GLY A O 1
ATOM 2795 N N . GLN A 1 356 ? -16.781 -10.414 19.051 1.00 94.94 356 GLN A N 1
ATOM 2796 C CA . GLN A 1 356 ? -17.171 -9.420 18.050 1.00 94.94 356 GLN A CA 1
ATOM 2797 C C . GLN A 1 356 ? -17.081 -7.991 18.592 1.00 94.94 356 GLN A C 1
ATOM 2799 O O . GLN A 1 356 ? -17.422 -7.710 19.742 1.00 94.94 356 GLN A O 1
ATOM 2804 N N . ILE A 1 357 ? -16.666 -7.056 17.741 1.00 96.62 357 ILE A N 1
ATOM 2805 C CA . ILE A 1 357 ? -16.599 -5.625 18.022 1.00 96.62 357 ILE A CA 1
ATOM 2806 C C . ILE A 1 357 ? -17.984 -5.000 17.849 1.00 96.62 357 ILE A C 1
ATOM 2808 O O . ILE A 1 357 ? -18.555 -5.009 16.758 1.00 96.62 357 ILE A O 1
ATOM 2812 N N . ASN A 1 358 ? -18.486 -4.384 18.919 1.00 95.94 358 ASN A N 1
ATOM 2813 C CA . ASN A 1 358 ? -19.765 -3.673 18.917 1.00 95.94 358 ASN A CA 1
ATOM 2814 C C . ASN A 1 358 ? -19.608 -2.159 18.701 1.00 95.94 358 ASN A C 1
ATOM 2816 O O . ASN A 1 358 ? -20.494 -1.513 18.143 1.00 95.94 358 ASN A O 1
ATOM 2820 N N . SER A 1 359 ? -18.490 -1.569 19.129 1.00 96.56 359 SER A N 1
ATOM 2821 C CA . SER A 1 359 ? -18.196 -0.151 18.891 1.00 96.56 359 SER A CA 1
ATOM 2822 C C . SER A 1 359 ? -16.695 0.115 18.868 1.00 96.56 359 SER A C 1
ATOM 2824 O O . SER A 1 359 ? -15.949 -0.505 19.622 1.00 96.56 359 SER A O 1
ATOM 2826 N N . VAL A 1 360 ? -16.265 1.109 18.092 1.00 97.62 360 VAL A N 1
ATOM 2827 C CA . VAL A 1 360 ? -14.880 1.603 18.079 1.00 97.62 360 VAL A CA 1
ATOM 2828 C C . VAL A 1 360 ? -14.873 3.062 18.533 1.00 97.62 360 VAL A C 1
ATOM 2830 O O . VAL A 1 360 ? -15.693 3.861 18.084 1.00 97.62 360 VAL A O 1
ATOM 2833 N N . ASN A 1 361 ? -13.963 3.415 19.438 1.00 97.94 361 ASN A N 1
ATOM 2834 C CA . ASN A 1 361 ? -13.638 4.801 19.740 1.00 97.94 361 ASN A CA 1
ATOM 2835 C C . ASN A 1 361 ? -12.556 5.265 18.756 1.00 97.94 361 ASN A C 1
ATOM 2837 O O . ASN A 1 361 ? -11.373 4.978 18.944 1.00 97.94 361 ASN A O 1
ATOM 2841 N N . TRP A 1 362 ? -12.973 5.970 17.702 1.00 96.94 362 TRP A N 1
ATOM 2842 C CA . TRP A 1 362 ? -12.077 6.395 16.626 1.00 96.94 362 TRP A CA 1
ATOM 2843 C C . TRP A 1 362 ? -10.977 7.359 17.080 1.00 96.94 362 TRP A C 1
ATOM 2845 O O . TRP A 1 362 ? -9.881 7.298 16.545 1.00 96.94 362 TRP A O 1
ATOM 2855 N N . GLU A 1 363 ? -11.211 8.177 18.109 1.00 97.62 363 GLU A N 1
ATOM 2856 C CA . GLU A 1 363 ? -10.176 9.059 18.668 1.00 97.62 363 GLU A CA 1
ATOM 2857 C C . GLU A 1 363 ? -9.057 8.250 19.344 1.00 97.62 363 GLU A C 1
ATOM 2859 O O . GLU A 1 363 ? -7.869 8.511 19.137 1.00 97.62 363 GLU A O 1
ATOM 2864 N N . ILE A 1 364 ? -9.420 7.211 20.107 1.00 98.44 364 ILE A N 1
ATOM 2865 C CA . ILE A 1 364 ? -8.444 6.292 20.715 1.00 98.44 364 ILE A CA 1
ATOM 2866 C C . ILE A 1 364 ? -7.754 5.450 19.639 1.00 98.44 364 ILE A C 1
ATOM 2868 O O . ILE A 1 364 ? -6.546 5.235 19.721 1.00 98.44 364 ILE A O 1
ATOM 2872 N N . PHE A 1 365 ? -8.493 4.977 18.631 1.00 98.44 365 PHE A N 1
ATOM 2873 C CA . PHE A 1 365 ? -7.921 4.238 17.505 1.00 98.44 365 PHE A CA 1
ATOM 2874 C C . PHE A 1 365 ? -6.851 5.076 16.795 1.00 98.44 365 PHE A C 1
ATOM 2876 O O . PHE A 1 365 ? -5.699 4.654 16.715 1.00 98.44 365 PHE A O 1
ATOM 2883 N N . ASP A 1 366 ? -7.205 6.285 16.358 1.00 98.38 366 ASP A N 1
ATOM 2884 C CA . ASP A 1 366 ? -6.313 7.167 15.608 1.00 98.38 366 ASP A CA 1
ATOM 2885 C C . ASP A 1 366 ? -5.074 7.555 16.424 1.00 98.38 366 ASP A C 1
ATOM 2887 O O . ASP A 1 366 ? -3.949 7.401 15.948 1.00 98.38 366 ASP A O 1
ATOM 2891 N N . SER A 1 367 ? -5.261 7.986 17.677 1.00 98.12 367 SER A N 1
ATOM 2892 C CA . SER A 1 367 ? -4.145 8.355 18.562 1.00 98.12 367 SER A CA 1
ATOM 2893 C C . SER A 1 367 ? -3.251 7.163 18.919 1.00 98.12 367 SER A C 1
ATOM 2895 O O . SER A 1 367 ? -2.044 7.326 19.108 1.00 98.12 367 SER A O 1
ATOM 2897 N N . THR A 1 368 ? -3.801 5.944 18.966 1.00 98.56 368 THR A N 1
ATOM 2898 C CA . THR A 1 368 ? -3.002 4.723 19.140 1.00 98.56 368 THR A CA 1
ATOM 2899 C C . THR A 1 368 ? -2.127 4.462 17.918 1.00 98.56 368 THR A C 1
ATOM 2901 O O . THR A 1 368 ? -0.944 4.167 18.082 1.00 98.56 368 THR A O 1
ATOM 2904 N N . MET A 1 369 ? -2.675 4.599 16.707 1.00 98.25 369 MET A N 1
ATOM 2905 C CA . MET A 1 369 ? -1.913 4.431 15.465 1.00 98.25 369 MET A CA 1
ATOM 2906 C C . MET A 1 369 ? -0.809 5.489 15.334 1.00 98.25 369 MET A C 1
ATOM 2908 O O . MET A 1 369 ? 0.330 5.137 15.026 1.00 98.25 369 MET A O 1
ATOM 2912 N N . GLU A 1 370 ? -1.103 6.750 15.662 1.00 97.56 370 GLU A N 1
ATOM 2913 C CA . GLU A 1 370 ? -0.104 7.827 15.710 1.00 97.56 370 GLU A CA 1
ATOM 2914 C C . GLU A 1 370 ? 0.991 7.538 16.746 1.00 97.56 370 GLU A C 1
ATOM 2916 O O . GLU A 1 370 ? 2.180 7.647 16.442 1.00 97.56 370 GLU A O 1
ATOM 2921 N N . SER A 1 371 ? 0.613 7.108 17.955 1.00 97.50 371 SER A N 1
ATOM 2922 C CA . SER A 1 371 ? 1.571 6.753 19.006 1.00 97.50 371 SER A CA 1
ATOM 2923 C C . SER A 1 371 ? 2.516 5.636 18.567 1.00 97.50 371 SER A C 1
ATOM 2925 O O . SER A 1 371 ? 3.704 5.716 18.878 1.00 97.50 371 SER A O 1
ATOM 2927 N N . ILE A 1 372 ? 2.017 4.617 17.858 1.00 95.69 372 ILE A N 1
ATOM 2928 C CA . ILE A 1 372 ? 2.855 3.548 17.299 1.00 95.69 372 ILE A CA 1
ATOM 2929 C C . ILE A 1 372 ? 3.804 4.118 16.247 1.00 95.69 372 ILE A C 1
ATOM 2931 O O . ILE A 1 372 ? 5.000 3.840 16.298 1.00 95.69 372 ILE A O 1
ATOM 2935 N N . ALA A 1 373 ? 3.295 4.929 15.317 1.00 94.31 373 ALA A N 1
ATOM 2936 C CA . ALA A 1 373 ? 4.108 5.513 14.257 1.00 94.31 373 ALA A CA 1
ATOM 2937 C C . ALA A 1 373 ? 5.261 6.351 14.835 1.00 94.31 373 ALA A C 1
ATOM 2939 O O . ALA A 1 373 ? 6.403 6.219 14.395 1.00 94.31 373 ALA A O 1
ATOM 2940 N N . VAL A 1 374 ? 4.977 7.196 15.834 1.00 93.50 374 VAL A N 1
ATOM 2941 C CA . VAL A 1 374 ? 5.979 8.031 16.518 1.00 93.50 374 VAL A CA 1
ATOM 2942 C C . VAL A 1 374 ? 6.993 7.168 17.265 1.00 93.50 374 VAL A C 1
ATOM 2944 O O . VAL A 1 374 ? 8.192 7.389 17.114 1.00 93.50 374 VAL A O 1
ATOM 2947 N N . GLU A 1 375 ? 6.532 6.162 18.016 1.00 91.50 375 GLU A N 1
ATOM 2948 C CA . GLU A 1 375 ? 7.399 5.228 18.746 1.00 91.50 375 GLU A CA 1
ATOM 2949 C C . GLU A 1 375 ? 8.378 4.523 17.796 1.00 91.50 375 GLU A C 1
ATOM 2951 O O . GLU A 1 375 ? 9.589 4.585 18.008 1.00 91.50 375 GLU A O 1
ATOM 2956 N N . LEU A 1 376 ? 7.873 3.916 16.717 1.00 88.12 376 LEU A N 1
ATOM 2957 C CA . LEU A 1 376 ? 8.695 3.170 15.759 1.00 88.12 376 LEU A CA 1
ATOM 2958 C C . LEU A 1 376 ? 9.624 4.079 14.951 1.00 88.12 376 LEU A C 1
ATOM 2960 O O . LEU A 1 376 ? 10.774 3.720 14.695 1.00 88.12 376 LEU A O 1
ATOM 2964 N N . ARG A 1 377 ? 9.164 5.279 14.580 1.00 87.44 377 ARG A N 1
ATOM 2965 C CA . ARG A 1 377 ? 10.019 6.292 13.955 1.00 87.44 377 ARG A CA 1
ATOM 2966 C C . ARG A 1 377 ? 11.174 6.675 14.880 1.00 87.44 377 ARG A C 1
ATOM 2968 O O . ARG A 1 377 ? 12.315 6.735 14.436 1.00 87.44 377 ARG A O 1
ATOM 2975 N N . ASP A 1 378 ? 10.895 6.958 16.147 1.00 86.44 378 ASP A N 1
ATOM 2976 C CA . ASP A 1 378 ? 11.928 7.372 17.097 1.00 86.44 378 ASP A CA 1
ATOM 2977 C C . ASP A 1 378 ? 12.891 6.218 17.413 1.00 86.44 378 ASP A C 1
ATOM 2979 O O . ASP A 1 378 ? 14.075 6.455 17.644 1.00 86.44 378 ASP A O 1
ATOM 2983 N N . GLU A 1 379 ? 12.419 4.967 17.391 1.00 82.00 379 GLU A N 1
ATOM 2984 C CA . GLU A 1 379 ? 13.276 3.779 17.475 1.00 82.00 379 GLU A CA 1
ATOM 2985 C C . GLU A 1 379 ? 14.219 3.641 16.271 1.00 82.00 379 GLU A C 1
ATOM 2987 O O . GLU A 1 379 ? 15.391 3.327 16.480 1.00 82.00 379 GLU A O 1
ATOM 2992 N N . LEU A 1 380 ? 13.773 3.956 15.047 1.00 72.62 380 LEU A N 1
ATOM 2993 C CA . LEU A 1 380 ? 14.640 3.978 13.857 1.00 72.62 380 LEU A CA 1
ATOM 2994 C C . LEU A 1 380 ? 15.801 4.979 13.960 1.00 72.62 380 LEU A C 1
ATOM 2996 O O . LEU A 1 380 ? 16.842 4.780 13.334 1.00 72.62 380 LEU A O 1
ATOM 3000 N N . TYR A 1 381 ? 15.629 6.062 14.721 1.00 73.31 381 TYR A N 1
ATOM 3001 C CA . TYR A 1 381 ? 16.629 7.127 14.847 1.00 73.31 381 TYR A CA 1
ATOM 3002 C C . TYR A 1 381 ? 17.633 6.929 15.992 1.00 73.31 381 TYR A C 1
ATOM 3004 O O . TYR A 1 381 ? 18.485 7.794 16.205 1.00 73.31 381 TYR A O 1
ATOM 3012 N N . LYS A 1 382 ? 17.568 5.816 16.734 1.00 72.94 382 LYS A N 1
ATOM 3013 C CA . LYS A 1 382 ? 18.514 5.518 17.824 1.00 72.94 382 LYS A CA 1
ATOM 3014 C C . LYS A 1 382 ? 19.770 4.806 17.289 1.00 72.94 382 LYS A C 1
ATOM 3016 O O . LYS A 1 382 ? 19.665 3.808 16.587 1.00 72.94 382 LYS A O 1
ATOM 3021 N N . ASP A 1 383 ? 20.953 5.293 17.676 1.00 56.59 383 ASP A N 1
ATOM 3022 C CA . ASP A 1 383 ? 22.282 4.711 17.392 1.00 56.59 383 ASP A CA 1
ATOM 3023 C C 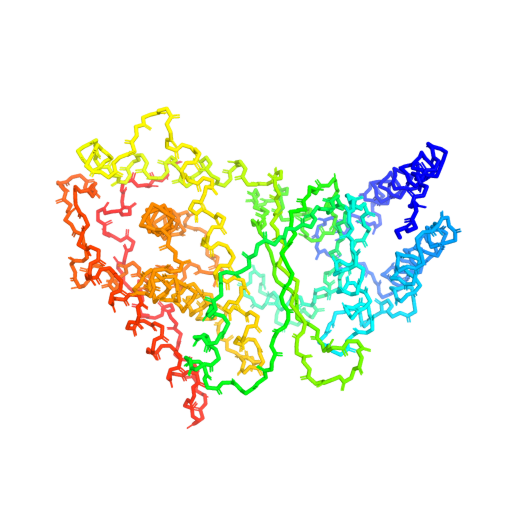. ASP A 1 383 ? 22.916 4.176 18.706 1.00 56.59 383 ASP A C 1
ATOM 3025 O O . ASP A 1 383 ? 22.847 4.896 19.710 1.00 56.59 383 ASP A O 1
ATOM 3029 N N . PRO A 1 384 ? 23.528 2.966 18.780 1.00 54.78 384 PRO A N 1
ATOM 3030 C CA . PRO A 1 384 ? 23.664 1.936 17.753 1.00 54.78 384 PRO A CA 1
ATOM 3031 C C . PRO A 1 384 ? 22.614 0.825 17.864 1.00 54.78 384 PRO A C 1
ATOM 3033 O O . PRO A 1 384 ? 22.227 0.393 18.951 1.00 54.78 384 PRO A O 1
ATOM 3036 N N . TYR A 1 385 ? 22.191 0.342 16.696 1.00 57.00 385 TYR A N 1
ATOM 3037 C CA . TYR A 1 385 ? 21.217 -0.728 16.501 1.00 57.00 385 TYR A CA 1
ATOM 3038 C C . TYR A 1 385 ? 21.564 -1.990 17.310 1.00 57.00 385 TYR A C 1
ATOM 3040 O O . TYR A 1 385 ? 22.588 -2.638 17.086 1.00 57.00 385 TYR A O 1
ATOM 3048 N N . PRO A 1 386 ? 20.641 -2.415 18.179 1.00 52.69 386 PRO A N 1
ATOM 3049 C CA . PRO A 1 386 ? 19.800 -3.520 17.752 1.00 52.69 386 PRO A CA 1
ATOM 3050 C C . PRO A 1 386 ? 18.362 -3.031 17.631 1.00 52.69 386 PRO A C 1
ATOM 3052 O O . PRO A 1 386 ? 17.791 -2.528 18.598 1.00 52.69 386 PRO A O 1
ATOM 3055 N N . THR A 1 387 ? 17.763 -3.184 16.447 1.00 54.94 387 THR A N 1
ATOM 3056 C CA . THR A 1 387 ? 16.315 -3.007 16.312 1.00 54.94 387 THR A CA 1
ATOM 3057 C C . THR A 1 387 ? 15.650 -4.007 17.257 1.00 54.94 387 THR A C 1
ATOM 3059 O O . THR A 1 387 ? 15.924 -5.205 17.144 1.00 54.94 387 THR A O 1
ATOM 3062 N N . PRO A 1 388 ? 14.823 -3.564 18.212 1.00 56.81 388 PRO A N 1
ATOM 3063 C CA . PRO A 1 388 ? 14.058 -4.488 19.030 1.00 56.81 388 PRO A CA 1
ATOM 3064 C C . PRO A 1 388 ? 13.179 -5.351 18.123 1.00 56.81 388 PRO A C 1
ATOM 3066 O O . PRO A 1 388 ? 12.487 -4.830 17.252 1.00 56.81 388 PRO A O 1
ATOM 3069 N N . ASN A 1 389 ? 13.200 -6.667 18.320 1.00 67.31 389 ASN A N 1
ATOM 3070 C CA . ASN A 1 389 ? 12.364 -7.572 17.546 1.00 67.31 389 ASN A CA 1
ATOM 3071 C C . ASN A 1 389 ? 10.895 -7.376 17.958 1.00 67.31 389 ASN A C 1
ATOM 3073 O O . ASN A 1 389 ? 10.536 -7.612 19.116 1.00 67.31 389 ASN A O 1
ATOM 3077 N N . LEU A 1 390 ? 10.032 -6.948 17.027 1.00 73.44 390 LEU A N 1
ATOM 3078 C CA . LEU A 1 390 ? 8.599 -6.798 17.313 1.00 73.44 390 LEU A CA 1
ATOM 3079 C C . LEU A 1 390 ? 7.954 -8.132 17.716 1.00 73.44 390 LEU A C 1
ATOM 3081 O O . LEU A 1 390 ? 6.986 -8.127 18.476 1.00 73.44 390 LEU A O 1
ATOM 3085 N N . GLN A 1 391 ? 8.518 -9.265 17.282 1.00 70.44 391 GLN A N 1
ATOM 3086 C CA . GLN A 1 391 ? 8.066 -10.606 17.662 1.00 70.44 391 GLN A CA 1
ATOM 3087 C C . GLN A 1 391 ? 8.053 -10.814 19.182 1.00 70.44 391 GLN A C 1
ATOM 3089 O O . GLN A 1 391 ? 7.126 -11.428 19.709 1.00 70.44 391 GLN A O 1
ATOM 3094 N N . ASP A 1 392 ? 9.031 -10.261 19.901 1.00 69.69 392 ASP A N 1
ATOM 3095 C CA . ASP A 1 392 ? 9.148 -10.437 21.354 1.00 69.69 392 ASP A CA 1
ATOM 3096 C C . ASP A 1 392 ? 8.109 -9.601 22.124 1.00 69.69 392 ASP A C 1
ATOM 3098 O O . ASP A 1 392 ? 7.854 -9.830 23.306 1.00 69.69 392 ASP A O 1
ATOM 3102 N N . ARG A 1 393 ? 7.477 -8.628 21.453 1.00 73.44 393 ARG A N 1
ATOM 3103 C CA . ARG A 1 393 ? 6.524 -7.678 22.046 1.00 73.44 393 ARG A CA 1
ATOM 3104 C C . ARG A 1 393 ? 5.060 -8.101 21.890 1.00 73.44 393 ARG A C 1
ATOM 3106 O O . ARG A 1 393 ? 4.179 -7.455 22.457 1.00 73.44 393 ARG A O 1
ATOM 3113 N N . VAL A 1 394 ? 4.783 -9.172 21.142 1.00 75.81 394 VAL A N 1
ATOM 3114 C CA . VAL A 1 394 ? 3.417 -9.585 20.750 1.00 75.81 394 VAL A CA 1
ATOM 3115 C C . VAL A 1 394 ? 2.930 -10.870 21.429 1.00 75.81 394 VAL A C 1
ATOM 3117 O O . VAL A 1 394 ? 2.062 -11.577 20.915 1.00 75.81 394 VAL A O 1
ATOM 3120 N N . VAL A 1 395 ? 3.455 -11.162 22.620 1.00 66.19 395 VAL A N 1
ATOM 3121 C CA . VAL A 1 395 ? 3.062 -12.324 23.432 1.00 66.19 395 VAL A CA 1
ATOM 3122 C C . VAL A 1 395 ? 1.557 -12.268 23.764 1.00 66.19 395 VAL A C 1
ATOM 3124 O O . VAL A 1 395 ? 1.033 -11.221 24.144 1.00 66.19 395 VAL A O 1
ATOM 3127 N N . ASN A 1 396 ? 0.864 -13.403 23.614 1.00 72.69 396 ASN A N 1
ATOM 3128 C CA . ASN A 1 396 ? -0.549 -13.647 23.965 1.00 72.69 396 ASN A CA 1
ATOM 3129 C C . ASN A 1 396 ? -1.642 -12.951 23.127 1.00 72.69 396 ASN A C 1
ATOM 3131 O O . ASN A 1 396 ? -2.821 -13.198 23.369 1.00 72.69 396 ASN A O 1
ATOM 3135 N N . VAL A 1 397 ? -1.320 -12.157 22.096 1.00 82.44 397 VAL A N 1
ATOM 3136 C CA . VAL A 1 397 ? -2.359 -11.538 21.230 1.00 82.44 397 VAL A CA 1
ATOM 3137 C C . VAL A 1 397 ? -3.240 -12.596 20.552 1.00 82.44 397 VAL A C 1
ATOM 3139 O O . VAL A 1 397 ? -4.429 -12.384 20.335 1.00 82.44 397 VAL A O 1
ATOM 3142 N N . ARG A 1 398 ? -2.670 -13.769 20.258 1.00 76.25 398 ARG A N 1
ATOM 3143 C CA . ARG A 1 398 ? -3.371 -14.884 19.607 1.00 76.25 398 ARG A CA 1
ATOM 3144 C C . ARG A 1 398 ? -4.413 -15.561 20.493 1.00 76.25 398 ARG A C 1
ATOM 3146 O O . ARG A 1 398 ? -5.369 -16.118 19.971 1.00 76.25 398 ARG A O 1
ATOM 3153 N N . GLU A 1 399 ? -4.238 -15.524 21.808 1.00 84.19 399 GLU A N 1
ATOM 3154 C CA . GLU A 1 399 ? -5.166 -16.131 22.773 1.00 84.19 399 GLU A CA 1
ATOM 3155 C C . GLU A 1 399 ? -6.391 -15.240 23.020 1.00 84.19 399 GLU A C 1
ATOM 3157 O O . GLU A 1 399 ? -7.357 -15.652 23.657 1.00 84.19 399 GLU A O 1
ATOM 3162 N N . HIS A 1 400 ? -6.362 -14.008 22.506 1.00 88.81 400 HIS A N 1
ATOM 3163 C CA . HIS A 1 400 ? -7.426 -13.043 22.702 1.00 88.81 400 HIS A CA 1
ATOM 3164 C C . HIS A 1 400 ? -8.718 -13.471 21.968 1.00 88.81 400 HIS A C 1
ATOM 3166 O O . HIS A 1 400 ? -8.632 -13.879 20.805 1.00 88.81 400 HIS A O 1
ATOM 3172 N N . PRO A 1 401 ? -9.921 -13.318 22.571 1.00 89.75 401 PRO A N 1
ATOM 3173 C CA . PRO A 1 401 ? -11.198 -13.729 21.965 1.00 89.75 401 PRO A CA 1
ATOM 3174 C C . PRO A 1 401 ? -11.419 -13.221 20.535 1.00 89.75 401 PRO A C 1
ATOM 3176 O O . PRO A 1 401 ? -11.858 -13.973 19.669 1.00 89.75 401 PRO A O 1
ATOM 3179 N N . ILE A 1 402 ? -11.002 -11.978 20.264 1.00 91.12 402 ILE A N 1
ATOM 3180 C CA . ILE A 1 402 ? -11.055 -11.362 18.928 1.00 91.12 402 ILE A CA 1
ATOM 3181 C C . ILE A 1 402 ? -10.340 -12.181 17.837 1.00 91.12 402 ILE A C 1
ATOM 3183 O O . ILE A 1 402 ? -10.733 -12.104 16.681 1.00 91.12 402 ILE A O 1
ATOM 3187 N N . ILE A 1 403 ? -9.302 -12.953 18.182 1.00 90.00 403 ILE A N 1
ATOM 3188 C CA . ILE A 1 403 ? -8.575 -13.836 17.258 1.00 90.00 403 ILE A CA 1
ATOM 3189 C C . ILE A 1 403 ? -9.135 -15.258 17.305 1.00 90.00 403 ILE A C 1
ATOM 3191 O O . ILE A 1 403 ? -9.237 -15.906 16.267 1.00 90.00 403 ILE A O 1
ATOM 3195 N N . GLN A 1 404 ? -9.535 -15.738 18.485 1.00 86.88 404 GLN A N 1
ATOM 3196 C CA . GLN A 1 404 ? -10.030 -17.106 18.678 1.00 86.88 404 GLN A CA 1
ATOM 3197 C C . GLN A 1 404 ? -11.265 -17.430 17.821 1.00 86.88 404 GLN A C 1
ATOM 3199 O O . GLN A 1 404 ? -11.423 -18.577 17.401 1.00 86.88 404 GLN A O 1
ATOM 3204 N N . GLN A 1 405 ? -12.084 -16.432 17.478 1.00 85.12 405 GLN A N 1
ATOM 3205 C CA . GLN A 1 405 ? -13.233 -16.601 16.576 1.00 85.12 405 GLN A CA 1
ATOM 3206 C C . GLN A 1 405 ? -12.858 -16.979 15.125 1.00 85.12 405 GLN A C 1
ATOM 3208 O O . GLN A 1 405 ? -13.710 -17.439 14.372 1.00 85.12 405 GLN A O 1
ATOM 3213 N N . PHE A 1 406 ? -11.589 -16.817 14.732 1.00 82.62 406 PHE A N 1
ATOM 3214 C CA . PHE A 1 406 ? -11.074 -17.112 13.388 1.00 82.62 406 PHE A CA 1
ATOM 3215 C C . PHE A 1 406 ? -10.258 -18.409 13.319 1.00 82.62 406 PHE A C 1
ATOM 3217 O O . PHE A 1 406 ? -9.575 -18.655 12.327 1.00 82.62 406 PHE A O 1
ATOM 3224 N N . SER A 1 407 ? -10.286 -19.225 14.375 1.00 59.75 407 SER A N 1
ATOM 3225 C CA . SER A 1 407 ? -9.558 -20.493 14.438 1.00 59.75 407 SER A CA 1
ATOM 3226 C C . SER A 1 407 ? -10.037 -21.445 13.334 1.00 59.75 407 SER A C 1
ATOM 3228 O O . SER A 1 407 ? -11.096 -22.058 13.452 1.00 59.75 407 SER A O 1
ATOM 3230 N N . TYR A 1 408 ? -9.257 -21.546 12.255 1.00 50.06 408 TYR A N 1
ATOM 3231 C CA . TYR A 1 408 ? -9.500 -22.458 11.139 1.00 50.06 408 TYR A CA 1
ATOM 3232 C C . TYR A 1 408 ? -9.361 -23.914 11.609 1.00 50.06 408 TYR A C 1
ATOM 3234 O O . TYR A 1 408 ? -8.320 -24.297 12.148 1.00 50.06 408 TYR A O 1
ATOM 3242 N N . THR A 1 409 ? -10.415 -24.708 11.410 1.00 37.84 409 THR A N 1
ATOM 3243 C CA . THR A 1 409 ? -10.343 -26.180 11.344 1.00 37.84 409 THR A CA 1
ATOM 3244 C C . THR A 1 409 ? -9.466 -26.643 10.199 1.00 37.84 409 THR A C 1
ATOM 3246 O O . THR A 1 409 ? -9.596 -26.030 9.112 1.00 37.84 409 THR A O 1
#

Sequence (409 aa):
MGDVAPLSYEAEFNSLNAFTALANKIDELNRDPIYEGLRHAEFVGVPEVYNTLLRLGELLFDLSDSQTDPLLKRYYEQMVYNLPYITGPDSDVEKTYYQLVSAMNLPVTVVRFALAMFGYKYWIQDPNSDRCDAIFAIGELVKRYEIPSGFIDYLKKFFNVDDNFSVVVVDENLLVLGGSQGARRDIFGQTPSGSSHVSDSPDGSGNKCVVIRKYTNVVPEKIEKALACGEMLFTDSFWKSNGFDTNNRYDRFVNGQHVDLMAHETSEAVVTGKILGSDKPMQECLATTAGFTSLVYLHGINKLSLDDLLDARIYLLSKIVMTVAANTLGVYTPGYAFMLKRLLDNKAFSMIDDGQINSVNWEIFDSTMESIAVELRDELYKDPYPTPNLQDRVVNVREHPIIQQFSYT

Nearest PDB structures (foldseek):
  6eom-assembly1_A  TM=6.942E-01  e=2.177E-09  Caldithrix abyssi DSM 13497
  5zum-assembly1_B  TM=6.598E-01  e=3.278E-08  Corallococcus sp. EGB
  4mt4-assembly1_C  TM=1.049E-01  e=3.029E+00  Campylobacter jejuni